Protein AF-A0A5B8URZ0-F1 (afdb_monomer)

Organism: NCBI:txid398053

Sequence (380 aa):
MDTEVINLGDIITLTSHAYLNDLTSIVISGEPQFLPPLFAVVEIYKVQGEEGSPDSFEYKCIWFATKLQTFEYVRFKHIYVRKLTVDNSNLLVDELQPGAMVTLKTMDYELSKRKASLSLEDNTLHSGASNTTINALLTHLSPVMHVLSIKDHKSKHPKNKIEHEEPEQAEIRHPSKDVMCFWYNSLKEKFSEIVIPIEALKLVNPINPTLLDLINEVINSAFCLRVINQEQIYLVKPKLITYRSGYYFLRGYDYVLNRITELSIDNNSKYEKIEKFVLHSAPEFNLEQDPNSLSKDAALVDIEKKISNASTNHNYIRIKYKNRNDILSIRTIKEYKILLGREDGADYKYLQGFCCLRMAERVFRLDRIDNVEELDLKFE

Secondary structure (DSSP, 8-state):
---PPP-TT-EEEETTSS-BTTB---EE-S-GGGSPPPEEEEEEEEEPPSTTSPPEEEEEEEEEETTTTEEEEEEEEGGGEEE------PPPGGG--TT-EEEETTHHHHHH-EEEEE---TT-TT--S--EEEEE--SS-PPPEEEEEEEE----S------S-------EE--SEEEEEEEEETTTTEEEEEEEEGGGEEE-PPPPHHHHHHHHHHHHSS-EEEEEETTEEEEEEEEEEEEETTEEEEEEEETTTTEEEEEEE-TTSEEEEES--EEEEE----TTT-GGGGSHHHHHHHHHHHHHHHHHTTEEEEEEEE-TT--EEEEEEEEEEEEEEEETTEEEEEEEEEETTTTEEEEEEGGGEEEEEEEEEE--

Foldseek 3Di:
DPQDDDDALFKKAFPPAPDDAARLQDAAADDCVPHDAIWGFAKKWWDDDDPPDDIWIKTWTWFAQPVVRDIDIDIDTSVGMDTHNDPCPQPDPVPDDFFFKKFFPSAVSLQSYKYWDFDPPVPCPPDPDGPTDIDRDNGTHHATWGWHDKAFDDDPPDPPDDDDDDDPHIPMDHAGIWTKIWDQRPVVRDIDIDIGGSSRMDTQDQADVVVVVVLVVQLVDQWWKWKADPNDTWTFSWPDWDDDRRWIWTWGQTLQLRGTDIHTDDPVIDIDIGHDFFPDKFDDDDCPVDVCSPPLVVRLVRLLVVVVVLVVVQFKKWWFFQDPVRDTDIWIFGPWDWDWDDDPRDIFIWIWTQTSNVRGIDIGTSSGTPMMTTTNDHDD

Nearest PDB structures (foldseek):
  6w5j-assembly1_A  TM=5.028E-01  e=8.574E-01  Norovirus Hu/1968/US
  6nir-assembly1_D  TM=5.529E-01  e=1.294E+00  Norovirus
  4x2w-assembly1_A  TM=5.692E-01  e=1.674E+00  Murine norovirus 1
  6w5k-assembly4_D  TM=4.278E-01  e=6.295E-01  Norovirus Hu/1968/US
  2lnc-assembly1_A  TM=5.366E-01  e=2.949E+00  Norovirus Hu/1968/US

InterPro domains:
  IPR026881 WYL domain [PF13280] (306-373)

Solvent-accessible surface area (backbone atoms only — not comparable to full-atom values): 21870 Å² total; per-residue (Å²): 128,85,75,78,85,84,54,76,33,39,43,32,32,46,73,84,37,88,61,49,53,72,53,61,93,56,72,42,69,66,77,67,88,76,57,70,64,60,28,24,24,51,33,39,35,42,42,83,46,64,96,92,50,73,81,39,45,35,38,34,26,40,37,36,42,50,94,75,62,42,76,47,77,50,77,42,51,54,92,51,49,39,63,47,68,62,90,76,79,66,65,56,76,86,77,68,49,69,69,40,42,31,31,48,57,52,42,69,64,37,67,60,29,30,32,41,43,81,54,86,67,94,77,58,94,84,51,100,60,81,59,65,45,75,41,76,41,84,65,49,57,44,64,56,24,33,33,68,45,77,43,74,49,77,74,85,65,79,78,73,77,90,76,82,82,84,76,91,68,59,63,63,51,73,54,74,32,34,31,32,31,36,34,80,26,77,87,73,75,39,79,43,75,49,76,44,44,53,57,32,36,32,79,48,72,81,72,58,63,70,59,54,51,54,53,51,53,37,42,79,42,94,32,33,36,38,38,41,47,95,90,48,77,42,40,25,39,52,69,49,80,48,79,57,74,77,41,42,31,44,33,22,42,24,63,44,54,65,41,78,45,74,41,80,59,58,85,85,44,47,77,42,85,35,81,74,54,65,76,48,67,21,52,71,76,42,67,90,85,38,77,60,37,79,38,72,66,48,29,44,52,43,34,51,50,50,51,55,53,31,45,75,68,32,29,30,35,38,34,37,34,43,49,100,80,67,52,76,43,74,48,21,36,38,86,53,48,80,44,82,47,75,58,97,90,42,83,45,52,31,40,39,24,36,28,50,64,72,75,40,78,45,76,42,57,49,93,37,47,74,33,38,32,34,35,78,44,74,61,135

Structure (mmCIF, N/CA/C/O backbone):
data_AF-A0A5B8URZ0-F1
#
_entry.id   AF-A0A5B8URZ0-F1
#
loop_
_atom_site.group_PDB
_atom_site.id
_atom_site.type_symbol
_atom_site.label_atom_id
_atom_site.label_alt_id
_atom_site.label_comp_id
_atom_site.label_asym_id
_atom_site.label_entity_id
_atom_site.label_seq_id
_atom_site.pdbx_PDB_ins_code
_atom_site.Cartn_x
_atom_site.Cartn_y
_atom_site.Cartn_z
_atom_site.occupancy
_atom_site.B_iso_or_equiv
_atom_site.auth_seq_id
_atom_site.auth_comp_id
_atom_site.auth_asym_id
_atom_site.auth_atom_id
_atom_site.pdbx_PDB_model_num
ATOM 1 N N . MET A 1 1 ? 27.962 20.091 -1.145 1.00 39.19 1 MET A N 1
ATOM 2 C CA . MET A 1 1 ? 26.838 19.140 -1.196 1.00 39.19 1 MET A CA 1
ATOM 3 C C . MET A 1 1 ? 27.427 17.888 -1.781 1.00 39.19 1 MET A C 1
ATOM 5 O O . MET A 1 1 ? 27.867 17.953 -2.922 1.00 39.19 1 MET A O 1
ATOM 9 N N . ASP A 1 2 ? 27.563 16.837 -0.982 1.00 38.50 2 ASP A N 1
ATOM 10 C CA . ASP A 1 2 ? 28.100 15.571 -1.470 1.00 38.50 2 ASP A CA 1
ATOM 11 C C . ASP A 1 2 ? 27.194 15.081 -2.599 1.00 38.50 2 ASP A C 1
ATOM 13 O O . ASP A 1 2 ? 25.983 14.934 -2.429 1.00 38.50 2 ASP A O 1
ATOM 17 N N . THR A 1 3 ? 27.759 14.954 -3.794 1.00 54.72 3 THR A N 1
ATOM 18 C CA . THR A 1 3 ? 27.055 14.469 -4.973 1.00 54.72 3 THR A CA 1
ATOM 19 C C . THR A 1 3 ? 26.766 12.991 -4.765 1.00 54.72 3 THR A C 1
ATOM 21 O O . THR A 1 3 ? 27.656 12.153 -4.899 1.00 54.72 3 THR A O 1
ATOM 24 N N . GLU A 1 4 ? 25.523 12.662 -4.405 1.00 70.75 4 GLU A N 1
ATOM 25 C CA . GLU A 1 4 ? 25.077 11.271 -4.368 1.00 70.75 4 GLU A CA 1
ATOM 26 C C . GLU A 1 4 ? 25.367 10.610 -5.717 1.00 70.75 4 GLU A C 1
ATOM 28 O O . GLU A 1 4 ? 24.907 11.057 -6.772 1.00 70.75 4 GLU A O 1
ATOM 33 N N . VAL A 1 5 ? 26.160 9.540 -5.678 1.00 83.00 5 VAL A N 1
ATOM 34 C CA . VAL A 1 5 ? 26.551 8.801 -6.875 1.00 83.00 5 VAL A CA 1
ATOM 35 C C . VAL A 1 5 ? 25.319 8.081 -7.428 1.00 83.00 5 VAL A C 1
ATOM 37 O O . VAL A 1 5 ? 24.726 7.219 -6.768 1.00 83.00 5 VAL A O 1
ATOM 40 N N . ILE A 1 6 ? 24.932 8.456 -8.647 1.00 89.62 6 ILE A N 1
ATOM 41 C CA . ILE A 1 6 ? 23.857 7.821 -9.413 1.00 89.62 6 ILE A CA 1
ATOM 42 C C . ILE A 1 6 ? 24.447 6.639 -10.187 1.00 89.62 6 ILE A C 1
ATOM 44 O O . ILE A 1 6 ? 25.434 6.788 -10.908 1.00 89.62 6 ILE A O 1
ATOM 48 N N . ASN A 1 7 ? 23.824 5.473 -10.053 1.00 91.44 7 ASN A N 1
ATOM 49 C CA . ASN A 1 7 ? 24.206 4.222 -10.697 1.00 91.44 7 ASN A CA 1
ATOM 50 C C . ASN A 1 7 ? 23.138 3.754 -11.698 1.00 91.44 7 ASN A C 1
ATOM 52 O O . ASN A 1 7 ? 22.024 4.277 -11.756 1.00 91.44 7 ASN A O 1
ATOM 56 N N . LEU A 1 8 ? 23.484 2.747 -12.503 1.00 91.00 8 LEU A N 1
ATOM 57 C CA . LEU A 1 8 ? 22.528 2.081 -13.388 1.00 91.00 8 LEU A CA 1
ATOM 58 C C . LEU A 1 8 ? 21.401 1.442 -12.569 1.00 91.00 8 LEU A C 1
ATOM 60 O O . LEU A 1 8 ? 21.643 0.864 -11.511 1.00 91.00 8 LEU A O 1
ATOM 64 N N . GLY A 1 9 ? 20.170 1.564 -13.058 1.00 90.31 9 GLY A N 1
ATOM 65 C CA . GLY A 1 9 ? 18.976 1.067 -12.379 1.00 90.31 9 GLY A CA 1
ATOM 66 C C . GLY A 1 9 ? 18.514 1.899 -11.183 1.00 90.31 9 GLY A C 1
ATOM 67 O O . GLY A 1 9 ? 17.502 1.545 -10.571 1.00 90.31 9 GLY A O 1
ATOM 68 N N . ASP A 1 10 ? 19.202 2.991 -10.834 1.00 92.38 10 ASP A N 1
ATOM 69 C CA . ASP A 1 10 ? 18.677 3.937 -9.851 1.00 92.38 10 ASP A CA 1
ATOM 70 C C . ASP A 1 10 ? 17.434 4.642 -10.406 1.00 92.38 10 ASP A C 1
ATOM 72 O O . ASP A 1 10 ? 17.329 4.942 -11.603 1.00 92.38 10 ASP A O 1
ATOM 76 N N . ILE A 1 11 ? 16.489 4.923 -9.507 1.00 93.81 11 ILE A N 1
ATOM 77 C CA . ILE A 1 11 ? 15.307 5.719 -9.820 1.00 93.81 11 ILE A CA 1
ATOM 78 C C . ILE A 1 11 ? 15.638 7.185 -9.574 1.00 93.81 11 ILE A C 1
ATOM 80 O O . ILE A 1 11 ? 16.052 7.575 -8.479 1.00 93.81 11 ILE A O 1
ATOM 84 N N . ILE A 1 12 ? 15.416 8.003 -10.594 1.00 94.00 12 ILE A N 1
ATOM 85 C CA . ILE A 1 12 ? 15.637 9.441 -10.536 1.00 94.00 12 ILE A CA 1
ATOM 86 C C . ILE A 1 12 ? 14.365 10.209 -10.882 1.00 94.00 12 ILE A C 1
ATOM 88 O O . ILE A 1 12 ? 13.443 9.714 -11.536 1.00 94.00 12 ILE A O 1
ATOM 92 N N . THR A 1 13 ? 14.339 11.463 -10.456 1.00 94.69 13 THR A N 1
ATOM 93 C CA . THR A 1 13 ? 13.276 12.424 -10.743 1.00 94.69 13 THR A CA 1
ATOM 94 C C . THR A 1 13 ? 13.862 13.734 -11.214 1.00 94.69 13 THR A C 1
ATOM 96 O O . THR A 1 13 ? 15.023 14.032 -10.940 1.00 94.69 13 THR A O 1
ATOM 99 N N . LEU A 1 14 ? 13.053 14.544 -11.893 1.00 94.88 14 LEU A N 1
ATOM 100 C CA . LEU A 1 14 ? 13.419 15.936 -12.126 1.00 94.88 14 LEU A CA 1
ATOM 101 C C . LEU A 1 14 ? 13.410 16.713 -10.807 1.00 94.88 14 LEU A C 1
ATOM 103 O O . LEU A 1 14 ? 12.612 16.432 -9.911 1.00 94.88 14 LEU A O 1
ATOM 107 N N . THR A 1 15 ? 14.246 17.743 -10.711 1.00 92.81 15 THR A N 1
ATOM 108 C CA . THR A 1 15 ? 14.257 18.667 -9.562 1.00 92.81 15 THR A CA 1
ATOM 109 C C . THR A 1 15 ? 12.900 19.338 -9.317 1.00 92.81 15 THR A C 1
ATOM 111 O O . THR A 1 15 ? 12.598 19.705 -8.185 1.00 92.81 15 THR A O 1
ATOM 114 N N . SER A 1 16 ? 12.060 19.442 -10.351 1.00 91.69 16 SER A N 1
ATOM 115 C CA . SER A 1 16 ? 10.683 19.948 -10.286 1.00 91.69 16 SER A CA 1
ATOM 116 C C . SER A 1 16 ? 9.643 18.927 -9.804 1.00 91.69 16 SER A C 1
ATOM 118 O O . SER A 1 16 ? 8.488 19.292 -9.589 1.00 91.69 16 SER A O 1
ATOM 120 N N . HIS A 1 17 ? 10.004 17.650 -9.651 1.00 93.31 17 HIS A N 1
ATOM 121 C CA . HIS A 1 17 ? 9.088 16.622 -9.162 1.00 93.31 17 HIS A CA 1
ATOM 122 C C . HIS A 1 17 ? 8.797 16.808 -7.661 1.00 93.31 17 HIS A C 1
ATOM 124 O O . HIS A 1 17 ? 9.646 17.278 -6.903 1.00 93.31 17 HIS A O 1
ATOM 130 N N . ALA A 1 18 ? 7.601 16.399 -7.223 1.00 91.12 18 ALA A N 1
ATOM 131 C CA . ALA A 1 18 ? 7.158 16.557 -5.836 1.00 91.12 18 ALA A CA 1
ATOM 132 C C . ALA A 1 18 ? 7.962 15.709 -4.835 1.00 91.12 18 ALA A C 1
ATOM 134 O O . ALA A 1 18 ? 8.194 16.148 -3.716 1.00 91.12 18 ALA A O 1
ATOM 135 N N . TYR A 1 19 ? 8.374 14.501 -5.227 1.00 89.88 19 TYR A N 1
ATOM 136 C CA . TYR A 1 19 ? 9.182 13.614 -4.378 1.00 89.88 19 TYR A CA 1
ATOM 137 C C . TYR A 1 19 ? 10.570 14.191 -4.098 1.00 89.88 19 TYR A C 1
ATOM 139 O O . TYR A 1 19 ? 11.212 14.737 -4.998 1.00 89.88 19 TYR A O 1
ATOM 147 N N . LEU A 1 20 ? 11.022 14.024 -2.855 1.00 85.38 20 LEU A N 1
ATOM 148 C CA . LEU A 1 20 ? 12.307 14.505 -2.351 1.00 85.38 20 LEU A CA 1
ATOM 149 C C . LEU A 1 20 ? 13.023 13.343 -1.665 1.00 85.38 20 LEU A C 1
ATOM 151 O O . LEU A 1 20 ? 12.527 12.905 -0.642 1.00 85.38 20 LEU A O 1
ATOM 155 N N . ASN A 1 21 ? 14.161 12.874 -2.183 1.00 80.38 21 ASN A N 1
ATOM 156 C CA . ASN A 1 21 ? 15.003 11.831 -1.575 1.00 80.38 21 ASN A CA 1
ATOM 157 C C . ASN A 1 21 ? 14.202 10.603 -1.069 1.00 80.38 21 ASN A C 1
ATOM 159 O O . ASN A 1 21 ? 13.857 9.732 -1.865 1.00 80.38 21 ASN A O 1
ATOM 163 N N . ASP A 1 22 ? 13.889 10.557 0.229 1.00 80.19 22 ASP A N 1
ATOM 164 C CA . ASP A 1 22 ? 13.115 9.546 0.964 1.00 80.19 22 ASP A CA 1
ATOM 165 C C . ASP A 1 22 ? 11.612 9.885 1.117 1.00 80.19 22 ASP A C 1
ATOM 167 O O . ASP A 1 22 ? 10.764 9.005 1.303 1.00 80.19 22 ASP A O 1
ATOM 171 N N . LEU A 1 23 ? 11.238 11.156 0.975 1.00 81.06 23 LEU A N 1
ATOM 172 C CA . LEU A 1 23 ? 9.865 11.644 1.048 1.00 81.06 23 LEU A CA 1
ATOM 173 C C . LEU A 1 23 ? 9.086 11.336 -0.241 1.00 81.06 23 LEU A C 1
ATOM 175 O O . LEU A 1 23 ? 8.956 12.156 -1.157 1.00 81.06 23 LEU A O 1
ATOM 179 N N . THR A 1 24 ? 8.512 10.137 -0.274 1.00 79.75 24 THR A N 1
ATOM 180 C CA . THR A 1 24 ? 7.667 9.633 -1.374 1.00 79.75 24 THR A CA 1
ATOM 181 C C . THR A 1 24 ? 6.172 9.580 -1.020 1.00 79.75 24 THR A C 1
ATOM 183 O O . THR A 1 24 ? 5.318 9.462 -1.900 1.00 79.75 24 THR A O 1
ATOM 186 N N . SER A 1 25 ? 5.818 9.757 0.257 1.00 81.69 25 SER A N 1
ATOM 187 C CA . SER A 1 25 ? 4.427 9.805 0.737 1.00 81.69 25 SER A CA 1
ATOM 188 C C . SER A 1 25 ? 3.841 11.221 0.642 1.00 81.69 25 SER A C 1
ATOM 190 O O . SER A 1 25 ? 3.544 11.871 1.644 1.00 81.69 25 SER A O 1
ATOM 192 N N . ILE A 1 26 ? 3.718 11.736 -0.585 1.00 83.56 26 ILE A N 1
ATOM 193 C CA . ILE A 1 26 ? 3.190 13.081 -0.863 1.00 83.56 26 ILE A CA 1
ATOM 194 C C . ILE A 1 26 ? 1.873 12.974 -1.634 1.00 83.56 26 ILE A C 1
ATOM 196 O O . ILE A 1 26 ? 1.776 12.264 -2.637 1.00 83.56 26 ILE A O 1
ATOM 200 N N . VAL A 1 27 ? 0.861 13.718 -1.180 1.00 87.00 27 VAL A N 1
ATOM 201 C CA . VAL A 1 27 ? -0.422 13.862 -1.880 1.00 87.00 27 VAL A CA 1
ATOM 202 C C . VAL A 1 27 ? -0.381 15.110 -2.760 1.00 87.00 27 VAL A C 1
ATOM 204 O O . VAL A 1 27 ? -0.171 16.218 -2.274 1.00 87.00 27 VAL A O 1
ATOM 207 N N . ILE A 1 28 ? -0.602 14.933 -4.059 1.00 88.25 28 ILE A N 1
ATOM 208 C CA . ILE A 1 28 ? -0.555 16.001 -5.061 1.00 88.25 28 ILE A CA 1
ATOM 209 C C . ILE A 1 28 ? -1.923 16.684 -5.127 1.00 88.25 28 ILE A C 1
ATOM 211 O O . ILE A 1 28 ? -2.908 16.055 -5.508 1.00 88.25 28 ILE A O 1
ATOM 215 N N . SER A 1 29 ? -2.000 17.960 -4.754 1.00 85.25 29 SER A N 1
ATOM 216 C CA . SER A 1 29 ? -3.248 18.745 -4.747 1.00 85.25 29 SER A CA 1
ATOM 217 C C . SER A 1 29 ? -3.420 19.684 -5.951 1.00 85.25 29 SER A C 1
ATOM 219 O O . SER A 1 29 ? -4.498 20.245 -6.124 1.00 85.25 29 SER A O 1
ATOM 221 N N . GLY A 1 30 ? -2.382 19.860 -6.778 1.00 82.06 30 GLY A N 1
ATOM 222 C CA . GLY A 1 30 ? -2.429 20.636 -8.026 1.00 82.06 30 GLY A CA 1
ATOM 223 C C . GLY A 1 30 ? -2.802 19.794 -9.251 1.00 82.06 30 GLY A C 1
ATOM 224 O O . GLY A 1 30 ? -3.125 18.617 -9.116 1.00 82.06 30 GLY A O 1
ATOM 225 N N . GLU A 1 31 ? -2.721 20.384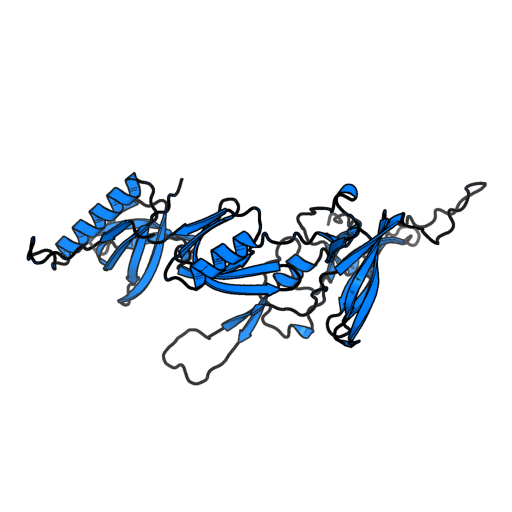 -10.451 1.00 85.12 31 GLU A N 1
ATOM 226 C CA . GLU A 1 31 ? -2.954 19.681 -11.724 1.00 85.12 31 GLU A CA 1
ATOM 227 C C . GLU A 1 31 ? -1.912 18.560 -11.920 1.00 85.12 31 GLU A C 1
ATOM 229 O O . GLU A 1 31 ? -0.738 18.842 -12.189 1.00 85.12 31 GLU A O 1
ATOM 234 N N . PRO A 1 32 ? -2.300 17.277 -11.791 1.00 85.56 32 PRO A N 1
ATOM 235 C CA . PRO A 1 32 ? -1.341 16.181 -11.788 1.00 85.56 32 PRO A CA 1
ATOM 236 C C . PRO A 1 32 ? -0.772 15.871 -13.178 1.00 85.56 32 PRO A C 1
ATOM 238 O O . PRO A 1 32 ? 0.217 15.147 -13.273 1.00 85.56 32 PRO A O 1
ATOM 241 N N . GLN A 1 33 ? -1.359 16.402 -14.259 1.00 85.75 33 GLN A N 1
ATOM 242 C CA . GLN A 1 33 ? -0.837 16.221 -15.619 1.00 85.75 33 GLN A CA 1
ATOM 243 C C . GLN A 1 33 ? 0.540 16.858 -15.836 1.00 85.75 33 GLN A C 1
ATOM 245 O O . GLN A 1 33 ? 1.252 16.444 -16.748 1.00 85.75 33 GLN A O 1
ATOM 250 N N . PHE A 1 34 ? 0.921 17.834 -15.008 1.00 88.06 34 PHE A N 1
ATOM 251 C CA . PHE A 1 34 ? 2.235 18.477 -15.072 1.00 88.06 34 PHE A CA 1
ATOM 252 C C . PHE A 1 34 ? 3.293 17.787 -14.212 1.00 88.06 34 PHE A C 1
ATOM 254 O O . PHE A 1 34 ? 4.454 18.192 -14.239 1.00 88.06 34 PHE A O 1
ATOM 261 N N . LEU A 1 35 ? 2.925 16.748 -13.454 1.00 91.50 35 LEU A N 1
ATOM 262 C CA . LEU A 1 35 ? 3.896 15.991 -12.683 1.00 91.50 35 LEU A CA 1
ATOM 263 C C . LEU A 1 35 ? 4.714 15.093 -13.630 1.00 91.50 35 LEU A C 1
ATOM 265 O O . LEU A 1 35 ? 4.133 14.225 -14.300 1.00 91.50 35 LEU A O 1
ATOM 269 N N . PRO A 1 36 ? 6.049 15.261 -13.686 1.00 93.44 36 PRO A N 1
ATOM 270 C CA . PRO A 1 36 ? 6.876 14.409 -14.522 1.00 93.44 36 PRO A CA 1
ATOM 271 C C . PRO A 1 36 ? 6.827 12.946 -14.040 1.00 93.44 36 PRO A C 1
ATOM 273 O O . PRO A 1 36 ? 6.526 12.678 -12.872 1.00 93.44 36 PRO A O 1
ATOM 276 N N . PRO A 1 37 ? 7.094 11.978 -14.926 1.00 95.19 37 PRO A N 1
ATOM 277 C CA . PRO A 1 37 ? 7.263 10.588 -14.523 1.00 95.19 37 PRO A CA 1
ATOM 278 C C . PRO A 1 37 ? 8.522 10.423 -13.662 1.00 95.19 37 PRO A C 1
ATOM 280 O O . PRO A 1 37 ? 9.405 11.285 -13.625 1.00 95.19 37 PRO A O 1
ATOM 283 N N . LEU A 1 38 ? 8.606 9.292 -12.974 1.00 95.31 38 LEU A N 1
ATOM 284 C CA . LEU A 1 38 ? 9.856 8.770 -12.442 1.00 95.31 38 LEU A CA 1
ATOM 285 C C . LEU A 1 38 ? 10.619 8.077 -13.575 1.00 95.31 38 LEU A C 1
ATOM 287 O O . LEU A 1 38 ? 10.017 7.472 -14.465 1.00 95.31 38 LEU A O 1
ATOM 291 N N . PHE A 1 39 ? 11.945 8.130 -13.520 1.00 96.56 39 PHE A N 1
ATOM 292 C CA . PHE A 1 39 ? 12.804 7.554 -14.548 1.00 96.56 39 PHE A CA 1
ATOM 293 C C . PHE A 1 39 ? 13.741 6.510 -13.948 1.00 96.56 39 PHE A C 1
ATOM 295 O O . PHE A 1 39 ? 14.226 6.691 -12.834 1.00 96.56 39 PHE A O 1
ATOM 302 N N . ALA A 1 40 ? 14.034 5.449 -14.698 1.00 95.62 40 ALA A N 1
ATOM 303 C CA . ALA A 1 40 ? 15.094 4.500 -14.359 1.00 95.62 40 ALA A CA 1
ATOM 304 C C . ALA A 1 40 ? 16.335 4.775 -15.219 1.00 95.62 40 ALA A C 1
ATOM 306 O O 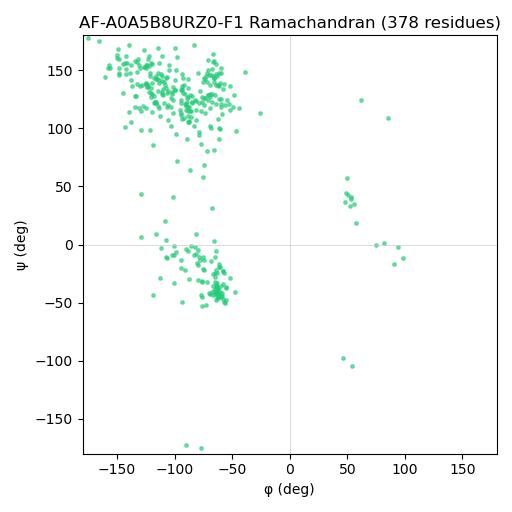. ALA A 1 40 ? 16.223 4.925 -16.439 1.00 95.62 40 ALA A O 1
ATOM 307 N N . VAL A 1 41 ? 17.512 4.851 -14.598 1.00 95.00 41 VAL A N 1
ATOM 308 C CA . VAL A 1 41 ? 18.782 5.100 -15.300 1.00 95.00 41 VAL A CA 1
ATOM 309 C C . VAL A 1 41 ? 19.209 3.849 -16.065 1.00 95.00 41 VAL A C 1
ATOM 311 O O . VAL A 1 41 ? 19.335 2.777 -15.479 1.00 95.00 41 VAL A O 1
ATOM 314 N N . VAL A 1 42 ? 19.458 3.985 -17.368 1.00 93.88 42 VAL A N 1
ATOM 315 C CA . VAL A 1 42 ? 19.842 2.867 -18.250 1.00 93.88 42 VAL A CA 1
ATOM 316 C C . VAL A 1 42 ? 21.266 2.960 -18.786 1.00 93.88 42 VAL A C 1
ATOM 318 O O . VAL A 1 42 ? 21.866 1.929 -19.056 1.00 93.88 42 VAL A O 1
ATOM 321 N N . GLU A 1 43 ? 21.815 4.165 -18.944 1.00 92.31 43 GLU A N 1
ATOM 322 C CA . GLU A 1 43 ? 23.211 4.395 -19.347 1.00 92.31 43 GLU A CA 1
ATOM 323 C C . GLU A 1 43 ? 23.711 5.691 -18.691 1.00 92.31 43 GLU A C 1
ATOM 325 O O . GLU A 1 43 ? 22.936 6.641 -18.520 1.00 92.31 43 GLU A O 1
ATOM 330 N N . ILE A 1 44 ? 25.003 5.751 -18.360 1.00 91.81 44 ILE A N 1
ATOM 331 C CA . ILE A 1 44 ? 25.649 6.944 -17.788 1.00 91.81 44 ILE A CA 1
ATOM 332 C C . ILE A 1 44 ? 26.808 7.348 -18.687 1.00 91.81 44 ILE A C 1
ATOM 334 O O . ILE A 1 44 ? 27.641 6.515 -19.036 1.00 91.81 44 ILE A O 1
ATOM 338 N N . TYR A 1 45 ? 26.863 8.627 -19.032 1.00 88.75 45 TYR A N 1
ATOM 339 C CA . TYR A 1 45 ? 27.879 9.219 -19.885 1.00 88.75 45 TYR A CA 1
ATOM 340 C C . TYR A 1 45 ? 28.670 10.238 -19.077 1.00 88.75 45 TYR A C 1
ATOM 342 O O . TYR A 1 45 ? 28.096 11.201 -18.561 1.00 88.75 45 TYR A O 1
ATOM 350 N N . LYS A 1 46 ? 29.986 10.051 -18.982 1.00 85.12 46 LYS A N 1
ATOM 351 C CA . LYS A 1 46 ? 30.883 11.086 -18.472 1.00 85.12 46 LYS A CA 1
ATOM 352 C C . LYS A 1 46 ? 31.084 12.158 -19.547 1.00 85.12 46 LYS A C 1
ATOM 354 O O . LYS A 1 46 ? 31.521 11.855 -20.651 1.00 85.12 46 LYS A O 1
ATOM 359 N N . VAL A 1 47 ? 30.762 13.404 -19.236 1.00 81.56 47 VAL A N 1
ATOM 360 C CA . VAL A 1 47 ? 31.030 14.565 -20.087 1.00 81.56 47 VAL A CA 1
ATOM 361 C C . VAL A 1 47 ? 32.264 15.257 -19.523 1.00 81.56 47 VAL A C 1
ATOM 363 O O . VAL A 1 47 ? 32.225 15.776 -18.406 1.00 81.56 47 VAL A O 1
ATOM 366 N N . GLN A 1 48 ? 33.362 15.232 -20.283 1.00 69.31 48 GLN A N 1
ATOM 367 C CA . GLN A 1 48 ? 34.561 15.991 -19.934 1.00 69.31 48 GLN A CA 1
ATOM 368 C C . GLN A 1 48 ? 34.218 17.478 -19.911 1.00 69.31 48 GLN A C 1
ATOM 370 O O . GLN A 1 48 ? 33.655 18.018 -20.866 1.00 69.31 48 GLN A O 1
ATOM 375 N N . GLY A 1 49 ? 34.517 18.108 -18.782 1.00 64.19 49 GLY A N 1
ATOM 376 C CA . GLY A 1 49 ? 34.465 19.551 -18.659 1.00 64.19 49 GLY A CA 1
ATOM 377 C C . GLY A 1 49 ? 35.602 20.215 -19.441 1.00 64.19 49 GLY A C 1
ATOM 378 O O . GLY A 1 49 ? 36.625 19.590 -19.714 1.00 64.19 49 GLY A O 1
ATOM 379 N N . GLU A 1 50 ? 35.439 21.492 -19.787 1.00 61.00 50 GLU A N 1
ATOM 380 C CA . GLU A 1 50 ? 36.570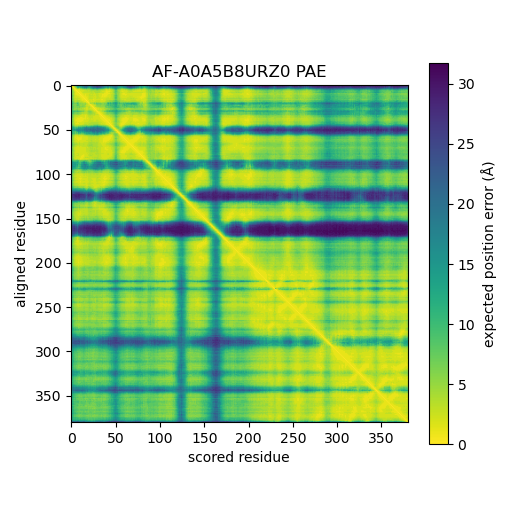 22.334 -20.203 1.00 61.00 50 GLU A CA 1
ATOM 381 C C . GLU A 1 50 ? 37.603 22.409 -19.059 1.00 61.00 50 GLU A C 1
ATOM 383 O O . GLU A 1 50 ? 37.227 22.264 -17.888 1.00 61.00 50 GLU A O 1
ATOM 388 N N . GLU A 1 51 ? 38.889 22.611 -19.377 1.00 55.22 51 GLU A N 1
ATOM 389 C CA . GLU A 1 51 ? 39.993 22.605 -18.401 1.00 55.22 51 GLU A CA 1
ATOM 390 C C . GLU A 1 51 ? 39.644 23.392 -17.120 1.00 55.22 51 GLU A C 1
ATOM 392 O O . GLU A 1 51 ? 39.387 24.595 -17.151 1.00 55.22 51 GLU A O 1
ATOM 397 N N . GLY A 1 52 ? 39.622 22.698 -15.975 1.00 59.53 52 GLY A N 1
ATOM 398 C CA . GLY A 1 52 ? 39.323 23.282 -14.661 1.00 59.53 52 GLY A CA 1
ATOM 399 C C . GLY A 1 52 ? 37.861 23.197 -14.200 1.00 59.53 52 GLY A C 1
ATOM 400 O O . GLY A 1 52 ? 37.569 23.598 -13.072 1.00 59.53 52 GLY A O 1
ATOM 401 N N . SER A 1 53 ? 36.945 22.656 -15.010 1.00 62.97 53 SER A N 1
ATOM 402 C CA . SER A 1 53 ? 35.567 22.375 -14.583 1.00 62.97 53 SER A CA 1
ATOM 403 C C . SER A 1 53 ? 35.407 20.938 -14.055 1.00 62.97 53 SER A C 1
ATOM 405 O O . SER A 1 53 ? 36.059 20.021 -14.556 1.00 62.97 53 SER A O 1
ATOM 407 N N . PRO A 1 54 ? 34.581 20.718 -13.012 1.00 67.75 54 PRO A N 1
ATOM 408 C CA . PRO A 1 54 ? 34.355 19.382 -12.474 1.00 67.75 54 PRO A CA 1
ATOM 409 C C . PRO A 1 54 ? 33.679 18.486 -13.517 1.00 67.75 54 PRO A C 1
ATOM 411 O O . PRO A 1 54 ? 32.845 18.954 -14.295 1.00 67.75 54 PRO A O 1
ATOM 414 N N . ASP A 1 55 ? 34.009 17.193 -13.481 1.00 70.12 55 ASP A N 1
ATOM 415 C CA . ASP A 1 55 ? 33.378 16.173 -14.319 1.00 70.12 55 ASP A CA 1
ATOM 416 C C . ASP A 1 55 ? 31.847 16.291 -14.270 1.00 70.12 55 ASP A C 1
ATOM 418 O O . ASP A 1 55 ? 31.237 16.321 -13.196 1.00 70.12 55 ASP A O 1
ATOM 422 N N . SER A 1 56 ? 31.218 16.346 -15.445 1.00 81.94 56 SER A N 1
ATOM 423 C CA . SER A 1 56 ? 29.763 16.362 -15.567 1.00 81.94 56 SER A CA 1
ATOM 424 C C . SER A 1 56 ? 29.264 15.001 -16.035 1.00 81.94 56 SER A C 1
ATOM 426 O O . SER A 1 56 ? 29.955 14.281 -16.750 1.00 81.94 56 SER A O 1
ATOM 428 N N . PHE A 1 57 ? 28.050 14.630 -15.641 1.00 88.19 57 PHE A N 1
ATOM 429 C CA . PHE A 1 57 ? 27.438 13.367 -16.044 1.00 88.19 57 PHE A CA 1
ATOM 430 C C . PHE A 1 57 ? 26.105 13.616 -16.744 1.00 88.19 57 PHE A C 1
ATOM 432 O O . PHE A 1 57 ? 25.281 14.422 -16.292 1.00 88.19 57 PHE A O 1
ATOM 439 N N . GLU A 1 58 ? 25.888 12.880 -17.831 1.00 92.12 58 GLU A N 1
ATOM 440 C CA . GLU A 1 58 ? 24.602 12.756 -18.504 1.00 92.12 58 GLU A CA 1
ATOM 441 C C . GLU A 1 58 ? 24.027 11.356 -18.297 1.00 92.12 58 GLU A C 1
ATOM 443 O O . GLU A 1 58 ? 24.703 10.340 -18.454 1.00 92.12 58 GLU A O 1
ATOM 448 N N . TYR A 1 59 ? 22.744 11.305 -17.961 1.00 93.81 59 TYR A N 1
ATOM 449 C CA . TYR A 1 59 ? 22.026 10.082 -17.637 1.00 93.81 59 TYR A CA 1
ATOM 450 C C . TYR A 1 59 ? 20.982 9.831 -18.710 1.00 93.81 59 TYR A C 1
ATOM 452 O O . TYR A 1 59 ? 20.052 10.625 -18.875 1.00 93.81 59 TYR A O 1
ATOM 460 N N . LYS A 1 60 ? 21.107 8.722 -19.439 1.00 95.38 60 LYS A N 1
ATOM 461 C CA . LYS A 1 60 ? 20.019 8.239 -20.290 1.00 95.38 60 LYS A CA 1
ATOM 462 C C . LYS A 1 60 ? 19.089 7.418 -19.423 1.00 95.38 60 LYS A C 1
ATOM 464 O O . LYS A 1 60 ? 19.521 6.492 -18.739 1.00 95.38 60 LYS A O 1
ATOM 469 N N . CYS A 1 61 ? 17.815 7.760 -19.476 1.00 96.81 61 CYS A N 1
ATOM 470 C CA . CYS A 1 61 ? 16.807 7.183 -18.614 1.00 96.81 61 CYS A CA 1
ATOM 471 C C . CYS A 1 61 ? 15.611 6.708 -19.430 1.00 96.81 61 CYS A C 1
ATOM 473 O O . CYS A 1 61 ? 15.326 7.262 -20.494 1.00 96.81 61 CYS A O 1
ATOM 475 N N . ILE A 1 62 ? 14.921 5.694 -18.916 1.00 97.50 62 ILE A N 1
ATOM 476 C CA . ILE A 1 62 ? 13.702 5.130 -19.496 1.00 97.50 62 ILE A CA 1
ATOM 477 C C . ILE A 1 62 ? 12.494 5.444 -18.611 1.00 97.50 62 ILE A C 1
ATOM 479 O O . ILE A 1 62 ? 12.596 5.466 -17.381 1.00 97.50 62 ILE A O 1
ATOM 483 N N . TRP A 1 63 ? 11.346 5.673 -19.243 1.00 97.00 63 TRP A N 1
ATOM 484 C CA . TRP A 1 63 ? 10.041 5.801 -18.594 1.00 97.00 63 TRP A CA 1
ATOM 485 C C . TRP A 1 63 ? 8.931 5.303 -19.529 1.00 97.00 63 TRP A C 1
ATOM 487 O O . TRP A 1 63 ? 9.173 5.057 -20.712 1.00 97.00 63 TRP A O 1
ATOM 497 N N . PHE A 1 64 ? 7.713 5.134 -19.008 1.00 95.94 64 PHE A N 1
ATOM 498 C CA . PHE A 1 64 ? 6.565 4.699 -19.806 1.00 95.94 64 PHE A CA 1
ATOM 499 C C . PHE A 1 64 ? 5.545 5.821 -20.013 1.00 95.94 64 PHE A C 1
ATOM 501 O O . PHE A 1 64 ? 4.975 6.355 -19.060 1.00 95.94 64 PHE A O 1
ATOM 508 N N . ALA A 1 65 ? 5.276 6.139 -21.277 1.00 94.31 65 ALA A N 1
ATOM 509 C CA . ALA A 1 65 ? 4.316 7.143 -21.695 1.00 94.31 65 ALA A CA 1
ATOM 510 C C . ALA A 1 65 ? 2.924 6.526 -21.870 1.00 94.31 65 ALA A C 1
ATOM 512 O O . ALA A 1 65 ? 2.550 6.105 -22.964 1.00 94.31 65 ALA A O 1
ATOM 513 N N . THR A 1 66 ? 2.106 6.528 -20.814 1.00 91.50 66 THR A N 1
ATOM 514 C CA . THR A 1 66 ? 0.767 5.899 -20.825 1.00 91.50 66 THR A CA 1
ATOM 515 C C . THR A 1 66 ? -0.139 6.398 -21.950 1.00 91.50 66 THR A C 1
ATOM 517 O O . THR A 1 66 ? -0.871 5.603 -22.538 1.00 91.50 66 THR A O 1
ATOM 520 N N . LYS A 1 67 ? -0.069 7.695 -22.291 1.00 90.69 67 LYS A N 1
ATOM 521 C CA . LYS A 1 67 ? -0.842 8.284 -23.402 1.00 90.69 67 LYS A CA 1
ATOM 522 C C . LYS A 1 67 ? -0.451 7.706 -24.767 1.00 90.69 67 LYS A C 1
ATOM 524 O O . LYS A 1 67 ? -1.311 7.565 -25.626 1.00 90.69 67 LYS A O 1
ATOM 529 N N . LEU A 1 68 ? 0.829 7.388 -24.961 1.00 92.38 68 LEU A N 1
ATOM 530 C CA . LEU A 1 68 ? 1.357 6.835 -26.212 1.00 92.38 68 LEU A CA 1
ATOM 531 C C . LEU A 1 68 ? 1.409 5.300 -26.199 1.00 92.38 68 LEU A C 1
ATOM 533 O O . LEU A 1 68 ? 1.579 4.682 -27.248 1.00 92.38 68 LEU A O 1
ATOM 537 N N . GLN A 1 69 ? 1.253 4.683 -25.022 1.00 93.38 69 GLN A N 1
ATOM 538 C CA . GLN A 1 69 ? 1.474 3.255 -24.788 1.00 93.38 69 GLN A CA 1
ATOM 539 C C . GLN A 1 69 ? 2.869 2.801 -25.269 1.00 93.38 69 GLN A C 1
ATOM 541 O O . GLN A 1 69 ? 3.020 1.722 -25.851 1.00 93.38 69 GLN A O 1
ATOM 546 N N . THR A 1 70 ? 3.890 3.636 -25.055 1.00 95.44 70 THR A N 1
ATOM 547 C CA . THR A 1 70 ? 5.283 3.392 -25.460 1.00 95.44 70 THR A CA 1
ATOM 548 C C . THR A 1 70 ? 6.248 3.645 -24.311 1.00 95.44 70 THR A C 1
ATOM 550 O O . THR A 1 70 ? 5.972 4.420 -23.396 1.00 95.44 70 THR A O 1
ATOM 553 N N . PHE A 1 71 ? 7.397 2.979 -24.363 1.00 96.44 71 PHE A N 1
ATOM 554 C CA . PHE A 1 71 ? 8.537 3.326 -23.527 1.00 96.44 71 PHE A CA 1
ATOM 555 C C . PHE A 1 71 ? 9.378 4.367 -24.252 1.00 96.44 71 PHE A C 1
ATOM 557 O O . PHE A 1 71 ? 9.664 4.217 -25.440 1.00 96.44 71 PHE A O 1
ATOM 564 N N . GLU A 1 72 ? 9.786 5.392 -23.523 1.00 96.94 72 GLU A N 1
ATOM 565 C CA . GLU A 1 72 ? 10.511 6.534 -24.059 1.00 96.94 72 GLU A CA 1
ATOM 566 C C . GLU A 1 72 ? 11.857 6.675 -23.353 1.00 96.94 72 GLU A C 1
ATOM 568 O O . GLU A 1 72 ? 11.991 6.383 -22.160 1.00 96.94 72 GLU A O 1
ATOM 573 N N . TYR A 1 73 ? 12.851 7.156 -24.100 1.00 95.81 73 TYR A N 1
ATOM 574 C CA . TYR A 1 73 ? 14.187 7.427 -23.584 1.00 95.81 73 TYR A CA 1
ATOM 575 C C . TYR A 1 73 ? 14.473 8.918 -23.621 1.00 95.81 73 TYR A C 1
ATOM 577 O O . TYR A 1 73 ? 14.175 9.603 -24.597 1.00 95.81 73 TYR A O 1
ATOM 585 N N . VAL A 1 74 ? 15.109 9.413 -22.570 1.00 96.12 74 VAL A N 1
ATOM 586 C CA . VAL A 1 74 ? 15.491 10.820 -22.455 1.00 96.12 74 VAL A CA 1
ATOM 587 C C . VAL A 1 74 ? 16.852 10.929 -21.784 1.00 96.12 74 VAL A C 1
ATOM 589 O O . VAL A 1 74 ? 17.212 10.092 -20.956 1.00 96.12 74 VAL A O 1
ATOM 592 N N . ARG A 1 75 ? 17.633 11.937 -22.174 1.00 95.31 75 ARG A N 1
ATOM 593 C CA . ARG A 1 75 ? 18.927 12.245 -21.562 1.00 95.31 75 ARG A CA 1
ATOM 594 C C . ARG A 1 75 ? 18.803 13.480 -20.687 1.00 95.31 75 ARG A C 1
ATOM 596 O O . ARG A 1 75 ? 18.272 14.496 -21.131 1.00 95.31 75 ARG A O 1
ATOM 603 N N . PHE A 1 76 ? 19.324 13.393 -19.471 1.00 94.69 76 PHE A N 1
ATOM 604 C CA . PHE A 1 76 ? 19.361 14.506 -18.532 1.00 94.69 76 PHE A CA 1
ATOM 605 C C . PHE A 1 76 ? 20.781 14.771 -18.054 1.00 94.69 76 PHE A C 1
ATOM 607 O O . PHE A 1 76 ? 21.515 13.842 -17.725 1.00 94.69 76 PHE A O 1
ATOM 614 N N . LYS A 1 77 ? 21.139 16.050 -17.945 1.00 91.62 77 LYS A N 1
ATOM 615 C CA . LYS A 1 77 ? 22.332 16.471 -17.204 1.00 91.62 77 LYS A CA 1
ATOM 616 C C . LYS A 1 77 ? 22.089 16.313 -15.708 1.00 91.62 77 LYS A C 1
ATOM 618 O O . LYS A 1 77 ? 20.974 16.551 -15.242 1.00 91.62 77 LYS A O 1
ATOM 623 N N . HIS A 1 78 ? 23.144 15.996 -14.960 1.00 89.19 78 HIS A N 1
ATOM 624 C CA . HIS A 1 78 ? 23.094 15.818 -13.505 1.00 89.19 78 HIS A CA 1
ATOM 625 C C . HIS A 1 78 ? 22.349 16.936 -12.759 1.00 89.19 78 HIS A C 1
ATOM 627 O O . HIS A 1 78 ? 21.541 16.658 -11.882 1.00 89.19 78 HIS A O 1
ATOM 633 N N . ILE A 1 79 ? 22.542 18.192 -13.169 1.00 89.88 79 ILE A N 1
ATOM 634 C CA . ILE A 1 79 ? 21.934 19.374 -12.537 1.00 89.88 79 ILE A CA 1
ATOM 635 C C . ILE A 1 79 ? 20.395 19.394 -12.549 1.00 89.88 79 ILE A C 1
ATOM 637 O O . ILE A 1 79 ? 19.788 20.142 -11.786 1.00 89.88 79 ILE A O 1
ATOM 641 N N . TYR A 1 80 ? 19.752 18.610 -13.419 1.00 92.62 80 TYR A N 1
ATOM 642 C CA . TYR A 1 80 ? 18.293 18.582 -13.556 1.00 92.62 80 TYR A CA 1
ATOM 643 C C . TYR A 1 80 ? 17.636 17.423 -12.814 1.00 92.62 80 TYR A C 1
ATOM 645 O O . TYR A 1 80 ? 16.405 17.358 -12.772 1.00 92.62 80 TYR A O 1
ATOM 653 N N . VAL A 1 81 ? 18.427 16.510 -12.248 1.00 93.56 81 VAL A N 1
ATOM 654 C CA . VAL A 1 81 ? 17.925 15.259 -11.685 1.00 93.56 81 VAL A CA 1
ATOM 655 C C . VAL A 1 81 ? 18.278 15.106 -10.217 1.00 93.56 81 VAL A C 1
ATOM 657 O O . VAL A 1 81 ? 19.264 15.645 -9.725 1.00 93.56 81 VAL A O 1
ATOM 660 N N . ARG A 1 82 ? 17.449 14.342 -9.512 1.00 92.44 82 ARG A N 1
ATOM 661 C CA . ARG A 1 82 ? 17.683 13.899 -8.139 1.00 92.44 82 ARG A CA 1
ATOM 662 C C . ARG A 1 82 ? 17.411 12.413 -8.039 1.00 92.44 82 ARG A C 1
ATOM 664 O O . ARG A 1 82 ? 16.420 11.934 -8.595 1.00 92.44 82 ARG A O 1
ATOM 671 N N . LYS A 1 83 ? 18.270 11.710 -7.311 1.00 91.44 83 LYS A N 1
ATOM 672 C CA . LYS A 1 83 ? 18.074 10.309 -6.961 1.00 91.44 83 LYS A CA 1
ATOM 673 C C . LYS A 1 83 ? 16.996 10.190 -5.884 1.00 91.44 83 LYS A C 1
ATOM 675 O O . LYS A 1 83 ? 16.889 11.049 -5.013 1.00 91.44 83 LYS A O 1
ATOM 680 N N . LEU A 1 84 ? 16.169 9.154 -5.980 1.00 89.94 84 LEU A N 1
ATOM 681 C CA . LEU A 1 84 ? 15.310 8.745 -4.875 1.00 89.94 84 LEU A CA 1
ATOM 682 C C . LEU A 1 84 ? 16.024 7.664 -4.070 1.00 89.94 84 LEU A C 1
ATOM 684 O O . LEU A 1 84 ? 16.597 6.733 -4.643 1.00 89.94 84 LEU A O 1
ATOM 688 N N . THR A 1 85 ? 15.963 7.776 -2.747 1.00 82.31 85 THR A N 1
ATOM 689 C CA . THR A 1 85 ? 16.496 6.759 -1.842 1.00 82.31 85 THR A CA 1
ATOM 690 C C . THR A 1 85 ? 15.483 5.630 -1.782 1.00 82.31 85 THR A C 1
ATOM 692 O O . THR A 1 85 ? 14.461 5.708 -1.104 1.00 82.31 85 THR A O 1
ATOM 695 N N . VAL A 1 86 ? 15.740 4.608 -2.585 1.00 72.44 86 VAL A N 1
ATOM 696 C CA . VAL A 1 86 ? 14.857 3.465 -2.795 1.00 72.44 86 VAL A CA 1
ATOM 697 C C . VAL A 1 86 ? 15.559 2.214 -2.301 1.00 72.44 86 VAL A C 1
ATOM 699 O O . VAL A 1 86 ? 16.765 2.066 -2.513 1.00 72.44 86 VAL A O 1
ATOM 702 N N . ASP A 1 87 ? 14.802 1.300 -1.692 1.00 64.75 87 ASP A N 1
ATOM 703 C CA . ASP A 1 87 ? 15.277 -0.060 -1.461 1.00 64.75 87 ASP A CA 1
ATOM 704 C C . ASP A 1 87 ? 15.590 -0.701 -2.815 1.00 64.75 87 ASP A C 1
ATOM 706 O O . ASP A 1 87 ? 14.715 -1.152 -3.562 1.00 64.75 87 ASP A O 1
ATOM 710 N N . ASN A 1 88 ? 16.877 -0.696 -3.151 1.00 56.06 88 ASN A N 1
ATOM 711 C CA . ASN A 1 88 ? 17.428 -1.308 -4.345 1.00 56.06 88 ASN A CA 1
ATOM 712 C C . ASN A 1 88 ? 17.443 -2.829 -4.156 1.00 56.06 88 ASN A C 1
ATOM 714 O O . ASN A 1 88 ? 18.500 -3.453 -4.079 1.00 56.06 88 ASN A O 1
ATOM 718 N N . SER A 1 89 ? 16.256 -3.441 -4.123 1.00 57.78 89 SER A N 1
ATOM 719 C CA . SER A 1 89 ? 16.110 -4.848 -4.490 1.00 57.78 89 SER A CA 1
ATOM 720 C C . SER A 1 89 ? 16.436 -4.950 -5.978 1.00 57.78 89 SER A C 1
ATOM 722 O O . SER A 1 89 ? 15.585 -4.847 -6.861 1.00 57.78 89 SER A O 1
ATOM 724 N N . ASN A 1 90 ? 17.730 -5.006 -6.276 1.00 56.47 90 ASN A N 1
ATOM 725 C CA . ASN A 1 90 ? 18.186 -5.279 -7.621 1.00 56.47 90 ASN A CA 1
ATOM 726 C C . ASN A 1 90 ? 17.737 -6.696 -7.957 1.00 56.47 90 ASN A C 1
ATOM 728 O O . ASN A 1 90 ? 17.983 -7.622 -7.187 1.00 56.47 90 ASN A O 1
ATOM 732 N N . LEU A 1 91 ? 17.071 -6.841 -9.101 1.00 61.22 91 LEU A N 1
ATOM 733 C CA . LEU A 1 91 ? 16.861 -8.139 -9.723 1.00 61.22 91 LEU A CA 1
ATOM 734 C C . LEU A 1 91 ? 18.210 -8.859 -9.770 1.00 61.22 91 LEU A C 1
ATOM 736 O O . LEU A 1 91 ? 19.147 -8.373 -10.412 1.00 61.22 91 LEU A O 1
ATOM 740 N N . LEU A 1 92 ? 18.314 -10.003 -9.095 1.00 64.50 92 LEU A N 1
ATOM 741 C CA . LEU A 1 92 ? 19.442 -10.885 -9.330 1.00 64.50 92 LEU A CA 1
ATOM 742 C C . LEU A 1 92 ? 19.276 -11.420 -10.748 1.00 64.50 92 LEU A C 1
ATOM 744 O O . LEU A 1 92 ? 18.248 -11.991 -11.105 1.00 64.50 92 LEU A O 1
ATOM 748 N N . VAL A 1 93 ? 20.292 -11.189 -11.574 1.00 63.59 93 VAL A N 1
ATOM 749 C CA . VAL A 1 93 ? 20.305 -11.570 -12.991 1.00 63.59 93 VAL A CA 1
ATOM 750 C C . VAL A 1 93 ? 19.951 -13.052 -13.191 1.00 63.59 93 VAL A C 1
ATOM 752 O O . VAL A 1 93 ? 19.376 -13.412 -14.216 1.00 63.59 93 VAL A O 1
ATOM 755 N N . ASP A 1 94 ? 20.264 -13.888 -12.202 1.00 66.31 94 ASP A N 1
ATOM 756 C CA . ASP A 1 94 ? 20.047 -15.334 -12.219 1.00 66.31 94 ASP A CA 1
ATOM 757 C C . ASP A 1 94 ? 18.577 -15.739 -12.003 1.00 66.31 94 ASP A C 1
ATOM 759 O O . ASP A 1 94 ? 18.164 -16.825 -12.414 1.00 66.31 94 ASP A O 1
ATOM 763 N N . GLU A 1 95 ? 17.758 -14.861 -11.418 1.00 75.69 95 GLU A N 1
ATOM 764 C CA . GLU A 1 95 ? 16.331 -15.111 -11.168 1.00 75.69 95 GLU A CA 1
ATOM 765 C C . GLU A 1 95 ? 15.468 -14.892 -12.415 1.00 75.69 95 GLU A C 1
ATOM 767 O O . GLU A 1 95 ? 14.329 -15.361 -12.487 1.00 75.69 95 GLU A O 1
ATOM 772 N N . LEU A 1 96 ? 15.993 -14.185 -13.420 1.00 87.31 96 LEU A N 1
ATOM 773 C CA . LEU A 1 96 ? 15.224 -13.826 -14.599 1.00 87.31 96 LEU A CA 1
ATOM 774 C C . LEU A 1 96 ? 15.291 -14.927 -15.663 1.00 87.31 96 LEU A C 1
ATOM 776 O O . LEU A 1 96 ? 16.347 -15.217 -16.218 1.00 87.31 96 LEU A O 1
ATOM 780 N N . GLN A 1 97 ? 14.136 -15.503 -15.991 1.00 90.69 97 GLN A N 1
ATOM 781 C CA . GLN A 1 97 ? 13.990 -16.542 -17.014 1.00 90.69 97 GLN A CA 1
ATOM 782 C C . GLN A 1 97 ? 12.947 -16.133 -18.067 1.00 90.69 97 GLN A C 1
ATOM 784 O O . GLN A 1 97 ? 12.038 -15.353 -17.761 1.00 90.69 97 GLN A O 1
ATOM 789 N N . PRO A 1 98 ? 13.028 -16.650 -19.309 1.00 93.56 98 PRO A N 1
ATOM 790 C CA . PRO A 1 98 ? 11.957 -16.492 -20.290 1.00 93.56 98 PRO A CA 1
ATOM 791 C C . PRO A 1 98 ? 10.594 -16.914 -19.719 1.00 93.56 98 PRO A C 1
ATOM 793 O O . PRO A 1 98 ? 10.481 -17.934 -19.044 1.00 93.56 98 PRO A O 1
ATOM 796 N N . GLY A 1 99 ? 9.560 -16.116 -19.979 1.00 92.62 99 GLY A N 1
ATOM 797 C CA . GLY A 1 99 ? 8.212 -16.284 -19.427 1.00 92.62 99 GLY A CA 1
ATOM 798 C C . GLY A 1 99 ? 7.956 -15.541 -18.111 1.00 92.62 99 GLY A C 1
ATOM 799 O O . GLY A 1 99 ? 6.792 -15.308 -17.780 1.00 92.62 99 GLY A O 1
ATOM 800 N N . ALA A 1 100 ? 9.002 -15.104 -17.398 1.00 93.81 100 ALA A N 1
ATOM 801 C CA . ALA A 1 100 ? 8.850 -14.300 -16.188 1.00 93.81 100 ALA A CA 1
ATOM 802 C C . ALA A 1 100 ? 8.104 -12.984 -16.468 1.00 93.81 100 ALA A C 1
ATOM 804 O O . ALA A 1 100 ? 8.231 -12.396 -17.548 1.00 93.81 100 ALA A O 1
ATOM 805 N N . MET A 1 101 ? 7.337 -12.519 -15.479 1.00 94.44 101 MET A N 1
ATOM 806 C CA . MET A 1 101 ? 6.645 -11.232 -15.530 1.00 94.44 101 MET A CA 1
ATOM 807 C C . MET A 1 101 ? 7.532 -10.139 -14.944 1.00 94.44 101 MET A C 1
ATOM 809 O O . MET A 1 101 ? 8.047 -10.274 -13.836 1.00 94.44 101 MET A O 1
ATOM 813 N N . VAL A 1 102 ? 7.689 -9.041 -15.674 1.00 94.56 102 VAL A N 1
ATOM 814 C CA . VAL A 1 102 ? 8.506 -7.896 -15.267 1.00 94.56 102 VAL A CA 1
ATOM 815 C C . VAL A 1 102 ? 7.786 -6.578 -15.503 1.00 94.56 102 VAL A C 1
ATOM 817 O O . VAL A 1 102 ? 6.889 -6.468 -16.336 1.00 94.56 102 VAL A O 1
ATOM 820 N N . THR A 1 103 ? 8.206 -5.552 -14.780 1.00 94.88 103 THR A N 1
ATOM 821 C CA . THR A 1 103 ? 7.759 -4.165 -14.942 1.00 94.88 103 THR A CA 1
ATOM 822 C C . THR A 1 103 ? 8.955 -3.222 -14.799 1.00 94.88 103 THR A C 1
ATOM 824 O O . THR A 1 103 ? 10.045 -3.666 -14.435 1.00 94.88 103 THR A O 1
ATOM 827 N N . LEU A 1 104 ? 8.794 -1.924 -15.075 1.00 94.62 104 LEU A N 1
ATOM 828 C CA . LEU A 1 104 ? 9.831 -0.952 -14.726 1.00 94.62 104 LEU A CA 1
ATOM 829 C C . LEU A 1 104 ? 9.982 -0.859 -13.210 1.00 94.62 104 LEU A C 1
ATOM 831 O O . LEU A 1 104 ? 8.993 -0.849 -12.477 1.00 94.62 104 LEU A O 1
ATOM 835 N N . LYS A 1 105 ? 11.220 -0.692 -12.745 1.00 92.44 105 LYS A N 1
ATOM 836 C CA . LYS A 1 105 ? 11.542 -0.526 -11.321 1.00 92.44 105 LYS A CA 1
ATOM 837 C C . LYS A 1 105 ? 10.830 0.675 -10.677 1.00 92.44 105 LYS A C 1
ATOM 839 O O . LYS A 1 105 ? 10.572 0.677 -9.480 1.00 92.44 105 LYS A O 1
ATOM 844 N N . THR A 1 106 ? 10.427 1.662 -11.479 1.00 93.19 106 THR A N 1
ATOM 845 C CA . THR A 1 106 ? 9.641 2.830 -11.045 1.00 93.19 106 THR A CA 1
ATOM 846 C C . THR A 1 106 ? 8.201 2.508 -10.630 1.00 93.19 106 THR A C 1
ATOM 848 O O . THR A 1 106 ? 7.557 3.346 -10.001 1.00 93.19 106 THR A O 1
ATOM 851 N N . MET A 1 107 ? 7.687 1.316 -10.954 1.00 92.25 107 MET A N 1
ATOM 852 C CA . MET A 1 107 ? 6.273 0.952 -10.822 1.00 92.25 107 MET A CA 1
ATOM 853 C C . MET A 1 107 ? 5.701 1.140 -9.414 1.00 92.25 107 MET A C 1
ATOM 855 O O . MET A 1 107 ? 4.640 1.741 -9.276 1.00 92.25 107 MET A O 1
ATOM 859 N N . ASP A 1 108 ? 6.384 0.668 -8.368 1.00 89.00 108 ASP A N 1
ATOM 860 C CA . ASP A 1 108 ? 5.844 0.745 -7.000 1.00 89.00 108 ASP A CA 1
ATOM 861 C C . ASP A 1 108 ? 5.643 2.201 -6.555 1.00 89.00 108 ASP A C 1
ATOM 863 O O . ASP A 1 108 ? 4.645 2.549 -5.920 1.00 89.00 108 ASP A O 1
ATOM 867 N N . TYR A 1 109 ? 6.580 3.067 -6.943 1.00 90.62 109 TYR A N 1
ATOM 868 C CA . TYR A 1 109 ? 6.564 4.491 -6.630 1.00 90.62 109 TYR A CA 1
ATOM 869 C C . TYR A 1 109 ? 5.572 5.263 -7.495 1.00 90.62 109 TYR A C 1
ATOM 871 O O . TYR A 1 109 ? 4.968 6.225 -7.036 1.00 90.62 109 TYR A O 1
ATOM 879 N N . GLU A 1 110 ? 5.360 4.847 -8.741 1.00 92.50 110 GLU A N 1
ATOM 880 C CA . GLU A 1 110 ? 4.281 5.396 -9.561 1.00 92.50 110 GLU A CA 1
ATOM 881 C C . GLU A 1 110 ? 2.904 4.989 -9.005 1.00 92.50 110 GLU A C 1
ATOM 883 O O . GLU A 1 110 ? 2.009 5.827 -8.900 1.00 92.50 110 GLU A O 1
ATOM 888 N N . LEU A 1 111 ? 2.739 3.738 -8.556 1.00 90.75 111 LEU A N 1
ATOM 889 C CA . LEU A 1 111 ? 1.508 3.244 -7.926 1.00 90.75 111 LEU A CA 1
ATOM 890 C C . LEU A 1 111 ? 1.218 3.895 -6.572 1.00 90.75 111 LEU A C 1
ATOM 892 O O . LEU A 1 111 ? 0.053 3.938 -6.163 1.00 90.75 111 LEU A O 1
ATOM 896 N N . SER A 1 112 ? 2.234 4.390 -5.862 1.00 88.81 112 SER A N 1
ATOM 897 C CA . SER A 1 112 ? 2.065 5.057 -4.568 1.00 88.81 112 SER A CA 1
ATOM 898 C C . SER A 1 112 ? 1.630 6.520 -4.696 1.00 88.81 112 SER A C 1
ATOM 900 O O . SER A 1 112 ? 1.074 7.066 -3.740 1.00 88.81 112 SER A O 1
ATOM 902 N N . LYS A 1 113 ? 1.753 7.142 -5.879 1.00 91.19 113 LYS A N 1
ATOM 903 C CA . LYS A 1 113 ? 1.295 8.519 -6.109 1.00 91.19 113 LYS A CA 1
ATOM 904 C C . LYS A 1 113 ? -0.200 8.658 -5.813 1.00 91.19 113 LYS A C 1
ATOM 906 O O . LYS A 1 113 ? -1.042 7.844 -6.217 1.00 91.19 113 LYS A O 1
ATOM 911 N N . ARG A 1 114 ? -0.551 9.718 -5.085 1.00 89.44 114 ARG A N 1
ATOM 912 C CA . ARG A 1 114 ? -1.931 10.064 -4.724 1.00 89.44 114 ARG A CA 1
ATOM 913 C C . ARG A 1 114 ? -2.233 11.485 -5.169 1.00 89.44 114 ARG A C 1
ATOM 915 O O . ARG A 1 114 ? -1.409 12.374 -4.980 1.00 89.44 114 ARG A O 1
ATOM 922 N N . LYS A 1 115 ? -3.425 11.705 -5.716 1.00 90.06 115 LYS A N 1
ATOM 923 C CA . LYS A 1 115 ? -3.967 13.033 -6.000 1.00 90.06 115 LYS A CA 1
ATOM 924 C C . LYS A 1 115 ? -5.094 13.361 -5.030 1.00 90.06 115 LYS A C 1
ATOM 926 O O . LYS A 1 115 ? -5.943 12.510 -4.769 1.00 90.06 115 LYS A O 1
ATOM 931 N N . ALA A 1 116 ? -5.111 14.583 -4.522 1.00 87.88 116 ALA A N 1
ATOM 932 C CA . ALA A 1 116 ? -6.253 15.142 -3.821 1.00 87.88 116 ALA A CA 1
ATOM 933 C C . ALA A 1 116 ? -7.116 15.914 -4.821 1.00 87.88 116 ALA A C 1
ATOM 935 O O . ALA A 1 116 ? -6.609 16.697 -5.620 1.00 87.88 116 ALA A O 1
ATOM 936 N N . SER A 1 117 ? -8.424 15.697 -4.777 1.00 80.88 117 SER A N 1
ATOM 937 C CA . SER A 1 117 ? -9.401 16.494 -5.508 1.00 80.88 117 SER A CA 1
ATOM 938 C C . SER A 1 117 ? -10.306 17.181 -4.494 1.00 80.88 117 SER A C 1
ATOM 940 O O . SER A 1 117 ? -10.913 16.526 -3.641 1.00 80.88 117 SER A O 1
ATOM 942 N N . LEU A 1 118 ? -10.353 18.510 -4.565 1.00 74.00 118 LEU A N 1
ATOM 943 C CA . LEU A 1 118 ? -11.234 19.325 -3.744 1.00 74.00 118 LEU A CA 1
ATOM 944 C C . LEU A 1 118 ? -12.621 19.325 -4.392 1.00 74.00 118 LEU A C 1
ATOM 946 O O . LEU A 1 118 ? -12.812 19.954 -5.429 1.00 74.00 118 LEU A O 1
ATOM 950 N N . SER A 1 119 ? -13.583 18.620 -3.799 1.00 63.84 119 SER A N 1
ATOM 951 C CA . SER A 1 119 ? -14.992 18.846 -4.116 1.00 63.84 119 SER A CA 1
ATOM 952 C C . SER A 1 119 ? -15.507 19.958 -3.208 1.00 63.84 119 SER A C 1
ATOM 954 O O . SER A 1 119 ? -15.686 19.749 -2.006 1.00 63.84 119 SER A O 1
ATOM 956 N N . LEU A 1 120 ? -15.709 21.148 -3.771 1.00 57.72 120 LEU A N 1
ATOM 957 C CA . LEU A 1 120 ? -16.541 22.174 -3.150 1.00 57.72 120 LEU A CA 1
ATOM 958 C C . LEU A 1 120 ? -17.998 21.790 -3.417 1.00 57.72 120 LEU A C 1
ATOM 960 O O . LEU A 1 120 ? -18.530 22.055 -4.489 1.00 57.72 120 LEU A O 1
ATOM 964 N N . GLU A 1 121 ? -18.621 21.088 -2.475 1.00 54.66 121 GLU A N 1
ATOM 965 C CA . GLU A 1 121 ? -20.079 20.998 -2.441 1.00 54.66 121 GLU A CA 1
ATOM 966 C C . GLU A 1 121 ? -20.598 22.219 -1.673 1.00 54.66 121 GLU A C 1
ATOM 968 O O . GLU A 1 121 ? -20.434 22.305 -0.458 1.00 54.66 121 GLU A O 1
ATOM 973 N N . ASP A 1 122 ? -21.237 23.162 -2.371 1.00 50.47 122 ASP A N 1
ATOM 974 C CA . ASP A 1 122 ? -21.755 24.424 -1.807 1.00 50.47 122 ASP A CA 1
ATOM 975 C C . ASP A 1 122 ? -22.902 24.246 -0.781 1.00 50.47 122 ASP A C 1
ATOM 977 O O . ASP A 1 122 ? -23.428 25.228 -0.262 1.00 50.47 122 ASP A O 1
ATOM 981 N N . ASN A 1 123 ? -23.293 23.011 -0.437 1.00 45.09 123 ASN A N 1
ATOM 982 C CA . ASN A 1 123 ? -24.486 22.723 0.372 1.00 45.09 123 ASN A CA 1
ATOM 983 C C . ASN A 1 123 ? -24.241 22.071 1.746 1.00 45.09 123 ASN A C 1
ATOM 985 O O . ASN A 1 123 ? -25.206 21.697 2.415 1.00 45.09 123 ASN A O 1
ATOM 989 N N . THR A 1 124 ? -23.006 21.957 2.242 1.00 46.34 124 THR A N 1
ATOM 990 C CA . THR A 1 124 ? -22.766 21.365 3.573 1.00 46.34 124 THR A CA 1
ATOM 991 C C . THR A 1 124 ? -22.590 22.411 4.676 1.00 46.34 124 THR A C 1
ATOM 993 O O . THR A 1 124 ? -21.512 22.566 5.244 1.00 46.34 124 THR A O 1
ATOM 996 N N . LEU A 1 125 ? -23.684 23.076 5.059 1.00 46.03 125 LEU A N 1
ATOM 997 C CA . LEU A 1 125 ? -23.764 23.914 6.271 1.00 46.03 125 LEU A CA 1
ATOM 998 C C . LEU A 1 125 ? -23.586 23.116 7.589 1.00 46.03 125 LEU A C 1
ATOM 1000 O O . LEU A 1 125 ? -23.516 23.713 8.663 1.00 46.03 125 LEU A O 1
ATOM 1004 N N . HIS A 1 126 ? -23.488 21.777 7.542 1.00 44.53 126 HIS A N 1
ATOM 1005 C CA . HIS A 1 126 ? -23.456 20.906 8.732 1.00 44.53 126 HIS A CA 1
ATOM 1006 C C . HIS A 1 126 ? -22.312 19.879 8.804 1.00 44.53 126 HIS A C 1
ATOM 1008 O O . HIS A 1 126 ? -22.253 19.104 9.757 1.00 44.53 126 HIS A O 1
ATOM 1014 N N . SER A 1 127 ? -21.344 19.905 7.886 1.00 44.25 127 SER A N 1
ATOM 1015 C CA . SER A 1 127 ? -20.095 19.146 8.038 1.00 44.25 127 SER A CA 1
ATOM 1016 C C . SER A 1 127 ? -18.912 20.074 7.801 1.00 44.25 127 SER A C 1
ATOM 1018 O O . SER A 1 127 ? -18.546 20.342 6.664 1.00 44.25 127 SER A O 1
ATOM 1020 N N . GLY A 1 128 ? -18.311 20.580 8.881 1.00 44.38 128 GLY A N 1
ATOM 1021 C CA . GLY A 1 128 ? -17.162 21.498 8.861 1.00 44.38 128 GLY A CA 1
ATOM 1022 C C . GLY A 1 128 ? -15.845 20.899 8.339 1.00 44.38 128 GLY A C 1
ATOM 1023 O O . GLY A 1 128 ? -14.778 21.281 8.807 1.00 44.38 128 GLY A O 1
ATOM 1024 N N . ALA A 1 129 ? -15.901 19.947 7.409 1.00 49.88 129 ALA A N 1
ATOM 1025 C CA . ALA A 1 129 ? -14.749 19.379 6.731 1.00 49.88 129 ALA A CA 1
ATOM 1026 C C . ALA A 1 129 ? -15.025 19.388 5.226 1.00 49.88 129 ALA A C 1
ATOM 1028 O O . ALA A 1 129 ? -15.959 18.739 4.760 1.00 49.88 129 ALA A O 1
ATOM 1029 N N . SER A 1 130 ? -14.209 20.119 4.467 1.00 53.12 130 SER A N 1
ATOM 1030 C CA . SER A 1 130 ? -14.157 19.969 3.017 1.00 53.12 130 SER A CA 1
ATOM 1031 C C . SER A 1 130 ? -13.887 18.498 2.686 1.00 53.12 130 SER A C 1
ATOM 1033 O O . SER A 1 130 ? -12.910 17.911 3.164 1.00 53.12 130 SER A O 1
ATOM 1035 N N . ASN A 1 131 ? -14.758 17.880 1.887 1.00 61.03 131 ASN A N 1
ATOM 1036 C CA . ASN A 1 131 ? -14.593 16.493 1.459 1.00 61.03 131 ASN A CA 1
ATOM 1037 C C . ASN A 1 131 ? -13.442 16.413 0.446 1.00 61.03 131 ASN A C 1
ATOM 1039 O O . ASN A 1 131 ? -13.634 16.398 -0.764 1.00 61.03 131 ASN A O 1
ATOM 1043 N N . THR A 1 132 ? -12.203 16.400 0.935 1.00 67.12 132 THR A N 1
ATOM 1044 C CA . THR A 1 132 ? -11.038 16.161 0.081 1.00 67.12 132 THR A CA 1
ATOM 1045 C C . THR A 1 132 ? -11.019 14.683 -0.285 1.00 67.12 132 THR A C 1
ATOM 1047 O O . THR A 1 132 ? -10.817 13.824 0.575 1.00 67.12 132 THR A O 1
ATOM 1050 N N . THR A 1 133 ? -11.231 14.368 -1.562 1.00 79.19 133 THR A N 1
ATOM 1051 C CA . THR A 1 133 ? -11.142 12.987 -2.048 1.00 79.19 133 THR A CA 1
ATOM 1052 C C . THR A 1 133 ? -9.708 12.698 -2.473 1.00 79.19 133 THR A C 1
ATOM 1054 O O . THR A 1 133 ? -9.140 13.404 -3.303 1.00 79.19 133 THR A O 1
ATOM 1057 N N . ILE A 1 134 ? -9.093 11.673 -1.883 1.00 81.56 134 ILE A N 1
ATOM 1058 C CA . ILE A 1 134 ? -7.735 11.244 -2.233 1.00 81.56 134 ILE A CA 1
ATOM 1059 C C . ILE A 1 134 ? -7.838 9.988 -3.095 1.00 81.56 134 ILE A C 1
ATOM 1061 O O . ILE A 1 134 ? -8.350 8.963 -2.650 1.00 81.56 134 ILE A O 1
ATOM 1065 N N . ASN A 1 135 ? -7.341 10.071 -4.326 1.00 83.50 135 ASN A N 1
ATOM 1066 C CA . ASN A 1 135 ? -7.368 8.995 -5.315 1.00 83.50 135 ASN A CA 1
ATOM 1067 C C . ASN A 1 135 ? -5.947 8.618 -5.749 1.00 83.50 135 ASN A C 1
ATOM 1069 O O . ASN A 1 135 ? -5.031 9.435 -5.673 1.00 83.50 135 ASN A O 1
ATOM 1073 N N . ALA A 1 136 ? -5.750 7.397 -6.246 1.00 85.81 136 ALA A N 1
ATOM 1074 C CA . ALA A 1 136 ? -4.484 7.017 -6.872 1.00 85.81 136 ALA A CA 1
ATOM 1075 C C . ALA A 1 136 ? -4.248 7.810 -8.171 1.00 85.81 136 ALA A C 1
ATOM 1077 O O . ALA A 1 136 ? -5.194 8.098 -8.912 1.00 85.81 136 ALA A O 1
ATOM 1078 N N . LEU A 1 137 ? -2.991 8.169 -8.445 1.00 88.94 137 LEU A N 1
ATOM 1079 C CA . LEU A 1 137 ? -2.592 8.843 -9.680 1.00 88.94 137 LEU A CA 1
ATOM 1080 C C . LEU A 1 137 ? -1.920 7.840 -10.625 1.00 88.94 137 LEU A C 1
ATOM 1082 O O . LEU A 1 137 ? -0.758 7.505 -10.455 1.00 88.94 137 LEU A O 1
ATOM 1086 N N . LEU A 1 138 ? -2.658 7.368 -11.629 1.00 87.38 138 LEU A N 1
ATOM 1087 C CA . LEU A 1 138 ? -2.261 6.239 -12.482 1.00 87.38 138 LEU A CA 1
ATOM 1088 C C . LEU A 1 138 ? -1.704 6.686 -13.852 1.00 87.38 138 LEU A C 1
ATOM 1090 O O . LEU A 1 138 ? -2.059 6.119 -14.882 1.00 87.38 138 LEU A O 1
ATOM 1094 N N . THR A 1 139 ? -0.889 7.747 -13.890 1.00 86.00 139 THR A N 1
ATOM 1095 C CA . THR A 1 139 ? -0.537 8.434 -15.153 1.00 86.00 139 THR A CA 1
ATOM 1096 C C . THR A 1 139 ? 0.675 7.854 -15.877 1.00 86.00 139 THR A C 1
ATOM 1098 O O . THR A 1 139 ? 0.708 7.921 -17.101 1.00 86.00 139 THR A O 1
ATOM 1101 N N . HIS A 1 140 ? 1.653 7.273 -15.178 1.00 92.00 140 HIS A N 1
ATOM 1102 C CA . HIS A 1 140 ? 2.933 6.828 -15.766 1.00 92.00 140 HIS A CA 1
ATOM 1103 C C . HIS A 1 140 ? 3.257 5.376 -15.392 1.00 92.00 140 HIS A C 1
ATOM 1105 O O . HIS A 1 140 ? 4.374 5.038 -15.012 1.00 92.00 140 HIS A O 1
ATOM 1111 N N . LEU A 1 141 ? 2.245 4.509 -15.458 1.00 92.81 141 LEU A N 1
ATOM 1112 C CA . LEU A 1 141 ? 2.365 3.103 -15.081 1.00 92.81 141 LEU A CA 1
ATOM 1113 C C . LEU A 1 141 ? 2.768 2.260 -16.286 1.00 92.81 141 LEU A C 1
ATOM 1115 O O . LEU A 1 141 ? 1.987 2.126 -17.229 1.00 92.81 141 LEU A O 1
ATOM 1119 N N . SER A 1 142 ? 3.951 1.646 -16.237 1.00 93.62 142 SER A N 1
ATOM 1120 C CA . SER A 1 142 ? 4.334 0.646 -17.232 1.00 93.62 142 SER A CA 1
ATOM 1121 C C . SER A 1 142 ? 3.397 -0.571 -17.222 1.00 93.62 142 SER A C 1
ATOM 1123 O O . SER A 1 142 ? 2.875 -0.965 -16.179 1.00 93.62 142 SER A O 1
A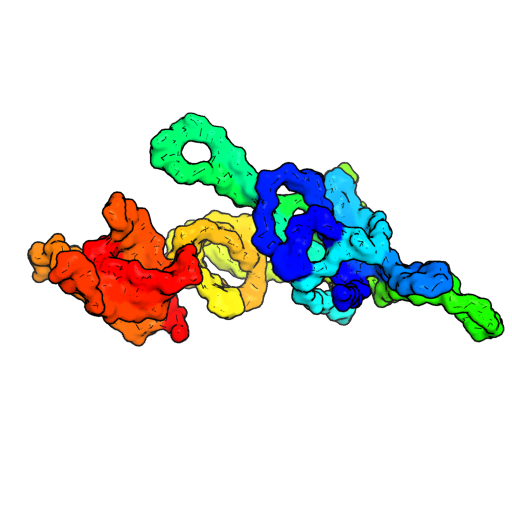TOM 1125 N N . PRO A 1 143 ? 3.169 -1.213 -18.372 1.00 94.50 143 PRO A N 1
ATOM 1126 C CA . PRO A 1 143 ? 2.471 -2.485 -18.409 1.00 94.50 143 PRO A CA 1
ATOM 1127 C C . PRO A 1 143 ? 3.322 -3.562 -17.731 1.00 94.50 143 PRO A C 1
ATOM 1129 O O . PRO A 1 143 ? 4.552 -3.465 -17.685 1.00 94.50 143 PRO A O 1
ATOM 1132 N N . VAL A 1 144 ? 2.664 -4.623 -17.265 1.00 95.12 144 VAL A N 1
ATOM 1133 C CA . VAL A 1 144 ? 3.364 -5.880 -16.992 1.00 95.12 144 VAL A CA 1
ATOM 1134 C C . VAL A 1 144 ? 3.782 -6.465 -18.333 1.00 95.12 144 VAL A C 1
ATOM 1136 O O . VAL A 1 144 ? 2.973 -6.569 -19.258 1.00 95.12 144 VAL A O 1
ATOM 1139 N N . MET A 1 145 ? 5.054 -6.815 -18.438 1.00 96.50 145 MET A N 1
ATOM 1140 C CA . MET A 1 145 ? 5.645 -7.410 -19.622 1.00 96.50 145 MET A CA 1
ATOM 1141 C C . MET A 1 145 ? 6.072 -8.844 -19.328 1.00 96.50 145 MET A C 1
ATOM 1143 O O . MET A 1 145 ? 6.362 -9.194 -18.186 1.00 96.50 145 MET A O 1
ATOM 1147 N N . HIS A 1 146 ? 6.173 -9.653 -20.375 1.00 96.31 146 HIS A N 1
ATOM 1148 C CA . HIS A 1 146 ? 6.725 -11.001 -20.302 1.00 96.31 146 HIS A CA 1
ATOM 1149 C C . HIS A 1 146 ? 8.097 -11.050 -20.962 1.00 96.31 146 HIS A C 1
ATOM 1151 O O . HIS A 1 146 ? 8.283 -10.529 -22.065 1.00 96.31 146 HIS A O 1
ATOM 1157 N N . VAL A 1 147 ? 9.052 -11.700 -20.302 1.00 96.75 147 VAL A N 1
ATOM 1158 C CA . VAL A 1 147 ? 10.408 -11.886 -20.827 1.00 96.75 147 VAL A CA 1
ATOM 1159 C C . VAL A 1 147 ? 10.389 -12.883 -21.987 1.00 96.75 147 VAL A C 1
ATOM 1161 O O . VAL A 1 147 ? 9.951 -14.019 -21.824 1.00 96.75 147 VAL A O 1
ATOM 1164 N N . LEU A 1 148 ? 10.905 -12.481 -23.150 1.00 96.38 148 LEU A N 1
ATOM 1165 C CA . LEU A 1 148 ? 11.120 -13.353 -24.313 1.00 96.38 148 LEU A CA 1
ATOM 1166 C C . LEU A 1 148 ? 12.529 -13.935 -24.333 1.00 96.38 148 LEU A C 1
ATOM 1168 O O . LEU A 1 148 ? 12.715 -15.128 -24.552 1.00 96.38 148 LEU A O 1
ATOM 1172 N N . SER A 1 149 ? 13.537 -13.080 -24.160 1.00 95.69 149 SER A N 1
ATOM 1173 C CA . SER A 1 149 ? 14.938 -13.493 -24.224 1.00 95.69 149 SER A CA 1
ATOM 1174 C C . SER A 1 149 ? 15.829 -12.532 -23.458 1.00 95.69 149 SER A C 1
ATOM 1176 O O . SER A 1 149 ? 15.537 -11.339 -23.394 1.00 95.69 149 SER A O 1
ATOM 1178 N N . ILE A 1 150 ? 16.943 -13.044 -22.949 1.00 94.62 150 ILE A N 1
ATOM 1179 C CA . ILE A 1 150 ? 17.961 -12.270 -22.242 1.00 94.62 150 ILE A CA 1
ATOM 1180 C C . ILE A 1 150 ? 19.263 -12.423 -23.024 1.00 94.62 150 ILE A C 1
ATOM 1182 O O . ILE A 1 150 ? 19.641 -13.539 -23.385 1.00 94.62 150 ILE A O 1
ATOM 1186 N N . LYS A 1 151 ? 19.925 -11.309 -23.333 1.00 93.44 151 LYS A N 1
ATOM 1187 C CA . LYS A 1 151 ? 21.181 -11.287 -24.091 1.00 93.44 151 LYS A CA 1
ATOM 1188 C C . LYS A 1 151 ? 22.182 -10.378 -23.395 1.00 93.44 151 LYS A C 1
ATOM 1190 O O . LYS A 1 151 ? 21.793 -9.377 -22.803 1.00 93.44 151 LYS A O 1
ATOM 1195 N N . ASP A 1 152 ? 23.465 -10.702 -23.501 1.00 91.00 152 ASP A N 1
ATOM 1196 C CA . ASP A 1 152 ? 24.511 -9.792 -23.036 1.00 91.00 152 ASP A CA 1
ATOM 1197 C C . ASP A 1 152 ? 24.452 -8.488 -23.829 1.00 91.00 152 ASP A C 1
ATOM 1199 O O . ASP A 1 152 ? 24.269 -8.500 -25.056 1.00 91.00 152 ASP A O 1
ATOM 1203 N N . HIS A 1 153 ? 24.599 -7.369 -23.122 1.00 88.00 153 HIS A N 1
ATOM 1204 C CA . HIS A 1 153 ? 24.519 -6.059 -23.741 1.00 88.00 153 HIS A CA 1
ATOM 1205 C C . HIS A 1 153 ? 25.667 -5.885 -24.742 1.00 88.00 153 HIS A C 1
ATOM 1207 O O . HIS A 1 153 ? 26.853 -5.960 -24.405 1.00 88.00 153 HIS A O 1
ATOM 1213 N N . LYS A 1 154 ? 25.320 -5.644 -26.008 1.00 82.81 154 LYS A N 1
ATOM 1214 C CA . LYS A 1 154 ? 26.303 -5.384 -27.065 1.00 82.81 154 LYS A CA 1
ATOM 1215 C C . LYS A 1 154 ? 26.413 -3.884 -27.277 1.00 82.81 154 LYS A C 1
ATOM 1217 O O . LYS A 1 154 ? 25.652 -3.312 -28.058 1.00 82.81 154 LYS A O 1
ATOM 1222 N N . SER A 1 155 ? 27.394 -3.258 -26.626 1.00 72.06 155 SER A N 1
ATOM 1223 C CA . SER A 1 155 ? 27.726 -1.866 -26.931 1.00 72.06 155 SER A CA 1
ATOM 1224 C C . SER A 1 155 ? 28.142 -1.755 -28.402 1.00 72.06 155 SER A C 1
ATOM 1226 O O . SER A 1 155 ? 29.015 -2.484 -28.877 1.00 72.06 155 SER A O 1
ATOM 1228 N N . LYS A 1 156 ? 27.475 -0.860 -29.140 1.00 61.16 156 LYS A N 1
ATOM 1229 C CA . LYS A 1 156 ? 27.838 -0.505 -30.522 1.00 61.16 156 LYS A CA 1
ATOM 1230 C C . LYS A 1 156 ? 29.009 0.477 -30.577 1.00 61.16 156 LYS A C 1
ATOM 1232 O O . LYS A 1 156 ? 29.463 0.799 -31.673 1.00 61.16 156 LYS A O 1
ATOM 1237 N N . HIS A 1 157 ? 29.484 0.963 -29.431 1.00 55.66 157 HIS A N 1
ATOM 1238 C CA . HIS A 1 157 ? 30.690 1.772 -29.395 1.00 55.66 157 HIS A CA 1
ATOM 1239 C C . HIS A 1 157 ? 31.886 0.860 -29.676 1.00 55.66 157 HIS A C 1
ATOM 1241 O O . HIS A 1 157 ? 31.986 -0.211 -29.066 1.00 55.66 157 HIS A O 1
ATOM 1247 N N . PRO A 1 158 ? 32.760 1.218 -30.631 1.00 45.28 158 PRO A N 1
ATOM 1248 C CA . PRO A 1 158 ? 33.939 0.423 -30.904 1.00 45.28 158 PRO A CA 1
ATOM 1249 C C . PRO A 1 158 ? 34.722 0.298 -29.599 1.00 45.28 158 PRO A C 1
ATOM 1251 O O . PRO A 1 158 ? 35.135 1.296 -29.014 1.00 45.28 158 PRO A O 1
ATOM 1254 N N . LYS A 1 159 ? 34.925 -0.939 -29.136 1.00 44.25 159 LYS A N 1
ATOM 1255 C CA . LYS A 1 159 ? 36.035 -1.236 -28.234 1.00 44.25 159 LYS A CA 1
ATOM 1256 C C . LYS A 1 159 ? 37.284 -0.905 -29.040 1.00 44.25 159 LYS A C 1
ATOM 1258 O O . LYS A 1 159 ? 37.732 -1.745 -29.822 1.00 44.25 159 LYS A O 1
ATOM 1263 N N . ASN A 1 160 ? 37.769 0.331 -28.957 1.00 40.75 160 ASN A N 1
ATOM 1264 C CA . ASN A 1 160 ? 39.038 0.676 -29.568 1.00 40.75 160 ASN A CA 1
ATOM 1265 C C . ASN A 1 160 ? 40.072 -0.249 -28.934 1.00 40.75 160 ASN A C 1
ATOM 1267 O O . ASN A 1 160 ? 40.313 -0.221 -27.728 1.00 40.75 160 ASN A O 1
ATOM 1271 N N . LYS A 1 161 ? 40.594 -1.151 -29.768 1.00 37.50 161 LYS A N 1
ATOM 1272 C CA . LYS A 1 161 ? 41.815 -1.888 -29.491 1.00 37.50 161 LYS A CA 1
ATOM 1273 C C . LYS A 1 161 ? 42.856 -0.836 -29.130 1.00 37.50 161 LYS A C 1
ATOM 1275 O O . LYS A 1 161 ? 43.161 0.022 -29.952 1.00 37.50 161 LYS A O 1
ATOM 1280 N N . ILE A 1 162 ? 43.324 -0.876 -27.892 1.00 43.78 162 ILE A N 1
ATOM 1281 C CA . ILE A 1 162 ? 44.459 -0.082 -27.445 1.00 43.78 162 ILE A CA 1
ATOM 1282 C C . ILE A 1 162 ? 45.678 -0.644 -28.169 1.00 43.78 162 ILE A C 1
ATOM 1284 O O . ILE A 1 162 ? 46.203 -1.670 -27.758 1.00 43.78 162 ILE A O 1
ATOM 1288 N N . GLU A 1 163 ? 46.102 0.017 -29.237 1.00 43.31 163 GLU A N 1
ATOM 1289 C CA . GLU A 1 163 ? 47.506 0.097 -29.626 1.00 43.31 163 GLU A CA 1
ATOM 1290 C C . GLU A 1 163 ? 47.741 1.548 -30.063 1.00 43.31 163 GLU A C 1
ATOM 1292 O O . GLU A 1 163 ? 47.303 1.957 -31.133 1.00 43.31 163 GLU A O 1
ATOM 1297 N N . HIS A 1 164 ? 48.419 2.294 -29.187 1.00 40.09 164 HIS A N 1
ATOM 1298 C CA . HIS A 1 164 ? 48.935 3.659 -29.347 1.00 40.09 164 HIS A CA 1
ATOM 1299 C C . HIS A 1 164 ? 47.993 4.845 -29.061 1.00 40.09 164 HIS A C 1
ATOM 1301 O O . HIS A 1 164 ? 47.106 5.167 -29.839 1.00 40.09 164 HIS A O 1
ATOM 1307 N N . GLU A 1 165 ? 48.323 5.495 -27.934 1.00 40.91 165 GLU A N 1
ATOM 1308 C CA . GLU A 1 165 ? 48.194 6.921 -27.583 1.00 40.91 165 GLU A CA 1
ATOM 1309 C C . GLU A 1 165 ? 46.780 7.543 -27.546 1.00 40.91 165 GLU A C 1
ATOM 1311 O O . GLU A 1 165 ? 45.998 7.489 -28.487 1.00 40.91 165 GLU A O 1
ATOM 1316 N N . GLU A 1 166 ? 46.471 8.116 -26.378 1.00 40.16 166 GLU A N 1
ATOM 1317 C CA . GLU A 1 166 ? 45.219 8.739 -25.921 1.00 40.16 166 GLU A CA 1
ATOM 1318 C C . GLU A 1 166 ? 44.455 9.585 -26.969 1.00 40.16 166 GLU A C 1
ATOM 1320 O O . GLU A 1 166 ? 45.037 10.226 -27.843 1.00 40.16 166 GLU A O 1
ATOM 1325 N N . PRO A 1 167 ? 43.113 9.616 -26.865 1.00 39.94 167 PRO A N 1
ATOM 1326 C CA . PRO A 1 167 ? 42.470 10.454 -25.854 1.00 39.94 167 PRO A CA 1
ATOM 1327 C C . PRO A 1 167 ? 41.638 9.623 -24.874 1.00 39.94 167 PRO A C 1
ATOM 1329 O O . PRO A 1 167 ? 40.927 8.706 -25.289 1.00 39.94 167 PRO A O 1
ATOM 1332 N N . GLU A 1 168 ? 41.698 9.968 -23.584 1.00 46.91 168 GLU A N 1
ATOM 1333 C CA . GLU A 1 168 ? 40.758 9.534 -22.544 1.00 46.91 168 GLU A CA 1
ATOM 1334 C C . GLU A 1 168 ? 39.313 9.706 -23.041 1.00 46.91 168 GLU A C 1
ATOM 1336 O O . GLU A 1 168 ? 38.745 10.797 -23.028 1.00 46.91 168 GLU A O 1
ATOM 1341 N N . GLN A 1 169 ? 38.711 8.629 -23.540 1.00 45.19 169 GLN A N 1
ATOM 1342 C CA . GLN A 1 169 ? 37.323 8.644 -23.976 1.00 45.19 169 GLN A CA 1
ATOM 1343 C C . GLN A 1 169 ? 36.419 8.577 -22.746 1.00 45.19 169 GLN A C 1
ATOM 1345 O O . GLN A 1 169 ? 36.615 7.733 -21.874 1.00 45.19 169 GLN A O 1
ATOM 1350 N N . ALA A 1 170 ? 35.425 9.471 -22.714 1.00 52.97 170 ALA A N 1
ATOM 1351 C CA . ALA A 1 170 ? 34.286 9.483 -21.801 1.00 52.97 170 ALA A CA 1
ATOM 1352 C C . ALA A 1 170 ? 33.940 8.080 -21.274 1.00 52.97 170 ALA A C 1
ATOM 1354 O O . ALA A 1 170 ? 33.508 7.218 -22.038 1.00 52.97 170 ALA A O 1
ATOM 1355 N N . GLU A 1 171 ? 34.125 7.847 -19.973 1.00 66.88 171 GLU A N 1
ATOM 1356 C CA . GLU A 1 171 ? 33.727 6.600 -19.318 1.00 66.88 171 GLU A CA 1
ATOM 1357 C C . GLU A 1 171 ? 32.201 6.444 -19.461 1.00 66.88 171 GLU A C 1
ATOM 1359 O O . GLU A 1 171 ? 31.422 7.107 -18.770 1.00 66.88 171 GLU A O 1
ATOM 1364 N N . ILE A 1 172 ? 31.761 5.621 -20.418 1.00 75.62 172 ILE A N 1
ATOM 1365 C CA . ILE A 1 172 ? 30.351 5.260 -20.578 1.00 75.62 172 ILE A CA 1
ATOM 1366 C C . ILE A 1 172 ? 30.100 4.007 -19.747 1.00 75.62 172 ILE A C 1
ATOM 1368 O O . ILE A 1 172 ? 30.674 2.947 -20.007 1.00 75.62 172 ILE A O 1
ATOM 1372 N N . ARG A 1 173 ? 29.200 4.108 -18.766 1.00 84.06 173 ARG A N 1
ATOM 1373 C CA . ARG A 1 173 ? 28.730 2.941 -18.014 1.00 84.06 173 ARG A CA 1
ATOM 1374 C C . ARG A 1 173 ? 27.537 2.337 -18.736 1.00 84.06 173 ARG A C 1
ATOM 1376 O O . ARG A 1 173 ? 26.483 2.968 -18.854 1.00 84.06 173 ARG A O 1
ATOM 1383 N N . HIS A 1 174 ? 27.737 1.117 -19.219 1.00 86.19 174 HIS A N 1
ATOM 1384 C CA . HIS A 1 174 ? 26.742 0.336 -19.938 1.00 86.19 174 HIS A CA 1
ATOM 1385 C C . HIS A 1 174 ? 26.061 -0.687 -19.024 1.00 86.19 174 HIS A C 1
ATOM 1387 O O . HIS A 1 174 ? 26.699 -1.186 -18.093 1.00 86.19 174 HIS A O 1
ATOM 1393 N N . PRO A 1 175 ? 24.798 -1.030 -19.312 1.00 87.44 175 PRO A N 1
ATOM 1394 C CA . PRO A 1 175 ? 24.122 -2.121 -18.635 1.00 87.44 175 PRO A CA 1
ATOM 1395 C C . PRO A 1 175 ? 24.767 -3.469 -18.952 1.00 87.44 175 PRO A C 1
ATOM 1397 O O . PRO A 1 175 ? 25.455 -3.640 -19.960 1.00 87.44 175 PRO A O 1
ATOM 1400 N N . SER A 1 176 ? 24.543 -4.433 -18.067 1.00 88.00 176 SER A N 1
ATOM 1401 C CA . SER A 1 176 ? 25.110 -5.777 -18.163 1.00 88.00 176 SER A CA 1
ATOM 1402 C C . SER A 1 176 ? 24.392 -6.634 -19.207 1.00 88.00 176 SER A C 1
ATOM 1404 O O . SER A 1 176 ?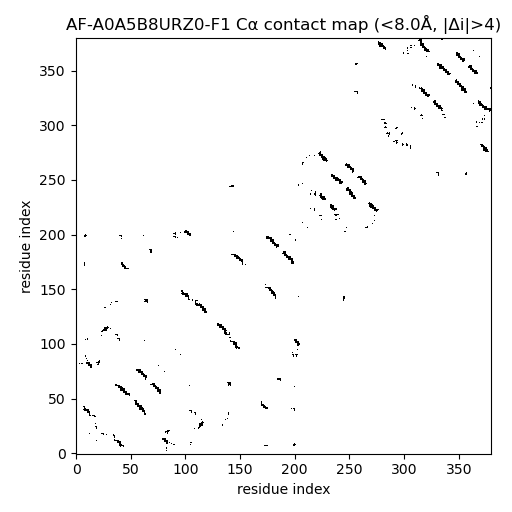 25.031 -7.299 -20.029 1.00 88.00 176 SER A O 1
ATOM 1406 N N . LYS A 1 177 ? 23.056 -6.605 -19.202 1.00 91.38 177 LYS A N 1
ATOM 1407 C CA . LYS A 1 177 ? 22.209 -7.421 -20.074 1.00 91.38 177 LYS A CA 1
ATOM 1408 C C . LYS A 1 177 ? 21.027 -6.635 -20.615 1.00 91.38 177 LYS A C 1
ATOM 1410 O O . LYS A 1 177 ? 20.436 -5.801 -19.932 1.00 91.38 177 LYS A O 1
ATOM 1415 N N . ASP A 1 178 ? 20.651 -6.999 -21.829 1.00 93.75 178 ASP A N 1
ATOM 1416 C CA . ASP A 1 178 ? 19.466 -6.532 -22.524 1.00 93.75 178 ASP A CA 1
ATOM 1417 C C . ASP A 1 178 ? 18.376 -7.606 -22.450 1.00 93.75 178 ASP A C 1
ATOM 1419 O O . ASP A 1 178 ? 18.572 -8.757 -22.860 1.00 93.75 178 ASP A O 1
ATOM 1423 N N . VAL A 1 179 ? 17.206 -7.225 -21.946 1.00 95.12 179 VAL A N 1
ATOM 1424 C CA . VAL A 1 179 ? 16.045 -8.106 -21.816 1.00 95.12 179 VAL A CA 1
ATOM 1425 C C . VAL A 1 179 ? 15.020 -7.718 -22.870 1.00 95.12 179 VAL A C 1
ATOM 1427 O O . VAL A 1 179 ? 14.516 -6.597 -22.891 1.00 95.12 179 VAL A O 1
ATOM 1430 N N . MET A 1 180 ? 14.713 -8.653 -23.764 1.00 97.25 180 MET A N 1
ATOM 1431 C CA . MET A 1 180 ? 13.631 -8.498 -24.727 1.00 97.25 180 MET A CA 1
ATOM 1432 C C . MET A 1 180 ? 12.323 -8.917 -24.067 1.00 97.25 180 MET A C 1
ATOM 1434 O O . MET A 1 180 ? 12.196 -10.056 -23.616 1.00 97.25 180 MET A O 1
ATOM 1438 N N . CYS A 1 181 ? 11.361 -8.007 -24.035 1.00 97.12 181 CYS A N 1
ATOM 1439 C CA . CYS A 1 181 ? 10.072 -8.172 -23.388 1.00 97.12 181 CYS A CA 1
ATOM 1440 C C . CYS A 1 181 ? 8.939 -7.900 -24.379 1.00 97.12 181 CYS A C 1
ATOM 1442 O O . CYS A 1 181 ? 9.101 -7.091 -25.294 1.00 97.12 181 CYS A O 1
ATOM 1444 N N . PHE A 1 182 ? 7.774 -8.510 -24.162 1.00 97.00 182 PHE A N 1
ATOM 1445 C CA . PHE A 1 182 ? 6.553 -8.172 -24.895 1.00 97.00 182 PHE A CA 1
ATOM 1446 C C . PHE A 1 182 ? 5.387 -7.846 -23.967 1.00 97.00 182 PHE A C 1
ATOM 1448 O O . PHE A 1 182 ? 5.315 -8.324 -22.834 1.00 97.00 182 PHE A O 1
ATOM 1455 N N . TRP A 1 183 ? 4.466 -7.022 -24.459 1.00 96.50 183 TRP A N 1
ATOM 1456 C CA . TRP A 1 183 ? 3.229 -6.659 -23.770 1.00 96.50 183 TRP A CA 1
ATOM 1457 C C . TRP A 1 183 ? 2.123 -6.352 -24.774 1.00 96.50 183 TRP A C 1
ATOM 1459 O O . TRP A 1 183 ? 2.383 -6.052 -25.943 1.00 96.50 183 TRP A O 1
ATOM 1469 N N . TYR A 1 184 ? 0.874 -6.401 -24.317 1.00 95.56 184 TYR A N 1
ATOM 1470 C CA . TYR A 1 184 ? -0.262 -5.974 -25.124 1.00 95.56 184 TYR A CA 1
ATOM 1471 C C . TYR A 1 184 ? -0.351 -4.443 -25.149 1.00 95.56 184 TYR A C 1
ATOM 1473 O O . TYR A 1 184 ? -0.582 -3.803 -24.122 1.00 95.56 184 TYR A O 1
ATOM 1481 N N . ASN A 1 185 ? -0.166 -3.845 -26.324 1.00 95.06 185 ASN A N 1
ATOM 1482 C CA . ASN A 1 185 ? -0.332 -2.413 -26.529 1.00 95.06 185 ASN A CA 1
ATOM 1483 C C . ASN A 1 185 ? -1.792 -2.124 -26.879 1.00 95.06 185 ASN A C 1
ATOM 1485 O O . ASN A 1 185 ? -2.223 -2.373 -28.004 1.00 95.06 185 ASN A O 1
ATOM 1489 N N . SER A 1 186 ? -2.528 -1.575 -25.913 1.00 92.56 186 SER A N 1
ATOM 1490 C CA . SER A 1 186 ? -3.957 -1.280 -26.059 1.00 92.56 186 SER A CA 1
ATOM 1491 C C . SER A 1 186 ? -4.258 -0.239 -27.138 1.00 92.56 186 SER A C 1
ATOM 1493 O O . SER A 1 186 ? -5.264 -0.360 -27.823 1.00 92.56 186 SER A O 1
ATOM 1495 N N . LEU A 1 187 ? -3.373 0.743 -27.344 1.00 94.44 187 LEU A N 1
ATOM 1496 C CA . LEU A 1 187 ? -3.558 1.785 -28.359 1.00 94.44 187 LEU A CA 1
ATOM 1497 C C . LEU A 1 187 ? -3.382 1.243 -29.786 1.00 94.44 187 LEU A C 1
ATOM 1499 O O . LEU A 1 187 ? -4.005 1.744 -30.715 1.00 94.44 187 LEU A O 1
ATOM 1503 N N . LYS A 1 188 ? -2.515 0.239 -29.967 1.00 94.62 188 LYS A N 1
ATOM 1504 C CA . LYS A 1 188 ? -2.242 -0.392 -31.271 1.00 94.62 188 LYS A CA 1
ATOM 1505 C C . LYS A 1 188 ? -2.976 -1.723 -31.475 1.00 94.62 188 LYS A C 1
ATOM 1507 O O . LYS A 1 188 ? -2.758 -2.345 -32.511 1.00 94.62 188 LYS A O 1
ATOM 1512 N N . GLU A 1 189 ? -3.740 -2.179 -30.481 1.00 95.31 189 GLU A N 1
ATOM 1513 C CA . GLU A 1 189 ? -4.436 -3.477 -30.442 1.00 95.31 189 GLU A CA 1
ATOM 1514 C C . GLU A 1 189 ? -3.549 -4.677 -30.826 1.00 95.31 189 GLU A C 1
ATOM 1516 O O . GLU A 1 189 ? -3.976 -5.624 -31.484 1.00 95.31 189 GLU A O 1
ATOM 1521 N N . LYS A 1 190 ? -2.269 -4.642 -30.441 1.00 96.38 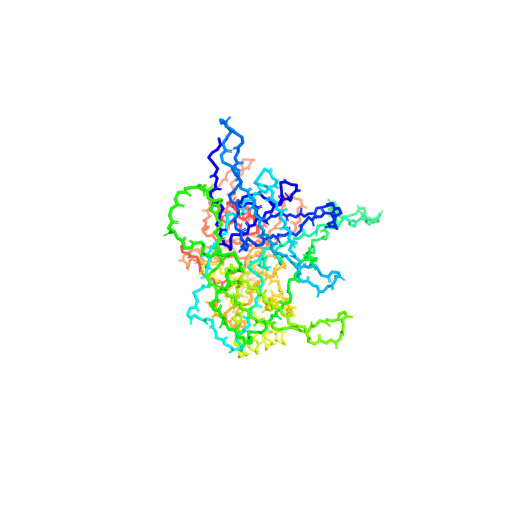190 LYS A N 1
ATOM 1522 C CA . LYS A 1 190 ? -1.303 -5.693 -30.787 1.00 96.38 190 LYS A CA 1
ATOM 1523 C C . LYS A 1 190 ? -0.248 -5.882 -29.717 1.00 96.38 190 LYS A C 1
ATOM 1525 O O . LYS A 1 190 ? 0.057 -4.967 -28.951 1.00 96.38 190 LYS A O 1
ATOM 1530 N N . PHE A 1 191 ? 0.386 -7.048 -29.728 1.00 96.50 191 PHE A N 1
ATOM 1531 C CA . PHE A 1 191 ? 1.590 -7.257 -28.939 1.00 96.50 191 PHE A CA 1
ATOM 1532 C C . 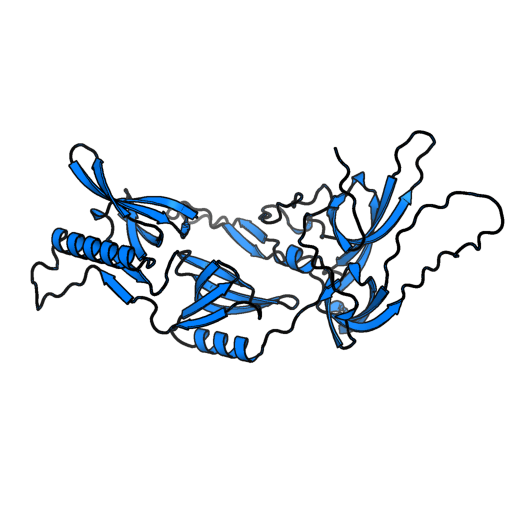PHE A 1 191 ? 2.735 -6.406 -29.493 1.00 96.50 191 PHE A C 1
ATOM 1534 O O . PHE A 1 191 ? 2.975 -6.354 -30.700 1.00 96.50 191 PHE A O 1
ATOM 1541 N N . SER A 1 192 ? 3.385 -5.669 -28.601 1.00 96.69 192 SER A N 1
ATOM 1542 C CA . SER A 1 192 ? 4.577 -4.876 -28.886 1.00 96.69 192 SER A CA 1
ATOM 1543 C C . SER A 1 192 ? 5.764 -5.495 -28.168 1.00 96.69 192 SER A C 1
ATOM 1545 O O . SER A 1 192 ? 5.605 -6.050 -27.083 1.00 96.69 192 SER A O 1
ATOM 1547 N N . GLU A 1 193 ? 6.935 -5.384 -28.782 1.00 97.19 193 GLU A N 1
ATOM 1548 C CA . GLU A 1 193 ? 8.199 -5.868 -28.238 1.00 97.19 193 GLU A CA 1
ATOM 1549 C C . GLU A 1 193 ? 9.126 -4.691 -27.947 1.00 97.19 193 GLU A C 1
ATOM 1551 O O . GLU A 1 193 ? 9.095 -3.667 -28.638 1.00 97.19 193 GLU A O 1
ATOM 1556 N N . ILE A 1 194 ? 9.951 -4.834 -26.915 1.00 96.94 194 ILE A N 1
ATOM 1557 C CA . ILE A 1 194 ? 10.963 -3.855 -26.537 1.00 96.94 194 ILE A CA 1
ATOM 1558 C C . ILE A 1 194 ? 12.169 -4.544 -25.923 1.00 96.94 194 ILE A C 1
ATOM 1560 O O . ILE A 1 194 ? 12.048 -5.601 -25.312 1.00 96.94 194 ILE A O 1
ATOM 1564 N N . VAL A 1 195 ? 13.329 -3.914 -26.061 1.00 96.31 195 VAL A N 1
ATOM 1565 C CA . VAL A 1 195 ? 14.547 -4.295 -25.357 1.00 96.31 195 VAL A CA 1
ATOM 1566 C C . VAL A 1 195 ? 14.809 -3.283 -24.245 1.00 96.31 195 VAL A C 1
ATOM 1568 O O . VAL A 1 195 ? 14.964 -2.095 -24.523 1.00 96.31 195 VAL A O 1
ATOM 1571 N N . ILE A 1 196 ? 14.843 -3.745 -22.997 1.00 95.38 196 ILE A N 1
ATOM 1572 C CA . ILE A 1 196 ? 15.089 -2.918 -21.811 1.00 95.38 196 ILE A CA 1
ATOM 1573 C C . ILE A 1 196 ? 16.281 -3.503 -21.042 1.00 95.38 196 ILE A C 1
ATOM 1575 O O . ILE A 1 196 ? 16.337 -4.720 -20.854 1.00 95.38 196 ILE A O 1
ATOM 1579 N N . PRO A 1 197 ? 17.222 -2.667 -20.578 1.00 93.81 197 PRO A N 1
ATOM 1580 C CA . PRO A 1 197 ? 18.286 -3.103 -19.684 1.00 93.81 197 PRO A CA 1
ATOM 1581 C C . PRO A 1 197 ? 17.763 -3.744 -18.404 1.00 93.81 197 PRO A C 1
ATOM 1583 O O . PRO A 1 197 ? 16.815 -3.239 -17.796 1.00 93.81 197 PRO A O 1
ATOM 1586 N N . ILE A 1 198 ? 18.397 -4.833 -17.976 1.00 92.69 198 ILE A N 1
ATOM 1587 C CA . ILE A 1 198 ? 17.955 -5.599 -16.806 1.00 92.69 198 ILE A CA 1
ATOM 1588 C C . ILE A 1 198 ? 17.889 -4.747 -15.531 1.00 92.69 198 ILE A C 1
ATOM 1590 O O . ILE A 1 198 ? 16.978 -4.914 -14.725 1.00 92.69 198 ILE A O 1
ATOM 1594 N N . GLU A 1 199 ? 18.787 -3.772 -15.389 1.00 91.69 199 GLU A N 1
ATOM 1595 C CA . GLU A 1 199 ? 18.879 -2.873 -14.237 1.00 91.69 199 GLU A CA 1
ATOM 1596 C C . GLU A 1 199 ? 17.646 -1.964 -14.085 1.00 91.69 199 GLU A C 1
ATOM 1598 O O . GLU A 1 199 ? 17.344 -1.506 -12.984 1.00 91.69 199 GLU A O 1
ATOM 1603 N N . ALA A 1 200 ? 16.912 -1.706 -15.173 1.00 93.69 200 ALA A N 1
ATOM 1604 C CA . ALA A 1 200 ? 15.700 -0.885 -15.156 1.00 93.69 200 ALA A CA 1
ATOM 1605 C C . ALA A 1 200 ? 14.419 -1.688 -14.865 1.00 93.69 200 ALA A C 1
ATOM 1607 O O . ALA A 1 200 ? 13.337 -1.100 -14.740 1.00 93.69 200 ALA A O 1
ATOM 1608 N N . LEU A 1 201 ? 14.517 -3.016 -14.775 1.00 93.69 201 LEU A N 1
ATOM 1609 C CA . LEU A 1 201 ? 13.384 -3.909 -14.570 1.00 93.69 201 LEU A CA 1
ATOM 1610 C C . LEU A 1 201 ? 13.228 -4.303 -13.097 1.00 93.69 201 LEU A C 1
ATOM 1612 O O . LEU A 1 201 ? 14.144 -4.192 -12.285 1.00 93.69 201 LEU A O 1
ATOM 1616 N N . LYS A 1 202 ? 12.032 -4.785 -12.767 1.00 91.88 202 LYS A N 1
ATOM 1617 C CA . LYS A 1 202 ? 11.682 -5.430 -11.501 1.00 91.88 202 LYS A CA 1
ATOM 1618 C C . LYS A 1 202 ? 10.805 -6.651 -11.783 1.00 91.88 202 LYS A C 1
ATOM 1620 O O . LYS A 1 202 ? 9.945 -6.592 -12.665 1.00 91.88 202 LYS A O 1
ATOM 1625 N N . LEU A 1 203 ? 11.008 -7.736 -11.033 1.00 91.75 203 LEU A N 1
ATOM 1626 C CA . LEU A 1 203 ? 10.168 -8.932 -11.104 1.00 91.75 203 LEU A CA 1
ATOM 1627 C C . LEU A 1 203 ? 8.770 -8.658 -10.539 1.00 91.75 203 LEU A C 1
ATOM 1629 O O . LEU A 1 203 ? 8.625 -8.045 -9.479 1.00 91.75 203 LEU A O 1
ATOM 1633 N N . VAL A 1 204 ? 7.747 -9.163 -11.222 1.00 91.19 204 VAL A N 1
ATOM 1634 C CA . VAL A 1 204 ? 6.372 -9.202 -10.722 1.00 91.19 204 VAL A CA 1
ATOM 1635 C C . VAL A 1 204 ? 6.060 -10.641 -10.337 1.00 91.19 204 VAL A C 1
ATOM 1637 O O . VAL A 1 204 ? 5.880 -11.505 -11.196 1.00 91.19 204 VAL A O 1
ATOM 1640 N N . ASN A 1 205 ? 5.999 -10.902 -9.034 1.00 88.75 205 ASN A N 1
ATOM 1641 C CA . ASN A 1 205 ? 5.688 -12.233 -8.530 1.00 88.75 205 ASN A CA 1
ATOM 1642 C C . ASN A 1 205 ? 4.186 -12.514 -8.671 1.00 88.75 205 ASN A C 1
ATOM 1644 O O . ASN A 1 205 ? 3.378 -11.718 -8.184 1.00 88.75 205 ASN A O 1
ATOM 1648 N N . PRO A 1 206 ? 3.783 -13.632 -9.301 1.00 89.75 206 PRO A N 1
ATOM 1649 C CA . PRO A 1 206 ? 2.381 -14.016 -9.338 1.00 89.75 206 PRO A CA 1
ATOM 1650 C C . PRO A 1 206 ? 1.865 -14.283 -7.917 1.00 89.75 206 PRO A C 1
ATOM 1652 O O . PRO A 1 206 ? 2.534 -14.921 -7.099 1.00 89.75 206 PRO A O 1
ATOM 1655 N N . ILE A 1 207 ? 0.658 -13.803 -7.622 1.00 93.00 207 ILE A N 1
ATOM 1656 C CA . ILE A 1 207 ? -0.015 -14.091 -6.352 1.00 93.00 207 ILE A CA 1
ATOM 1657 C C . ILE A 1 207 ? -0.547 -15.521 -6.371 1.00 93.00 207 ILE A C 1
ATOM 1659 O O . ILE A 1 207 ? -1.075 -15.979 -7.385 1.00 93.00 207 ILE A O 1
ATOM 1663 N N . ASN A 1 208 ? -0.422 -16.218 -5.241 1.00 93.25 208 ASN A N 1
ATOM 1664 C CA . ASN A 1 208 ? -0.982 -17.551 -5.078 1.00 93.25 208 ASN A CA 1
ATOM 1665 C C . ASN A 1 208 ? -2.519 -17.517 -5.267 1.00 93.25 208 ASN A C 1
ATOM 1667 O O . ASN A 1 208 ? -3.203 -16.840 -4.494 1.00 93.25 208 ASN A O 1
ATOM 1671 N N . PRO A 1 209 ? -3.092 -18.257 -6.237 1.00 94.50 209 PRO A N 1
ATOM 1672 C CA . PRO A 1 209 ? -4.536 -18.280 -6.464 1.00 94.50 209 PRO A CA 1
ATOM 1673 C C . PRO A 1 209 ? -5.347 -18.662 -5.222 1.00 94.50 209 PRO A C 1
ATOM 1675 O O . PRO A 1 209 ? -6.366 -18.035 -4.948 1.00 94.50 209 PRO A O 1
ATOM 1678 N N . THR A 1 210 ? -4.854 -19.598 -4.401 1.00 95.88 210 THR A N 1
ATOM 1679 C CA . THR A 1 210 ? -5.574 -20.036 -3.192 1.00 95.88 210 THR A CA 1
ATOM 1680 C C . THR A 1 210 ? -5.708 -18.918 -2.159 1.00 95.88 210 THR A C 1
ATOM 1682 O O . THR A 1 210 ? -6.654 -18.904 -1.375 1.00 95.88 210 THR A O 1
ATOM 1685 N N . LEU A 1 211 ? -4.766 -17.968 -2.143 1.00 95.69 211 LEU A N 1
ATOM 1686 C CA . LEU A 1 211 ? -4.852 -16.783 -1.294 1.00 95.69 211 LEU A CA 1
ATOM 1687 C C . LEU A 1 211 ? -5.959 -15.841 -1.782 1.00 95.69 211 LEU A C 1
ATOM 1689 O O . LEU A 1 211 ? -6.719 -15.314 -0.971 1.00 95.69 211 LEU A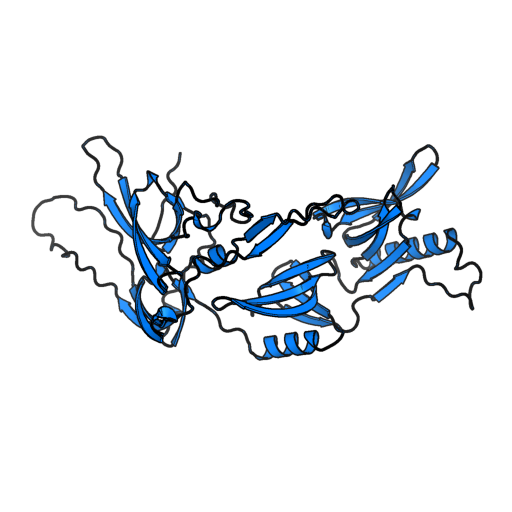 O 1
ATOM 1693 N N . LEU A 1 212 ? -6.078 -15.641 -3.097 1.00 95.75 212 LEU A N 1
ATOM 1694 C CA . LEU A 1 212 ? -7.163 -14.837 -3.663 1.00 95.75 212 LEU A CA 1
ATOM 1695 C C . LEU A 1 212 ? -8.527 -15.477 -3.388 1.00 95.75 212 LEU A C 1
ATOM 1697 O O . LEU A 1 212 ? -9.459 -14.760 -3.022 1.00 95.75 212 LEU A O 1
ATOM 1701 N N . ASP A 1 213 ? -8.622 -16.804 -3.483 1.00 96.00 213 ASP A N 1
ATOM 1702 C CA . ASP A 1 213 ? -9.836 -17.553 -3.155 1.00 96.00 213 ASP A CA 1
ATOM 1703 C C . ASP A 1 213 ? -10.225 -17.385 -1.680 1.00 96.00 213 ASP A C 1
ATOM 1705 O O . ASP A 1 213 ? -11.377 -17.058 -1.392 1.00 96.00 213 ASP A O 1
ATOM 1709 N N . LEU A 1 214 ? -9.263 -17.501 -0.753 1.00 95.94 214 LEU A N 1
ATOM 1710 C CA . LEU A 1 214 ? -9.477 -17.245 0.677 1.00 95.94 214 LEU A CA 1
ATOM 1711 C C . LEU A 1 214 ? -10.032 -15.834 0.916 1.00 95.94 214 LEU A C 1
ATOM 1713 O O . LEU A 1 214 ? -11.025 -15.660 1.620 1.00 95.94 214 LEU A O 1
ATOM 1717 N N . ILE A 1 215 ? -9.404 -14.808 0.334 1.00 96.38 215 ILE A N 1
ATOM 1718 C CA . ILE A 1 215 ? -9.846 -13.419 0.514 1.00 96.38 215 ILE A CA 1
ATOM 1719 C C . ILE A 1 215 ? -11.250 -13.226 -0.073 1.00 96.38 215 ILE A C 1
ATOM 1721 O O . ILE A 1 215 ? -12.088 -12.562 0.542 1.00 96.38 215 ILE A O 1
ATOM 1725 N N . ASN A 1 216 ? -11.524 -13.811 -1.239 1.00 95.69 216 ASN A N 1
ATOM 1726 C CA . ASN A 1 216 ? -12.825 -13.729 -1.892 1.00 95.69 216 ASN A CA 1
ATOM 1727 C C . ASN A 1 216 ? -13.925 -14.432 -1.079 1.00 95.69 216 ASN A C 1
ATOM 1729 O O . ASN A 1 216 ? -15.029 -13.904 -0.956 1.00 95.69 216 ASN A O 1
ATOM 1733 N N . GLU A 1 217 ? -13.631 -15.579 -0.465 1.00 96.00 217 GLU A N 1
ATOM 1734 C CA . GLU A 1 217 ? -14.540 -16.237 0.477 1.00 96.00 217 GLU A CA 1
ATOM 1735 C C . GLU A 1 217 ? -14.875 -15.306 1.650 1.00 96.00 217 GLU A C 1
ATOM 1737 O O . GLU A 1 217 ? -16.049 -15.108 1.971 1.00 96.00 217 GLU A O 1
ATOM 1742 N N . VAL A 1 218 ? -13.862 -14.665 2.246 1.00 96.44 218 VAL A N 1
ATOM 1743 C CA . VAL A 1 218 ? -14.070 -13.746 3.372 1.00 96.44 218 VAL A CA 1
ATOM 1744 C C . VAL A 1 218 ? -14.898 -12.525 2.955 1.00 96.44 218 VAL A C 1
ATOM 1746 O O . VAL A 1 218 ? -15.793 -12.145 3.703 1.00 96.44 218 VAL A O 1
ATOM 1749 N N . ILE A 1 219 ? -14.684 -11.957 1.761 1.00 94.94 219 ILE A N 1
ATOM 1750 C CA . ILE A 1 219 ? -15.494 -10.843 1.222 1.00 94.94 219 ILE A CA 1
ATOM 1751 C C . ILE A 1 219 ? -16.976 -11.215 1.109 1.00 94.94 219 ILE A C 1
ATOM 1753 O O . ILE A 1 219 ? -17.842 -10.400 1.428 1.00 94.94 219 ILE A O 1
ATOM 1757 N N . ASN A 1 220 ? -17.268 -12.434 0.651 1.00 94.50 220 ASN A N 1
ATOM 1758 C CA . ASN A 1 220 ? -18.639 -12.920 0.481 1.00 94.50 220 ASN A CA 1
ATOM 1759 C C . ASN A 1 220 ? -19.285 -13.361 1.804 1.00 94.50 220 ASN A C 1
ATOM 1761 O O . ASN A 1 220 ? -20.494 -13.582 1.872 1.00 94.50 220 ASN A O 1
ATOM 1765 N N . SER A 1 221 ? -18.487 -13.469 2.861 1.00 91.50 221 SER A N 1
ATOM 1766 C CA . SER A 1 221 ? -18.931 -13.784 4.211 1.00 91.50 221 SER A CA 1
ATOM 1767 C C . SER A 1 221 ? -19.050 -12.524 5.081 1.00 91.50 221 SER A C 1
ATOM 1769 O O . SER A 1 221 ? -18.568 -11.446 4.742 1.00 91.50 221 SER A O 1
ATOM 1771 N N . ALA A 1 222 ? -19.657 -12.649 6.262 1.00 85.00 222 ALA A N 1
ATOM 1772 C CA . ALA A 1 222 ? -19.657 -11.573 7.257 1.00 85.00 222 ALA A CA 1
ATOM 1773 C C . ALA A 1 222 ? -18.360 -11.512 8.096 1.00 85.00 222 ALA A C 1
ATOM 1775 O O . ALA A 1 222 ? -18.313 -10.775 9.084 1.00 85.00 222 ALA A O 1
ATOM 1776 N N . PHE A 1 223 ? -17.332 -12.285 7.735 1.00 94.12 223 PHE A N 1
ATOM 1777 C CA . PHE A 1 223 ? -16.114 -12.460 8.519 1.00 94.12 223 PHE A CA 1
ATOM 1778 C C . PHE A 1 223 ? -15.084 -11.348 8.295 1.00 94.12 223 PHE A C 1
ATOM 1780 O O . PHE A 1 223 ? -15.224 -10.474 7.436 1.00 94.12 223 PHE A O 1
ATOM 1787 N N . CYS A 1 224 ? -14.041 -11.370 9.121 1.00 94.81 224 CYS A N 1
ATOM 1788 C CA . CYS A 1 224 ? -12.903 -10.466 9.036 1.00 94.81 224 CYS A CA 1
ATOM 1789 C C . CYS A 1 224 ? -11.645 -11.224 8.611 1.00 94.81 224 CYS A C 1
ATOM 1791 O O . CYS A 1 224 ? -11.559 -12.447 8.715 1.00 94.81 224 CYS A O 1
ATOM 1793 N N . LEU A 1 225 ? -10.656 -10.474 8.148 1.00 96.06 225 LEU A N 1
ATOM 1794 C CA . LEU A 1 225 ? -9.344 -10.972 7.781 1.00 96.06 225 LEU A CA 1
ATOM 1795 C C . LEU A 1 225 ? -8.302 -10.325 8.690 1.00 96.06 225 LEU A C 1
ATOM 1797 O O . LEU A 1 225 ? -8.187 -9.097 8.733 1.00 96.06 225 LEU A O 1
ATOM 1801 N N . ARG A 1 226 ? -7.537 -11.145 9.406 1.00 95.81 226 ARG A N 1
ATOM 1802 C CA . ARG A 1 226 ? -6.305 -10.710 10.059 1.00 95.81 226 ARG A CA 1
ATOM 1803 C C . ARG A 1 226 ? -5.178 -10.791 9.046 1.00 95.81 226 ARG A C 1
ATOM 1805 O O . ARG A 1 226 ? -4.932 -11.855 8.483 1.00 95.81 226 ARG A O 1
ATOM 1812 N N . VAL A 1 227 ? -4.526 -9.658 8.813 1.00 95.06 227 VAL A N 1
ATOM 1813 C CA . VAL A 1 227 ? -3.374 -9.548 7.917 1.00 95.06 227 VAL A CA 1
ATOM 1814 C C . VAL A 1 227 ? -2.171 -9.153 8.750 1.00 95.06 227 VAL A C 1
ATOM 1816 O O . VAL A 1 227 ? -2.209 -8.132 9.434 1.00 95.06 227 VAL A O 1
ATOM 1819 N N . ILE A 1 228 ? -1.121 -9.964 8.700 1.00 92.38 228 ILE A N 1
ATOM 1820 C CA . ILE A 1 228 ? 0.154 -9.683 9.358 1.00 92.38 228 ILE A CA 1
ATOM 1821 C C . ILE A 1 228 ? 1.171 -9.451 8.249 1.00 92.38 228 ILE A C 1
ATOM 1823 O O . ILE A 1 228 ? 1.509 -10.384 7.517 1.00 92.38 228 ILE A O 1
ATOM 1827 N N . ASN A 1 229 ? 1.612 -8.203 8.110 1.00 88.00 229 ASN A N 1
ATOM 1828 C CA . ASN A 1 229 ? 2.630 -7.806 7.148 1.00 88.00 229 ASN A CA 1
ATOM 1829 C C . ASN A 1 229 ? 3.815 -7.227 7.919 1.00 88.00 229 ASN A C 1
ATOM 1831 O O . ASN A 1 229 ? 3.677 -6.186 8.565 1.00 88.00 229 ASN A O 1
ATOM 1835 N N . GLN A 1 230 ? 4.952 -7.926 7.865 1.00 82.44 230 GLN A N 1
ATOM 1836 C CA . GLN A 1 230 ? 6.133 -7.633 8.678 1.00 82.44 230 GLN A CA 1
ATOM 1837 C C . GLN A 1 230 ? 5.758 -7.600 10.172 1.00 82.44 230 GLN A C 1
ATOM 1839 O O . GLN A 1 230 ? 5.484 -8.648 10.751 1.00 82.44 230 GLN A O 1
ATOM 1844 N N . GLU A 1 231 ? 5.670 -6.410 10.767 1.00 80.75 231 GLU A N 1
ATOM 1845 C CA . GLU A 1 231 ? 5.326 -6.178 12.179 1.00 80.75 231 GLU A CA 1
ATOM 1846 C C . GLU A 1 231 ? 3.959 -5.494 12.359 1.00 80.75 231 GLU A C 1
ATOM 1848 O O . GLU A 1 231 ? 3.494 -5.265 13.476 1.00 80.75 231 GLU A O 1
ATOM 1853 N N . GLN A 1 232 ? 3.289 -5.140 11.261 1.00 86.06 232 GLN A N 1
ATOM 1854 C CA . GLN A 1 232 ? 2.004 -4.458 11.308 1.00 86.06 232 GLN A CA 1
ATOM 1855 C C . GLN A 1 232 ? 0.861 -5.460 11.208 1.00 86.06 232 GLN A C 1
ATOM 1857 O O . GLN A 1 232 ? 0.750 -6.234 10.253 1.00 86.06 232 GLN A O 1
ATOM 1862 N N . ILE A 1 233 ? -0.023 -5.403 12.202 1.00 90.50 233 ILE A N 1
ATOM 1863 C CA . ILE A 1 233 ? -1.220 -6.230 12.269 1.00 90.50 233 ILE A CA 1
ATOM 1864 C C . ILE A 1 233 ? -2.423 -5.386 11.871 1.00 90.50 233 ILE A C 1
ATOM 1866 O O . ILE A 1 233 ? -2.701 -4.339 12.459 1.00 90.50 233 ILE A O 1
ATOM 1870 N N . TYR A 1 234 ? -3.168 -5.891 10.900 1.00 93.44 234 TYR A N 1
ATOM 1871 C CA . TYR A 1 234 ? -4.418 -5.318 10.440 1.00 93.44 234 TYR A CA 1
ATOM 1872 C C . TYR A 1 234 ? -5.557 -6.281 10.733 1.00 93.44 234 TYR A C 1
ATOM 1874 O O . TYR A 1 234 ? -5.426 -7.495 10.559 1.00 93.44 234 TYR A O 1
ATOM 1882 N N . LEU A 1 235 ? -6.704 -5.729 11.118 1.00 95.50 235 LEU A N 1
ATOM 1883 C CA . LEU A 1 235 ? -7.939 -6.484 11.254 1.00 95.50 235 LEU A CA 1
ATOM 1884 C C . LEU A 1 235 ? -8.980 -5.856 10.342 1.00 95.50 235 LEU A C 1
ATOM 1886 O O . LEU A 1 235 ? -9.594 -4.842 10.669 1.00 95.50 235 LEU A O 1
ATOM 1890 N N . VAL A 1 236 ? -9.147 -6.448 9.168 1.00 95.75 236 VAL A N 1
ATOM 1891 C CA . VAL A 1 236 ? -9.863 -5.829 8.060 1.00 95.75 236 VAL A CA 1
ATOM 1892 C C . VAL A 1 236 ? -11.169 -6.561 7.820 1.00 95.75 236 VAL A C 1
ATOM 1894 O O . VAL A 1 236 ? -11.183 -7.776 7.670 1.00 95.75 236 VAL A O 1
ATOM 1897 N N . LYS A 1 237 ? -12.273 -5.823 7.703 1.00 95.81 237 LYS A N 1
ATOM 1898 C CA . LYS A 1 237 ? -13.464 -6.301 6.999 1.00 95.81 237 LYS A CA 1
ATOM 1899 C C . LYS A 1 237 ? -13.260 -6.050 5.507 1.00 95.81 237 LYS A C 1
ATOM 1901 O O . LYS A 1 237 ? -13.361 -4.889 5.081 1.00 95.81 237 LYS A O 1
ATOM 1906 N N . PRO A 1 238 ? -12.906 -7.076 4.717 1.00 96.12 238 PRO A N 1
ATOM 1907 C CA . PRO A 1 238 ? -12.583 -6.873 3.318 1.00 96.12 238 PRO A CA 1
ATOM 1908 C C . PRO A 1 238 ? -13.851 -6.518 2.535 1.00 96.12 238 PRO A C 1
ATOM 1910 O O . PRO A 1 238 ? -14.946 -6.971 2.861 1.00 96.12 238 PRO A O 1
ATOM 1913 N N . LYS A 1 239 ? -13.712 -5.664 1.519 1.00 95.38 239 LYS A N 1
ATOM 1914 C CA . LYS A 1 239 ? -14.831 -5.236 0.666 1.00 95.38 239 LYS A CA 1
ATOM 1915 C C . LYS A 1 239 ? -14.621 -5.623 -0.789 1.00 95.38 239 LYS A C 1
ATOM 1917 O O . LYS A 1 239 ? -15.571 -6.020 -1.450 1.00 95.38 239 LYS A O 1
ATOM 1922 N N . LEU A 1 240 ? -13.411 -5.426 -1.304 1.00 95.00 240 LEU A N 1
ATOM 1923 C CA . LEU A 1 240 ? -13.088 -5.706 -2.699 1.00 95.00 240 LEU A CA 1
ATOM 1924 C C . LEU A 1 240 ? -11.585 -5.915 -2.889 1.00 95.00 240 LEU A C 1
ATOM 1926 O O . LEU A 1 240 ? -10.771 -5.326 -2.172 1.00 95.00 240 LEU A O 1
ATOM 1930 N N . ILE A 1 241 ? -11.246 -6.704 -3.905 1.00 95.50 241 ILE A N 1
ATOM 1931 C CA . ILE A 1 241 ? -9.890 -6.857 -4.431 1.00 95.50 241 ILE A CA 1
ATOM 1932 C C . ILE A 1 241 ? -9.775 -5.974 -5.680 1.00 95.50 241 ILE A C 1
ATOM 1934 O O . ILE A 1 241 ? -10.657 -5.997 -6.538 1.00 95.50 241 ILE A O 1
ATOM 1938 N N . THR A 1 242 ? -8.701 -5.192 -5.801 1.00 93.75 242 THR A N 1
ATOM 1939 C CA . THR A 1 242 ? -8.363 -4.490 -7.053 1.00 93.75 242 THR A CA 1
ATOM 1940 C C . THR A 1 242 ? -7.051 -4.993 -7.620 1.00 93.75 242 THR A C 1
ATOM 1942 O O . THR A 1 242 ? -6.131 -5.266 -6.860 1.00 93.75 242 THR A O 1
ATOM 1945 N N . TYR A 1 243 ? -6.952 -5.053 -8.944 1.00 92.00 243 TYR A N 1
ATOM 1946 C CA . TYR A 1 243 ? -5.718 -5.357 -9.660 1.00 92.00 243 TYR A CA 1
ATOM 1947 C C . TYR A 1 243 ? -5.218 -4.103 -10.383 1.00 92.00 243 TYR A C 1
ATOM 1949 O O . TYR A 1 243 ? -5.989 -3.452 -11.094 1.00 92.00 243 TYR A O 1
ATOM 1957 N N . ARG A 1 244 ? -3.947 -3.735 -10.185 1.00 89.44 244 ARG A N 1
ATOM 1958 C CA . ARG A 1 244 ? -3.307 -2.576 -10.827 1.00 89.44 244 ARG A CA 1
ATOM 1959 C C . ARG A 1 244 ? -1.890 -2.943 -11.234 1.00 89.44 244 ARG A C 1
ATOM 1961 O O . ARG A 1 244 ? -1.047 -3.185 -10.378 1.00 89.44 244 ARG A O 1
ATOM 1968 N N . SER A 1 245 ? -1.648 -2.973 -12.541 1.00 86.69 245 SER A N 1
ATOM 1969 C CA . SER A 1 245 ? -0.306 -3.106 -13.126 1.00 86.69 245 SER A CA 1
ATOM 1970 C C . SER A 1 245 ? 0.540 -4.244 -12.536 1.00 86.69 245 SER A C 1
ATOM 1972 O O . SER A 1 245 ? 1.713 -4.050 -12.242 1.00 86.69 245 SER A O 1
ATOM 1974 N N . GLY A 1 246 ? -0.056 -5.426 -12.348 1.00 87.38 246 GLY A N 1
ATOM 1975 C CA . GLY A 1 246 ? 0.637 -6.606 -11.809 1.00 87.38 246 GLY A CA 1
ATOM 1976 C C . GLY A 1 246 ? 0.420 -6.861 -10.323 1.00 87.38 246 GLY A C 1
ATOM 1977 O O . GLY A 1 246 ? 0.724 -7.952 -9.854 1.00 87.38 246 GLY A O 1
ATOM 1978 N N . TYR A 1 247 ? -0.156 -5.905 -9.595 1.00 91.50 247 TYR A N 1
ATOM 1979 C CA . TYR A 1 247 ? -0.312 -5.984 -8.146 1.00 91.50 247 TYR A CA 1
ATOM 1980 C C . TYR A 1 247 ? -1.778 -6.075 -7.746 1.00 91.50 247 TYR A C 1
ATOM 1982 O O . TYR A 1 247 ? -2.642 -5.399 -8.314 1.00 91.50 247 TYR A O 1
ATOM 1990 N N . TYR A 1 248 ? -2.051 -6.890 -6.733 1.00 94.50 248 TYR A N 1
ATOM 1991 C CA . TYR A 1 248 ? -3.365 -7.011 -6.121 1.00 94.50 248 TYR A CA 1
ATOM 1992 C C . TYR A 1 248 ? -3.413 -6.192 -4.832 1.00 94.50 248 TYR A C 1
ATOM 1994 O O . TYR A 1 248 ? -2.457 -6.161 -4.065 1.00 94.50 248 TYR A O 1
ATOM 2002 N N . PHE A 1 249 ? -4.544 -5.541 -4.582 1.00 94.19 249 PHE A N 1
ATOM 2003 C CA . PHE A 1 249 ? -4.777 -4.743 -3.384 1.00 94.19 249 PHE A CA 1
ATOM 2004 C C . PHE A 1 249 ? -6.101 -5.131 -2.741 1.00 94.19 249 PHE A C 1
ATOM 2006 O O . PHE A 1 249 ? -7.120 -5.244 -3.427 1.00 94.19 249 PHE A O 1
ATOM 2013 N N . LEU A 1 250 ? -6.093 -5.266 -1.420 1.00 95.69 250 LEU A N 1
ATOM 2014 C CA . LEU A 1 250 ? -7.266 -5.493 -0.596 1.00 95.69 250 LEU A CA 1
ATOM 2015 C C . LEU A 1 250 ? -7.771 -4.164 -0.043 1.00 95.69 250 LEU A C 1
ATOM 2017 O O . LEU A 1 250 ? -7.104 -3.536 0.778 1.00 95.69 250 LEU A O 1
ATOM 2021 N N . ARG A 1 251 ? -8.979 -3.756 -0.437 1.00 95.06 251 ARG A N 1
ATOM 2022 C CA . ARG A 1 251 ? -9.650 -2.594 0.150 1.00 95.06 251 ARG A CA 1
ATOM 2023 C C . ARG A 1 251 ? -10.711 -3.053 1.140 1.00 95.06 251 ARG A C 1
ATOM 2025 O O . ARG A 1 251 ? -11.578 -3.864 0.808 1.00 95.06 251 ARG A O 1
ATOM 2032 N N . GLY A 1 252 ? -10.680 -2.494 2.344 1.00 94.38 252 GLY A N 1
ATOM 2033 C CA . GLY A 1 252 ? -11.595 -2.869 3.417 1.00 94.38 252 GLY A CA 1
ATOM 2034 C C . GLY A 1 252 ? -11.607 -1.872 4.567 1.00 94.38 252 GLY A C 1
ATOM 2035 O O . GLY A 1 252 ? -10.855 -0.898 4.568 1.00 94.38 252 GLY A O 1
ATOM 2036 N N . TYR A 1 253 ? -12.497 -2.092 5.530 1.00 94.38 253 TYR A N 1
ATOM 2037 C CA . TYR A 1 253 ? -12.525 -1.310 6.764 1.00 94.38 253 TYR A CA 1
ATOM 2038 C C . TYR A 1 253 ? -11.606 -1.955 7.794 1.00 94.38 253 TYR A C 1
ATOM 2040 O O . TYR A 1 253 ? -11.834 -3.097 8.178 1.00 94.38 253 TYR A O 1
ATOM 2048 N N . ASP A 1 254 ? -10.583 -1.235 8.231 1.00 94.62 254 ASP A N 1
ATOM 2049 C CA . ASP A 1 254 ? -9.663 -1.694 9.264 1.00 94.62 254 ASP A CA 1
ATOM 2050 C C . ASP A 1 254 ? -10.173 -1.283 10.648 1.00 94.62 254 ASP A C 1
ATOM 2052 O O . ASP A 1 254 ? -10.354 -0.096 10.930 1.00 94.62 254 ASP A O 1
ATOM 2056 N N . TYR A 1 255 ? -10.406 -2.268 11.512 1.00 94.06 255 TYR A N 1
ATOM 2057 C CA . TYR A 1 255 ? -10.861 -2.078 12.885 1.00 94.06 255 TYR A CA 1
ATOM 2058 C C . TYR A 1 255 ? -9.760 -1.568 13.822 1.00 94.06 255 TYR A C 1
ATOM 2060 O O . TYR A 1 255 ? -10.083 -0.948 14.836 1.00 94.06 255 TYR A O 1
ATOM 2068 N N . VAL A 1 256 ? -8.479 -1.762 13.493 1.00 93.19 256 VAL A N 1
ATOM 2069 C CA . VAL A 1 256 ? -7.353 -1.236 14.279 1.00 93.19 256 VAL A CA 1
ATOM 2070 C C . VAL A 1 256 ? -7.203 0.262 14.023 1.00 93.19 256 VAL A C 1
ATOM 2072 O O . VAL A 1 256 ? -7.247 1.070 14.951 1.00 93.19 256 VAL A O 1
ATOM 2075 N N . LEU A 1 257 ? -7.111 0.662 12.754 1.00 91.44 257 LEU A N 1
ATOM 2076 C CA . LEU A 1 257 ? -6.982 2.072 12.373 1.00 91.44 257 LEU A CA 1
ATOM 2077 C C . LEU A 1 257 ? -8.322 2.818 12.314 1.00 91.44 257 LEU A C 1
ATOM 2079 O O . LEU A 1 257 ? -8.338 4.039 12.174 1.00 91.44 257 LEU A O 1
ATOM 2083 N N . ASN A 1 258 ? -9.444 2.103 12.420 1.00 90.56 258 ASN A N 1
ATOM 2084 C CA . ASN A 1 258 ? -10.812 2.623 12.394 1.00 90.56 258 ASN A CA 1
ATOM 2085 C C . ASN A 1 258 ? -11.105 3.496 11.153 1.00 90.56 258 ASN A C 1
ATOM 2087 O O . ASN A 1 258 ? -11.748 4.549 11.243 1.00 90.56 258 ASN A O 1
ATOM 2091 N N . ARG A 1 259 ? -10.608 3.060 9.988 1.00 89.38 259 ARG A N 1
ATOM 2092 C CA . ARG A 1 259 ? -10.742 3.737 8.688 1.00 89.38 259 ARG A CA 1
ATOM 2093 C C . ARG A 1 259 ? -10.758 2.733 7.539 1.00 89.38 259 ARG A C 1
ATOM 2095 O O . ARG A 1 259 ? -10.335 1.592 7.690 1.00 89.38 259 ARG A O 1
ATOM 2102 N N . ILE A 1 260 ? -11.208 3.175 6.366 1.00 90.31 260 ILE A N 1
ATOM 2103 C CA . ILE A 1 260 ? -11.014 2.397 5.139 1.00 90.31 260 ILE A CA 1
ATOM 2104 C C . ILE A 1 260 ? -9.525 2.427 4.802 1.00 90.31 260 ILE A C 1
ATOM 2106 O O . ILE A 1 260 ? -8.938 3.505 4.708 1.00 90.31 260 ILE A O 1
ATOM 2110 N N . THR A 1 261 ? -8.940 1.252 4.618 1.00 89.88 261 THR A N 1
ATOM 2111 C CA . THR A 1 261 ? -7.549 1.085 4.211 1.00 89.88 261 THR A CA 1
ATOM 2112 C C . THR A 1 261 ? -7.468 0.282 2.919 1.00 89.88 261 THR A C 1
ATOM 2114 O O . THR A 1 261 ? -8.421 -0.395 2.515 1.00 89.88 261 THR A O 1
ATOM 2117 N N . GLU A 1 262 ? -6.322 0.386 2.268 1.00 91.50 262 GLU A N 1
ATOM 2118 C CA . GLU A 1 262 ? -5.956 -0.408 1.108 1.00 91.50 262 GLU A CA 1
ATOM 2119 C C . GLU A 1 262 ? -4.595 -1.039 1.385 1.00 91.50 262 GLU A C 1
ATOM 2121 O O . GLU A 1 262 ? -3.624 -0.324 1.625 1.00 91.50 262 GLU A O 1
ATOM 2126 N N . LEU A 1 263 ? -4.548 -2.369 1.397 1.00 92.88 263 LEU A N 1
ATOM 2127 C CA . LEU A 1 263 ? -3.345 -3.152 1.670 1.00 92.88 263 LEU A CA 1
ATOM 2128 C C . LEU A 1 263 ? -2.873 -3.816 0.380 1.00 92.88 263 LEU A C 1
ATOM 2130 O O . LEU A 1 263 ? -3.699 -4.321 -0.379 1.00 92.88 263 LEU A O 1
ATOM 2134 N N . SER A 1 264 ? -1.563 -3.847 0.141 1.00 92.44 264 SER A N 1
ATOM 2135 C CA . SER A 1 264 ? -1.006 -4.715 -0.900 1.00 92.44 264 SER A CA 1
ATOM 2136 C C . SER A 1 264 ? -1.262 -6.173 -0.521 1.00 92.44 264 SER A C 1
ATOM 2138 O O . SER A 1 264 ? -1.117 -6.545 0.644 1.00 92.44 264 SER A O 1
ATOM 2140 N N . ILE A 1 265 ? -1.673 -6.986 -1.491 1.00 94.62 265 ILE A N 1
ATOM 2141 C CA . ILE A 1 265 ? -1.732 -8.436 -1.337 1.00 94.62 265 ILE A CA 1
ATOM 2142 C C . ILE A 1 265 ? -0.393 -8.983 -1.809 1.00 94.62 265 ILE A C 1
ATOM 2144 O O . ILE A 1 265 ? -0.004 -8.760 -2.955 1.00 94.62 265 ILE A O 1
ATOM 2148 N N . ASP A 1 266 ? 0.312 -9.675 -0.926 1.00 91.75 266 ASP A N 1
ATOM 2149 C CA . ASP A 1 266 ? 1.614 -10.263 -1.211 1.00 91.75 266 ASP A CA 1
ATOM 2150 C C . ASP A 1 266 ? 1.703 -11.674 -0.612 1.00 91.75 266 ASP A C 1
ATOM 2152 O O . ASP A 1 266 ? 1.001 -11.997 0.342 1.00 91.75 266 ASP A O 1
ATOM 2156 N N . ASN A 1 267 ? 2.544 -12.534 -1.188 1.00 90.88 267 ASN A N 1
ATOM 2157 C CA . ASN A 1 267 ? 2.668 -13.927 -0.739 1.00 90.88 267 ASN A CA 1
ATOM 2158 C C . ASN A 1 267 ? 3.455 -14.078 0.581 1.00 90.88 267 ASN A C 1
ATOM 2160 O O . ASN A 1 267 ? 3.476 -15.174 1.137 1.00 90.88 267 ASN A O 1
ATOM 2164 N N . ASN A 1 268 ? 4.123 -13.022 1.058 1.00 91.25 268 ASN A N 1
ATOM 2165 C CA . ASN A 1 268 ? 4.952 -13.052 2.267 1.00 91.25 268 ASN A CA 1
ATOM 2166 C C . ASN A 1 268 ? 4.149 -12.669 3.522 1.00 91.25 268 ASN A C 1
ATOM 2168 O O . ASN A 1 268 ? 4.529 -13.022 4.637 1.00 91.25 268 ASN A O 1
ATOM 2172 N N . SER A 1 269 ? 3.035 -11.962 3.343 1.00 93.38 269 SER A N 1
ATOM 2173 C CA . SER A 1 269 ? 2.078 -11.610 4.381 1.00 93.38 269 SER A CA 1
ATOM 2174 C C . SER A 1 269 ? 1.265 -12.828 4.817 1.00 93.38 269 SER A C 1
ATOM 2176 O O . SER A 1 269 ? 0.889 -13.688 4.017 1.00 93.38 269 SER A O 1
ATOM 2178 N N . LYS A 1 270 ? 0.935 -12.885 6.110 1.00 94.44 270 LYS A N 1
ATOM 2179 C CA . LYS A 1 270 ? 0.063 -13.925 6.663 1.00 94.44 270 LYS A CA 1
ATOM 2180 C C . LYS A 1 270 ? -1.382 -13.443 6.658 1.00 94.44 270 LYS A C 1
ATOM 2182 O O . LYS A 1 270 ? -1.677 -12.363 7.169 1.00 94.44 270 LYS A O 1
ATOM 2187 N N . TYR A 1 271 ?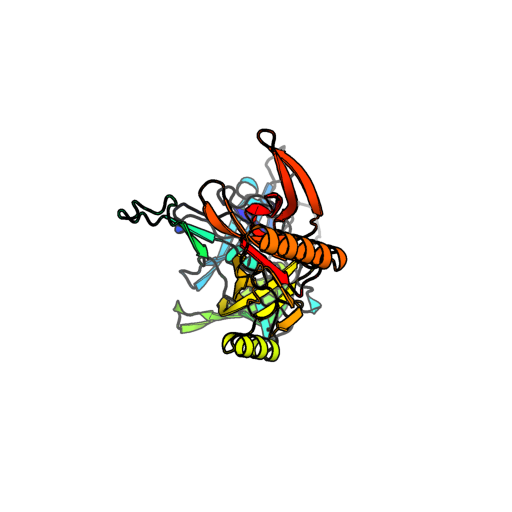 -2.277 -14.270 6.129 1.00 95.62 271 TYR A N 1
ATOM 2188 C CA . TYR A 1 271 ? -3.707 -13.986 6.048 1.00 95.62 271 TYR A CA 1
ATOM 2189 C C . TYR A 1 271 ? -4.490 -15.052 6.789 1.00 95.62 271 TYR A C 1
ATOM 2191 O O . TYR A 1 271 ? -4.337 -16.244 6.529 1.00 95.62 271 TYR A O 1
ATOM 2199 N N . GLU A 1 272 ? -5.349 -14.618 7.700 1.00 95.31 272 GLU A N 1
ATOM 2200 C CA . GLU A 1 272 ? -6.158 -15.519 8.505 1.00 95.31 272 GLU A CA 1
ATOM 2201 C C . GLU A 1 272 ? -7.603 -15.043 8.562 1.00 95.31 272 GLU A C 1
ATOM 2203 O O . GLU A 1 272 ? -7.896 -13.895 8.901 1.00 95.31 272 GLU A O 1
ATOM 2208 N N . LYS A 1 273 ? -8.518 -15.950 8.230 1.00 95.50 273 LYS A N 1
ATOM 2209 C CA . LYS A 1 273 ? -9.956 -15.742 8.369 1.00 95.50 273 LYS A CA 1
ATOM 2210 C C . LYS A 1 273 ? -10.329 -15.761 9.851 1.00 95.50 273 LYS A C 1
ATOM 2212 O O . LYS A 1 273 ? -10.002 -16.708 10.559 1.00 95.50 273 LYS A O 1
ATOM 2217 N N . ILE A 1 274 ? -11.047 -14.734 10.296 1.00 94.69 274 ILE A N 1
ATOM 2218 C CA . ILE A 1 274 ? -11.537 -14.597 11.668 1.00 94.69 274 ILE A CA 1
ATOM 2219 C C . ILE A 1 274 ? -13.049 -14.407 11.647 1.00 94.69 274 ILE A C 1
ATOM 2221 O O . ILE A 1 274 ? -13.558 -13.410 11.131 1.00 94.69 274 ILE A O 1
ATOM 2225 N N . GLU A 1 275 ? -13.769 -15.349 12.253 1.00 91.56 275 GLU A N 1
ATOM 2226 C CA . GLU A 1 275 ? -15.230 -15.288 12.333 1.00 91.56 275 GLU A CA 1
ATOM 2227 C C . GLU A 1 275 ? -15.711 -14.303 13.400 1.00 91.56 275 GLU A C 1
ATOM 2229 O O . GLU A 1 275 ? -16.613 -13.501 13.157 1.00 91.56 275 GLU A O 1
ATOM 2234 N N . LYS A 1 276 ? -15.069 -14.325 14.572 1.00 91.62 276 LYS A N 1
ATOM 2235 C CA . LYS A 1 276 ? -15.350 -13.435 15.697 1.00 91.62 276 LYS A CA 1
ATOM 2236 C C . LYS A 1 276 ? -14.036 -12.905 16.255 1.00 91.62 276 LYS A C 1
ATOM 2238 O O . LYS A 1 276 ? -13.210 -13.676 16.719 1.00 91.62 276 LYS A O 1
ATOM 2243 N N . PHE A 1 277 ? -13.862 -11.587 16.205 1.00 92.62 277 PHE A N 1
ATOM 2244 C CA . PHE A 1 277 ? -12.646 -10.914 16.674 1.00 92.62 277 PHE A CA 1
ATOM 2245 C C . PHE A 1 277 ? -12.843 -10.152 17.990 1.00 92.62 277 PHE A C 1
ATOM 2247 O O . PHE A 1 277 ? -11.874 -9.668 18.562 1.00 92.62 277 PHE A O 1
ATOM 2254 N N . VAL A 1 278 ? -14.087 -9.995 18.451 1.00 94.62 278 VAL A N 1
ATOM 2255 C CA . VAL A 1 278 ? -14.398 -9.400 19.757 1.00 94.62 278 VAL A CA 1
ATOM 2256 C C . VAL A 1 278 ? -14.536 -10.538 20.756 1.00 94.62 278 VAL A C 1
ATOM 2258 O O . VAL A 1 278 ? -15.467 -11.335 20.640 1.00 94.62 278 VAL A O 1
ATOM 2261 N N . LEU A 1 279 ? -13.622 -10.625 21.717 1.00 93.50 279 LEU A N 1
ATOM 2262 C CA . LEU A 1 279 ? -13.646 -11.644 22.768 1.00 93.50 279 LEU A CA 1
ATOM 2263 C C . LEU A 1 279 ? -14.762 -11.339 23.766 1.00 93.50 279 LEU A C 1
ATOM 2265 O O . LEU A 1 279 ? -15.641 -12.166 24.021 1.00 93.50 279 LEU A O 1
ATOM 2269 N N . HIS A 1 280 ? -14.755 -10.107 24.266 1.00 94.19 280 HIS A N 1
ATOM 2270 C CA . HIS A 1 280 ? -15.641 -9.633 25.316 1.00 94.19 280 HIS A CA 1
ATOM 2271 C C . HIS A 1 280 ? -16.041 -8.178 25.061 1.00 94.19 280 HIS A C 1
ATOM 2273 O O . HIS A 1 280 ? -15.321 -7.432 24.400 1.00 94.19 280 HIS A O 1
ATOM 2279 N N . SER A 1 281 ? -17.177 -7.752 25.607 1.00 94.88 281 SER A N 1
ATOM 2280 C CA . SER A 1 281 ? -17.620 -6.357 25.559 1.00 94.88 281 SER A CA 1
ATOM 2281 C C . SER A 1 281 ? -18.067 -5.889 26.937 1.00 94.88 281 SER A C 1
ATOM 2283 O O . SER A 1 281 ? -18.421 -6.711 27.768 1.00 94.88 281 SER A O 1
ATOM 2285 N N . ALA A 1 282 ? -18.045 -4.585 27.176 1.00 93.56 282 ALA A N 1
ATOM 2286 C CA . ALA A 1 282 ? -18.629 -3.934 28.345 1.00 93.56 282 ALA A CA 1
ATOM 2287 C C . ALA A 1 282 ? -19.255 -2.594 27.914 1.00 93.56 282 ALA A C 1
ATOM 2289 O O . ALA A 1 282 ? -18.765 -1.988 26.955 1.00 93.56 282 ALA A O 1
ATOM 2290 N N . PRO A 1 283 ? -20.305 -2.093 28.575 1.00 89.94 283 PRO A N 1
ATOM 2291 C CA . PRO A 1 283 ? -21.009 -2.733 29.681 1.00 89.94 283 PRO A CA 1
ATOM 2292 C C . PRO A 1 283 ? -21.898 -3.899 29.214 1.00 89.94 283 PRO A C 1
ATOM 2294 O O . PRO A 1 283 ? -22.501 -3.840 28.140 1.00 89.94 283 PRO A O 1
ATOM 2297 N N . GLU A 1 284 ? -21.979 -4.958 30.015 1.00 86.75 284 GLU A N 1
ATOM 2298 C CA . GLU A 1 284 ? -22.943 -6.049 29.837 1.00 86.75 284 GLU A CA 1
ATOM 2299 C C . GLU A 1 284 ? -24.214 -5.743 30.649 1.00 86.75 284 GLU A C 1
ATOM 2301 O O . GLU A 1 284 ? -24.218 -5.772 31.877 1.00 86.75 284 GLU A O 1
ATOM 2306 N N . PHE A 1 285 ? -25.317 -5.422 29.967 1.00 82.88 285 PHE A N 1
ATOM 2307 C CA . PHE A 1 285 ? -26.594 -5.155 30.633 1.00 82.88 285 PHE A CA 1
ATOM 2308 C C . PHE A 1 285 ? -27.370 -6.460 30.828 1.00 82.88 285 PHE A C 1
ATOM 2310 O O . PHE A 1 285 ? -27.938 -6.987 29.871 1.00 82.88 285 PHE A O 1
ATOM 2317 N N . ASN A 1 286 ? -27.421 -6.969 32.061 1.00 78.12 286 ASN A N 1
ATOM 2318 C CA . ASN A 1 286 ? -28.213 -8.147 32.411 1.00 78.12 286 ASN A CA 1
ATOM 2319 C C . ASN A 1 286 ? -29.284 -7.803 33.454 1.00 78.12 286 ASN A C 1
ATOM 2321 O O . ASN A 1 286 ? -29.094 -7.992 34.653 1.00 78.12 286 ASN A O 1
ATOM 2325 N N . LEU A 1 287 ? -30.434 -7.334 32.964 1.00 76.38 287 LEU A N 1
ATOM 2326 C CA . LEU A 1 287 ? -31.573 -6.920 33.793 1.00 76.38 287 LEU A CA 1
ATOM 2327 C C . LEU A 1 287 ? -32.186 -8.057 34.611 1.00 76.38 287 LEU A C 1
ATOM 2329 O O . LEU A 1 287 ? -32.837 -7.796 35.620 1.00 76.38 287 LEU A O 1
ATOM 2333 N N . GLU A 1 288 ? -32.014 -9.303 34.167 1.00 79.00 288 GLU A N 1
ATOM 2334 C CA . GLU A 1 288 ? -32.569 -10.472 34.850 1.00 79.00 288 GLU A CA 1
ATOM 2335 C C . GLU A 1 288 ? -31.763 -10.830 36.103 1.00 79.00 288 GLU A C 1
ATOM 2337 O O . GLU A 1 288 ? -32.329 -11.323 37.076 1.00 79.00 288 GLU A O 1
ATOM 2342 N N . GLN A 1 289 ? -30.450 -10.575 36.089 1.00 77.75 289 GLN A N 1
ATOM 2343 C CA . GLN A 1 289 ? -29.542 -10.915 37.190 1.00 77.75 289 GLN A CA 1
ATOM 2344 C C . GLN A 1 289 ? -29.209 -9.719 38.088 1.00 77.75 289 GLN A C 1
ATOM 2346 O O . GLN A 1 289 ? -29.042 -9.903 39.292 1.00 77.75 289 GLN A O 1
ATOM 2351 N N . ASP A 1 290 ? -29.133 -8.508 37.530 1.00 75.44 290 ASP A N 1
ATOM 2352 C CA . ASP A 1 290 ? -28.870 -7.284 38.285 1.00 75.44 290 ASP A CA 1
ATOM 2353 C C . ASP A 1 290 ? -29.680 -6.095 37.726 1.00 75.44 290 ASP A C 1
ATOM 2355 O O . ASP A 1 290 ? -29.282 -5.470 36.740 1.00 75.44 290 ASP A O 1
ATOM 2359 N N . PRO A 1 291 ? -30.796 -5.714 38.376 1.00 75.81 291 PRO A N 1
ATOM 2360 C CA . PRO A 1 291 ? -31.590 -4.548 37.985 1.00 75.81 291 PRO A CA 1
ATOM 2361 C C . PRO A 1 291 ? -30.799 -3.228 37.980 1.00 75.81 291 PRO A C 1
ATOM 2363 O O . PRO A 1 291 ? -31.183 -2.286 37.282 1.00 75.81 291 PRO A O 1
ATOM 2366 N N . ASN A 1 292 ? -29.693 -3.141 38.732 1.00 75.62 292 ASN A N 1
ATOM 2367 C CA . ASN A 1 292 ? -28.844 -1.951 38.801 1.00 75.62 292 ASN A CA 1
ATOM 2368 C C . ASN A 1 292 ? -27.785 -1.896 37.690 1.00 75.62 292 ASN A C 1
ATOM 2370 O O . ASN A 1 292 ? -27.076 -0.887 37.590 1.00 75.62 292 ASN A O 1
ATOM 2374 N N . SER A 1 293 ? -27.709 -2.907 36.811 1.00 77.06 293 SER A N 1
ATOM 2375 C CA . SER A 1 293 ? -26.749 -2.946 35.699 1.00 77.06 293 SER A CA 1
ATOM 2376 C C . SER A 1 293 ? -26.931 -1.787 34.708 1.00 77.06 293 SER A C 1
ATOM 2378 O O . SER A 1 293 ? -26.023 -1.479 33.944 1.00 77.06 293 SER A O 1
ATOM 2380 N N . LEU A 1 294 ? -28.101 -1.132 34.700 1.00 79.06 294 LEU A N 1
ATOM 2381 C CA . LEU A 1 294 ? -28.384 0.061 33.886 1.00 79.06 294 LEU A CA 1
ATOM 2382 C C . LEU A 1 294 ? -27.787 1.355 34.448 1.00 79.06 294 LEU A C 1
ATOM 2384 O O . LEU A 1 294 ? -27.790 2.377 33.757 1.00 79.06 294 LEU A O 1
ATOM 2388 N N . SER A 1 295 ? -27.332 1.357 35.702 1.00 85.25 295 SER A N 1
ATOM 2389 C CA . SER A 1 295 ? -26.763 2.560 36.304 1.00 85.25 295 SER A CA 1
ATOM 2390 C C . SER A 1 295 ? -25.433 2.923 35.638 1.00 85.25 295 SER A C 1
ATOM 2392 O O . SER A 1 295 ? -24.649 2.057 35.242 1.00 85.25 295 SER A O 1
ATOM 2394 N N . LYS A 1 296 ? -25.158 4.229 35.525 1.00 84.31 296 LYS A N 1
ATOM 2395 C CA . LYS A 1 296 ? -23.885 4.718 34.969 1.00 84.31 296 LYS A CA 1
ATOM 2396 C C . LYS A 1 296 ? -22.683 4.218 35.770 1.00 84.31 296 LYS A C 1
ATOM 2398 O O . LYS A 1 296 ? -21.658 3.900 35.178 1.00 84.31 296 LYS A O 1
ATOM 2403 N N . ASP A 1 297 ? -22.831 4.114 37.087 1.00 86.81 297 ASP A N 1
ATOM 2404 C CA . ASP A 1 297 ? -21.764 3.656 37.973 1.00 86.81 297 ASP A CA 1
ATOM 2405 C C . ASP A 1 297 ? -21.473 2.163 37.777 1.00 86.81 297 ASP A C 1
ATOM 2407 O O . ASP A 1 297 ? -20.310 1.785 37.655 1.00 86.81 297 ASP A O 1
ATOM 2411 N N . ALA A 1 298 ? -22.506 1.318 37.649 1.00 87.12 298 ALA A N 1
ATOM 2412 C CA . ALA A 1 298 ? -22.317 -0.102 37.340 1.00 87.12 298 ALA A CA 1
ATOM 2413 C C . ALA A 1 298 ? -21.644 -0.300 35.974 1.00 87.12 298 ALA A C 1
ATOM 2415 O O . ALA A 1 298 ? -20.696 -1.078 35.858 1.00 87.12 298 ALA A O 1
ATOM 2416 N N . ALA A 1 299 ? -22.074 0.457 34.958 1.00 88.38 299 ALA A N 1
ATOM 2417 C CA . ALA A 1 299 ? -21.455 0.422 33.636 1.00 88.38 299 ALA A CA 1
ATOM 2418 C C . ALA A 1 299 ? -19.973 0.832 33.680 1.00 88.38 299 ALA A C 1
ATOM 2420 O O . ALA A 1 299 ? -19.136 0.199 33.037 1.00 88.38 299 ALA A O 1
ATOM 2421 N N . LEU A 1 300 ? -19.633 1.858 34.467 1.00 91.19 300 LEU A N 1
ATOM 2422 C CA . LEU A 1 300 ? -18.256 2.318 34.636 1.00 91.19 300 LEU A CA 1
ATOM 2423 C C . LEU A 1 300 ? -17.376 1.266 35.320 1.00 91.19 300 LEU A C 1
ATOM 2425 O O . LEU A 1 300 ? -16.249 1.041 34.880 1.00 91.19 300 LEU A O 1
ATOM 2429 N N . VAL A 1 301 ? -17.892 0.600 36.356 1.00 92.00 301 VAL A N 1
ATOM 2430 C CA . VAL A 1 301 ? -17.183 -0.485 37.053 1.00 92.00 301 VAL A CA 1
ATOM 2431 C C . VAL A 1 301 ? -16.924 -1.666 36.115 1.00 92.00 301 VAL A C 1
ATOM 2433 O O . VAL A 1 301 ? -15.818 -2.210 36.109 1.00 92.00 301 VAL A O 1
ATOM 2436 N N . ASP A 1 302 ? -17.904 -2.048 35.293 1.00 92.38 302 ASP A N 1
ATOM 2437 C CA . ASP A 1 302 ? -17.737 -3.139 34.327 1.00 92.38 302 ASP A CA 1
ATOM 2438 C C . ASP A 1 302 ? -16.716 -2.784 33.232 1.00 92.38 302 ASP A C 1
ATOM 2440 O O . ASP A 1 302 ? -15.808 -3.565 32.936 1.00 92.38 302 ASP A O 1
ATOM 2444 N N . ILE A 1 303 ? -16.783 -1.560 32.698 1.00 95.19 303 ILE A N 1
ATOM 2445 C CA . ILE A 1 303 ? -15.793 -1.030 31.751 1.00 95.19 303 ILE A CA 1
ATOM 2446 C C . ILE A 1 303 ? -14.381 -1.071 32.350 1.00 95.19 303 ILE A C 1
ATOM 2448 O O . ILE A 1 303 ? -13.455 -1.576 31.713 1.00 95.19 303 ILE A O 1
ATOM 2452 N N . GLU A 1 304 ? -14.201 -0.569 33.572 1.00 95.50 304 GLU A N 1
ATOM 2453 C CA . GLU A 1 304 ? -12.911 -0.556 34.265 1.00 95.50 304 GLU A CA 1
ATOM 2454 C C . GLU A 1 304 ? -12.355 -1.968 34.469 1.00 95.50 304 GLU A C 1
ATOM 2456 O O . GLU A 1 304 ? -11.177 -2.228 34.192 1.00 95.50 304 GLU A O 1
ATOM 2461 N N . LYS A 1 305 ? -13.206 -2.898 34.910 1.00 94.75 305 LYS A N 1
ATOM 2462 C CA . LYS A 1 305 ? -12.839 -4.303 35.084 1.00 94.75 305 LYS A CA 1
ATOM 2463 C C . LYS A 1 305 ? -12.418 -4.929 33.755 1.00 94.75 305 LYS A C 1
ATOM 2465 O O . LYS A 1 305 ? -11.394 -5.608 33.700 1.00 94.75 305 LYS A O 1
ATOM 2470 N N . LYS A 1 306 ? -13.165 -4.674 32.676 1.00 95.38 306 LYS A N 1
ATOM 2471 C CA . LYS A 1 306 ? -12.865 -5.209 31.340 1.00 95.38 306 LYS A CA 1
ATOM 2472 C C . LYS A 1 306 ? -11.532 -4.688 30.810 1.00 95.38 306 LYS A C 1
ATOM 2474 O O . LYS A 1 306 ? -10.712 -5.482 30.362 1.00 95.38 306 LYS A O 1
ATOM 2479 N N . ILE A 1 307 ? -11.285 -3.382 30.923 1.00 96.69 307 ILE A N 1
ATOM 2480 C CA . ILE A 1 307 ? -10.003 -2.765 30.551 1.00 96.69 307 ILE A CA 1
ATOM 2481 C C . ILE A 1 307 ? -8.857 -3.386 31.362 1.00 96.69 307 ILE A C 1
ATOM 2483 O O . ILE A 1 307 ? -7.821 -3.721 30.797 1.00 96.69 307 ILE A O 1
ATOM 2487 N N . SER A 1 308 ? -9.035 -3.580 32.670 1.00 95.75 308 SER A N 1
ATOM 2488 C CA . SER A 1 308 ? -7.989 -4.148 33.535 1.00 95.75 308 SER A CA 1
ATOM 2489 C C . SER A 1 308 ? -7.650 -5.601 33.170 1.00 95.75 308 SER A C 1
ATOM 2491 O O . SER A 1 308 ? -6.477 -5.977 33.106 1.00 95.75 308 SER A O 1
ATOM 2493 N N . ASN A 1 309 ? -8.668 -6.411 32.864 1.00 95.12 309 ASN A N 1
ATOM 2494 C CA . ASN A 1 309 ? -8.485 -7.785 32.394 1.00 95.12 309 ASN A CA 1
ATOM 2495 C C . ASN A 1 309 ? -7.770 -7.826 31.035 1.00 95.12 309 ASN A C 1
ATOM 2497 O O . ASN A 1 309 ? -6.787 -8.549 30.876 1.00 95.12 309 ASN A O 1
ATOM 2501 N N . ALA A 1 310 ? -8.224 -7.011 30.080 1.00 95.62 310 ALA A N 1
ATOM 2502 C CA . ALA A 1 310 ? -7.628 -6.928 28.752 1.00 95.62 310 ALA A CA 1
ATOM 2503 C C . ALA A 1 310 ? -6.165 -6.446 28.810 1.00 95.62 310 ALA A C 1
ATOM 2505 O O . ALA A 1 310 ? -5.316 -6.988 28.105 1.00 95.62 310 ALA A O 1
ATOM 2506 N N . SER A 1 311 ? -5.845 -5.502 29.705 1.00 94.81 311 SER A N 1
ATOM 2507 C CA . SER A 1 311 ? -4.475 -5.028 29.948 1.00 94.81 311 SER A CA 1
ATOM 2508 C C . SER A 1 311 ? -3.565 -6.154 30.446 1.00 94.81 311 SER A C 1
ATOM 2510 O O . SER A 1 311 ? -2.460 -6.312 29.939 1.00 94.81 311 SER A O 1
ATOM 2512 N N . THR A 1 312 ? -4.053 -7.004 31.357 1.00 94.31 312 THR A N 1
ATOM 2513 C CA . THR A 1 312 ? -3.291 -8.156 31.879 1.00 94.31 312 THR A CA 1
ATOM 2514 C C . THR A 1 312 ? -2.982 -9.172 30.773 1.00 94.31 312 THR A C 1
ATOM 2516 O O . THR A 1 312 ? -1.890 -9.738 30.714 1.00 94.31 312 THR A O 1
ATOM 2519 N N . ASN A 1 313 ? -3.920 -9.359 29.844 1.00 94.88 313 ASN A N 1
ATOM 2520 C CA . ASN A 1 313 ? -3.758 -10.236 28.684 1.00 94.88 313 ASN A CA 1
ATOM 2521 C C . ASN A 1 313 ? -2.992 -9.591 27.517 1.00 94.88 313 ASN A C 1
ATOM 2523 O O . ASN A 1 313 ? -2.760 -10.268 26.513 1.00 94.88 313 ASN A O 1
ATOM 2527 N N . HIS A 1 314 ? -2.604 -8.317 27.650 1.00 95.62 314 HIS A N 1
ATOM 2528 C CA . HIS A 1 314 ? -1.998 -7.496 26.599 1.00 95.62 314 HIS A CA 1
ATOM 2529 C C . HIS A 1 314 ? -2.862 -7.423 25.329 1.00 95.62 314 HIS A C 1
ATOM 2531 O O . HIS A 1 314 ? -2.359 -7.380 24.208 1.00 95.62 314 HIS A O 1
ATOM 2537 N N . ASN A 1 315 ? -4.186 -7.423 25.496 1.00 96.25 315 ASN A N 1
ATOM 2538 C CA . ASN A 1 315 ? -5.137 -7.379 24.392 1.00 96.25 315 ASN A CA 1
ATOM 2539 C C . ASN A 1 315 ? -5.464 -5.938 23.997 1.00 96.25 315 ASN A C 1
ATOM 2541 O O . ASN A 1 315 ? -5.635 -5.059 24.846 1.00 96.25 315 ASN A O 1
ATOM 2545 N N . TYR A 1 316 ? -5.624 -5.687 22.701 1.00 96.94 316 TYR A N 1
ATOM 2546 C CA . TYR A 1 316 ? -6.137 -4.409 22.212 1.00 96.94 316 TYR A CA 1
ATOM 2547 C C . TYR A 1 316 ? -7.573 -4.199 22.706 1.00 96.94 316 TYR A C 1
ATOM 2549 O O . TYR A 1 316 ? -8.375 -5.133 22.756 1.00 96.94 316 TYR A O 1
ATOM 2557 N N . ILE A 1 317 ? -7.926 -2.947 22.994 1.00 97.69 317 ILE A N 1
ATOM 2558 C CA . ILE A 1 317 ? -9.310 -2.562 23.287 1.00 97.69 317 ILE A CA 1
ATOM 2559 C C . ILE A 1 317 ? -9.814 -1.569 22.259 1.00 97.69 317 ILE A C 1
ATOM 2561 O O . ILE A 1 317 ? -9.095 -0.673 21.817 1.00 97.69 317 ILE A O 1
ATOM 2565 N N . ARG A 1 318 ? -11.086 -1.698 21.907 1.00 97.31 318 ARG A N 1
ATOM 2566 C CA . ARG A 1 318 ? -11.797 -0.759 21.052 1.00 97.31 318 ARG A CA 1
ATOM 2567 C C . ARG A 1 318 ? -12.886 -0.081 21.860 1.00 97.31 318 ARG A C 1
ATOM 2569 O O . ARG A 1 318 ? -13.778 -0.731 22.385 1.00 97.31 318 ARG A O 1
ATOM 2576 N N . ILE A 1 319 ? -12.794 1.235 21.979 1.00 97.75 319 ILE A N 1
ATOM 2577 C CA . ILE A 1 319 ? -13.679 2.040 22.813 1.00 97.75 319 ILE A CA 1
ATOM 2578 C C . ILE A 1 319 ? -14.588 2.923 21.956 1.00 97.75 319 ILE A C 1
ATOM 2580 O O . ILE A 1 319 ? -14.147 3.504 20.958 1.00 97.75 319 ILE A O 1
ATOM 2584 N N . LYS A 1 320 ? -15.849 3.068 22.367 1.00 97.19 320 LYS A N 1
ATOM 2585 C CA . LYS A 1 320 ? -16.754 4.129 21.902 1.00 97.19 320 LYS A CA 1
ATOM 2586 C C . LYS A 1 320 ? -16.674 5.276 22.901 1.00 97.19 320 LYS A C 1
ATOM 2588 O O . LYS A 1 320 ? -17.082 5.127 24.045 1.00 97.19 320 LYS A O 1
ATOM 2593 N N . TYR A 1 321 ? -16.114 6.402 22.478 1.00 96.56 321 TYR A N 1
ATOM 2594 C CA . TYR A 1 321 ? -15.762 7.524 23.344 1.00 96.56 321 TYR A CA 1
ATOM 2595 C C . TYR A 1 321 ? -16.478 8.807 22.931 1.00 96.56 321 TYR A C 1
ATOM 2597 O O . TYR A 1 321 ? -16.400 9.207 21.761 1.00 96.56 321 TYR A O 1
ATOM 2605 N N . LYS A 1 322 ? -17.102 9.476 23.903 1.00 96.12 322 LYS A N 1
ATOM 2606 C CA . LYS A 1 322 ? -17.685 10.815 23.762 1.00 96.12 322 LYS A CA 1
ATOM 2607 C C . LYS A 1 322 ? -16.648 11.889 24.068 1.00 96.12 322 LYS A C 1
ATOM 2609 O O . LYS A 1 322 ? -16.002 11.889 25.117 1.00 96.12 322 LYS A O 1
ATOM 2614 N N . ASN A 1 323 ? -16.464 12.830 23.146 1.00 91.38 323 ASN A N 1
ATOM 2615 C CA . ASN A 1 323 ? -15.589 13.976 23.396 1.00 91.38 323 ASN A CA 1
ATOM 2616 C C . ASN A 1 323 ? -16.272 15.026 24.305 1.00 91.38 323 ASN A C 1
ATOM 2618 O O . ASN A 1 323 ? -17.360 14.810 24.821 1.00 91.38 323 ASN A O 1
ATOM 2622 N N . ARG A 1 324 ? -15.625 16.181 24.528 1.00 89.06 324 ARG A N 1
ATOM 2623 C CA . ARG A 1 324 ? -16.192 17.291 25.330 1.00 89.06 324 ARG A CA 1
ATOM 2624 C C . ARG A 1 324 ? -17.487 17.888 24.761 1.00 89.06 324 ARG A C 1
ATOM 2626 O O . ARG A 1 324 ? -18.185 18.549 25.511 1.00 89.06 324 ARG A O 1
ATOM 2633 N N . ASN A 1 325 ? -17.795 17.626 23.493 1.00 92.00 325 ASN A N 1
ATOM 2634 C CA . ASN A 1 325 ? -18.988 18.105 22.798 1.00 92.00 325 ASN A CA 1
ATOM 2635 C C . ASN A 1 325 ? -19.989 16.958 22.543 1.00 92.00 325 ASN A C 1
ATOM 2637 O O . ASN A 1 325 ? -20.773 17.041 21.603 1.00 92.00 325 ASN A O 1
ATOM 2641 N N . ASP A 1 326 ? -19.883 15.850 23.288 1.00 89.69 326 ASP A N 1
ATOM 2642 C CA . ASP A 1 326 ? -20.712 14.641 23.155 1.00 89.69 326 ASP A CA 1
ATOM 2643 C C . ASP A 1 326 ? -20.699 13.970 21.770 1.00 89.69 326 ASP A C 1
ATOM 2645 O O . ASP A 1 326 ? -21.531 13.118 21.457 1.00 89.69 326 ASP A O 1
ATOM 2649 N N . ILE A 1 327 ? -19.700 14.280 20.939 1.00 92.81 327 ILE A N 1
ATOM 2650 C CA . ILE A 1 327 ? -19.522 13.624 19.645 1.00 92.81 327 ILE A CA 1
ATOM 2651 C C . ILE A 1 327 ? -18.880 12.260 19.878 1.00 92.81 327 ILE A C 1
ATOM 2653 O O . ILE A 1 327 ? -17.768 12.153 20.412 1.00 92.81 327 ILE A O 1
ATOM 2657 N N . LEU A 1 328 ? -19.585 11.225 19.427 1.00 93.44 328 LEU A N 1
ATOM 2658 C CA . LEU A 1 328 ? -19.135 9.846 19.491 1.00 93.44 328 LEU A CA 1
ATOM 2659 C C . LEU A 1 328 ? -18.008 9.567 18.510 1.00 93.44 328 LEU A C 1
ATOM 2661 O O . LEU A 1 328 ? -18.007 9.988 17.353 1.00 93.44 328 LEU A O 1
ATOM 2665 N N . SER A 1 329 ? -17.046 8.788 18.980 1.00 93.56 329 SER A N 1
ATOM 2666 C CA . SER A 1 329 ? -15.934 8.350 18.164 1.00 93.56 329 SER A CA 1
ATOM 2667 C C . SER A 1 329 ? -15.453 6.976 18.591 1.00 93.56 329 SER A C 1
ATOM 2669 O O . SER A 1 329 ? -15.493 6.644 19.771 1.00 93.56 329 SER A O 1
ATOM 2671 N N . ILE A 1 330 ? -14.992 6.177 17.633 1.00 95.69 330 ILE A N 1
ATOM 2672 C CA . ILE A 1 330 ? -14.440 4.854 17.920 1.00 95.69 330 ILE A CA 1
ATOM 2673 C C . ILE A 1 330 ? -12.914 4.936 17.889 1.00 95.69 330 ILE A C 1
ATOM 2675 O O . ILE A 1 330 ? -12.338 5.609 17.021 1.00 95.69 330 ILE A O 1
ATOM 2679 N N . ARG A 1 331 ? -12.260 4.322 18.875 1.00 95.38 331 ARG A N 1
ATOM 2680 C CA . ARG A 1 331 ? -10.802 4.336 19.048 1.00 95.38 331 ARG A CA 1
ATOM 2681 C C . ARG A 1 331 ? -10.321 2.944 19.407 1.00 95.38 331 ARG A C 1
ATOM 2683 O O . ARG A 1 331 ? -10.911 2.322 20.277 1.00 95.38 331 ARG A O 1
ATOM 2690 N N . THR A 1 332 ? -9.229 2.510 18.798 1.00 97.19 332 THR A N 1
ATOM 2691 C CA . THR A 1 332 ? -8.536 1.280 19.187 1.00 97.19 332 THR A CA 1
ATOM 2692 C C . THR A 1 332 ? -7.249 1.655 19.913 1.00 97.19 332 THR A C 1
ATOM 2694 O O . THR A 1 332 ? -6.511 2.535 19.452 1.00 97.19 332 THR A O 1
ATOM 2697 N N . ILE A 1 333 ? -7.024 1.052 21.077 1.00 97.56 333 ILE A N 1
ATOM 2698 C CA . ILE A 1 333 ? -5.982 1.423 22.033 1.00 97.56 333 ILE A CA 1
ATOM 2699 C C . ILE A 1 333 ? -5.172 0.178 22.401 1.00 97.56 333 ILE A C 1
ATOM 2701 O O . ILE A 1 333 ? -5.742 -0.888 22.645 1.00 97.56 333 ILE A O 1
ATOM 2705 N N . LYS A 1 334 ? -3.848 0.340 22.453 1.00 95.81 334 LYS A N 1
ATOM 2706 C CA . LYS A 1 334 ? -2.873 -0.641 22.952 1.00 95.81 334 LYS A CA 1
ATOM 2707 C C . LYS A 1 334 ? -1.981 -0.008 24.022 1.00 95.81 334 LYS A C 1
ATOM 2709 O O . LYS A 1 334 ? -2.023 1.216 24.175 1.00 95.81 334 LYS A O 1
ATOM 2714 N N . GLU A 1 335 ? -1.221 -0.826 24.751 1.00 95.94 335 GLU A N 1
ATOM 2715 C CA . GLU A 1 335 ? -0.241 -0.370 25.755 1.00 95.94 335 GLU A CA 1
ATOM 2716 C C . GLU A 1 335 ? -0.847 0.648 26.733 1.00 95.94 335 GLU A C 1
ATOM 2718 O O . GLU A 1 335 ? -0.440 1.808 26.815 1.00 95.94 335 GLU A O 1
ATOM 2723 N N . TYR A 1 336 ? -1.917 0.240 27.412 1.00 97.12 336 TYR A N 1
ATOM 2724 C CA . TYR A 1 336 ? -2.735 1.150 28.202 1.00 97.12 336 TYR A CA 1
ATOM 2725 C C . TYR A 1 336 ? -2.784 0.789 29.682 1.00 97.12 336 TYR A C 1
ATOM 2727 O O . TYR A 1 336 ? -2.621 -0.363 30.081 1.00 97.12 336 TYR A O 1
ATOM 2735 N N . LYS A 1 337 ? -3.055 1.810 30.494 1.00 96.62 337 LYS A N 1
ATOM 2736 C CA . LYS A 1 337 ? -3.222 1.723 31.945 1.00 96.62 337 LYS A CA 1
ATOM 2737 C C . LYS A 1 337 ? -4.286 2.699 32.431 1.00 96.62 337 LYS A C 1
ATOM 2739 O O . LYS A 1 337 ? -4.535 3.734 31.806 1.00 96.62 337 LYS A O 1
ATOM 2744 N N . ILE A 1 338 ? -4.886 2.377 33.571 1.00 97.06 338 ILE A N 1
ATOM 2745 C CA . ILE A 1 338 ? -5.841 3.251 34.253 1.00 97.06 338 ILE A CA 1
ATOM 2746 C C . ILE A 1 338 ? -5.092 4.087 35.293 1.00 97.06 338 ILE A C 1
ATOM 2748 O O . ILE A 1 338 ? -4.286 3.568 36.060 1.00 97.06 338 ILE A O 1
ATOM 2752 N N . LEU A 1 339 ? -5.358 5.389 35.304 1.00 96.06 339 LEU A N 1
ATOM 2753 C CA . LEU A 1 339 ? -4.785 6.376 36.210 1.00 96.06 339 LEU A CA 1
ATOM 2754 C C . LEU A 1 339 ? -5.890 7.126 36.952 1.00 96.06 339 LEU A C 1
ATOM 2756 O O . LEU A 1 339 ? -7.001 7.280 36.446 1.00 96.06 339 LEU A O 1
ATOM 2760 N N . LEU A 1 340 ? -5.556 7.648 38.128 1.00 94.81 340 LEU A N 1
ATOM 2761 C CA . LEU A 1 340 ? -6.390 8.590 38.871 1.00 94.81 340 LEU A CA 1
ATOM 2762 C C . LEU A 1 340 ? -5.872 10.008 38.629 1.00 94.81 340 LEU A C 1
ATOM 2764 O O . LEU A 1 340 ? -4.668 10.250 38.707 1.00 94.81 340 LEU A O 1
ATOM 2768 N N . GLY A 1 341 ? -6.772 10.940 38.333 1.00 90.94 341 GLY A N 1
ATOM 2769 C CA . GLY A 1 341 ? -6.442 12.346 38.123 1.00 90.94 341 GLY A CA 1
ATOM 2770 C C . GLY A 1 341 ? -7.510 13.270 38.695 1.00 90.94 341 GLY A C 1
ATOM 2771 O O . GLY A 1 341 ? -8.634 12.843 38.944 1.00 90.94 341 GLY A O 1
ATOM 2772 N N . ARG A 1 342 ? -7.155 14.544 38.884 1.00 89.31 342 ARG A N 1
ATOM 2773 C CA . ARG A 1 342 ? -8.075 15.600 39.328 1.00 89.31 342 ARG A CA 1
ATOM 2774 C C . ARG A 1 342 ? -8.342 16.594 38.210 1.00 89.31 342 ARG A C 1
ATOM 2776 O O . ARG A 1 342 ? -7.398 17.137 37.643 1.00 89.31 342 ARG A O 1
ATOM 2783 N N . GLU A 1 343 ? -9.614 16.873 37.948 1.00 86.00 343 GLU A N 1
ATOM 2784 C CA . GLU A 1 343 ? -10.075 17.927 37.032 1.00 86.00 343 GLU A CA 1
ATOM 2785 C C . GLU A 1 343 ? -11.184 18.703 37.753 1.00 86.00 343 GLU A C 1
ATOM 2787 O O . GLU A 1 343 ? -12.098 18.103 38.316 1.00 86.00 343 GLU A O 1
ATOM 2792 N N . ASP A 1 344 ? -11.060 20.030 37.822 1.00 84.81 344 ASP A N 1
ATOM 2793 C CA . ASP A 1 344 ? -12.034 20.925 38.472 1.00 84.81 344 ASP A CA 1
ATOM 2794 C C . ASP A 1 344 ? -12.398 20.547 39.926 1.00 84.81 344 ASP A C 1
ATOM 2796 O O . ASP A 1 344 ? -13.520 20.745 40.386 1.00 84.81 344 ASP A O 1
ATOM 2800 N N . GLY A 1 345 ? -11.434 19.988 40.667 1.00 86.25 345 GLY A N 1
ATOM 2801 C CA . GLY A 1 345 ? -11.608 19.594 42.070 1.00 86.25 345 GLY A CA 1
ATOM 2802 C C . GLY A 1 345 ? -12.289 18.238 42.291 1.00 86.25 345 GLY A C 1
ATOM 2803 O O . GLY A 1 345 ? -12.438 17.840 43.444 1.00 86.25 345 GLY A O 1
ATOM 2804 N N . ALA A 1 346 ? -12.648 17.512 41.228 1.00 88.31 346 ALA A N 1
ATOM 2805 C CA . ALA A 1 346 ? -13.192 16.158 41.300 1.00 88.31 346 ALA A CA 1
ATOM 2806 C C . ALA A 1 346 ? -12.163 15.108 40.845 1.00 88.31 346 ALA A C 1
ATOM 2808 O O . ALA A 1 346 ? -11.373 15.347 39.927 1.00 88.31 346 ALA A O 1
ATOM 2809 N N . ASP A 1 347 ? -12.180 13.944 41.501 1.00 91.94 347 ASP A N 1
ATOM 2810 C CA . ASP A 1 347 ? -11.344 12.794 41.151 1.00 91.94 347 ASP A CA 1
ATOM 2811 C C . ASP A 1 347 ? -12.002 12.002 40.007 1.00 91.94 347 ASP A C 1
ATOM 2813 O O . ASP A 1 347 ? -13.143 11.554 40.117 1.00 91.94 347 ASP A O 1
ATOM 2817 N N . TYR A 1 348 ? -11.266 11.800 38.914 1.00 94.25 348 TYR A N 1
ATOM 2818 C CA . TYR A 1 348 ? -11.692 11.013 37.759 1.00 94.25 348 TYR A CA 1
ATOM 2819 C C . TYR A 1 348 ? -10.679 9.915 37.439 1.00 94.25 348 TYR A C 1
ATOM 2821 O O . TYR A 1 348 ? -9.474 10.050 37.672 1.00 94.25 348 TYR A O 1
ATOM 2829 N N . LYS A 1 349 ? -11.174 8.826 36.845 1.00 95.62 349 LYS A N 1
ATOM 2830 C CA . LYS A 1 349 ? -10.332 7.774 36.272 1.00 95.62 349 LYS A CA 1
ATOM 2831 C C . LYS A 1 349 ? -10.068 8.057 34.799 1.00 95.62 349 LYS A C 1
ATOM 2833 O O . LYS A 1 349 ? -10.980 8.395 34.039 1.00 95.62 349 LYS A O 1
ATOM 2838 N N . TYR A 1 350 ? -8.823 7.861 34.390 1.00 97.06 350 TYR A N 1
ATOM 2839 C CA . TYR A 1 350 ? -8.360 8.078 33.029 1.00 97.06 350 TYR A CA 1
ATOM 2840 C C . TYR A 1 350 ? -7.693 6.826 32.469 1.00 97.06 350 TYR A C 1
ATOM 2842 O O . TYR A 1 350 ? -6.900 6.182 33.142 1.00 97.06 350 TYR A O 1
ATOM 2850 N N . LEU A 1 351 ? -7.975 6.512 31.213 1.00 97.88 351 LEU A N 1
ATOM 2851 C CA . LEU A 1 351 ? -7.292 5.509 30.415 1.00 97.88 351 LEU A CA 1
ATOM 2852 C C . LEU A 1 351 ? -6.192 6.221 29.629 1.00 97.88 351 LEU A C 1
ATOM 2854 O O . LEU A 1 351 ? -6.493 6.973 28.699 1.00 97.88 351 LEU A O 1
ATOM 2858 N N . GLN A 1 352 ? -4.933 6.005 29.996 1.00 97.88 352 GLN A N 1
ATOM 2859 C CA . GLN A 1 352 ? -3.788 6.423 29.187 1.00 97.88 352 GLN A CA 1
ATOM 2860 C C . GLN A 1 352 ? -3.357 5.249 28.313 1.00 97.88 352 GLN A C 1
ATOM 2862 O O . GLN A 1 352 ? -3.197 4.150 28.832 1.00 97.88 352 GLN A O 1
ATOM 2867 N N . GLY A 1 353 ? -3.137 5.477 27.018 1.00 97.62 353 GLY A N 1
ATOM 2868 C CA . GLY A 1 353 ? -2.573 4.463 26.126 1.00 97.62 353 GLY A CA 1
ATOM 2869 C C . GLY A 1 353 ? -2.303 4.968 24.714 1.00 97.62 353 GLY A C 1
ATOM 2870 O O . GLY A 1 353 ? -2.622 6.113 24.368 1.00 97.62 353 GLY A O 1
ATOM 2871 N N . PHE A 1 354 ? -1.740 4.102 23.876 1.00 97.25 354 PHE A N 1
ATOM 2872 C CA . PHE A 1 354 ? -1.428 4.416 22.487 1.00 97.25 354 PHE A CA 1
ATOM 2873 C C . PHE A 1 354 ? -2.669 4.278 21.595 1.00 97.25 354 PHE A C 1
ATOM 2875 O O . PHE A 1 354 ? -3.223 3.192 21.418 1.00 97.25 354 PHE A O 1
ATOM 2882 N N . CYS A 1 355 ? -3.122 5.387 21.008 1.00 96.62 355 CYS A N 1
ATOM 2883 C CA . CYS A 1 355 ? -4.296 5.429 20.139 1.00 96.62 355 CYS A CA 1
ATOM 2884 C C . CYS A 1 355 ? -3.911 5.151 18.681 1.00 96.62 355 CYS A C 1
ATOM 2886 O O . CYS A 1 355 ? -3.329 6.013 18.017 1.00 96.62 355 CYS A O 1
ATOM 2888 N N . CYS A 1 356 ? -4.323 3.998 18.149 1.00 93.81 356 CYS A N 1
ATOM 2889 C CA . CYS A 1 356 ? -3.932 3.526 16.814 1.00 93.81 356 CYS A CA 1
ATOM 2890 C C . CYS A 1 356 ? -4.418 4.452 15.685 1.00 93.81 356 CYS A C 1
ATOM 2892 O O . CYS A 1 356 ? -3.701 4.700 14.724 1.00 93.81 356 CYS A O 1
ATOM 2894 N N . LEU A 1 357 ? -5.603 5.059 15.822 1.00 89.75 357 LEU A N 1
ATOM 2895 C CA . LEU A 1 357 ? -6.114 6.017 14.829 1.00 89.75 357 LEU A CA 1
ATOM 2896 C C . LEU A 1 357 ? -5.251 7.291 14.730 1.00 89.75 357 LEU A C 1
ATOM 2898 O O . LEU A 1 357 ? -5.201 7.929 13.679 1.00 89.75 357 LEU A O 1
ATOM 2902 N N . ARG A 1 358 ? -4.638 7.721 15.840 1.00 90.81 358 ARG A N 1
ATOM 2903 C CA . ARG A 1 358 ? -3.843 8.959 15.907 1.00 90.81 358 ARG A CA 1
ATOM 2904 C C . ARG A 1 358 ? -2.341 8.713 15.879 1.00 90.81 358 ARG A C 1
ATOM 2906 O O . ARG A 1 358 ? -1.615 9.693 15.772 1.00 90.81 358 ARG A O 1
ATOM 2913 N N . MET A 1 359 ? -1.914 7.454 15.977 1.00 92.12 359 MET A N 1
ATOM 2914 C CA . MET A 1 359 ? -0.513 7.052 16.093 1.00 92.12 359 MET A CA 1
ATOM 2915 C C . MET A 1 359 ? 0.215 7.825 17.204 1.00 92.12 359 MET A C 1
ATOM 2917 O O . MET A 1 359 ? 1.313 8.331 17.004 1.00 92.12 359 MET A O 1
ATOM 2921 N N . ALA A 1 360 ? -0.444 7.992 18.355 1.00 95.81 360 ALA A N 1
ATOM 2922 C CA . ALA A 1 360 ? 0.078 8.777 19.470 1.00 95.81 360 ALA A CA 1
ATOM 2923 C C . ALA A 1 360 ? -0.545 8.356 20.804 1.00 95.81 360 ALA A C 1
ATOM 2925 O O . ALA A 1 360 ? -1.701 7.916 20.849 1.00 95.81 360 ALA A O 1
ATOM 2926 N N . GLU A 1 361 ? 0.182 8.593 21.895 1.00 97.44 361 GLU A N 1
ATOM 2927 C CA . GLU A 1 361 ? -0.367 8.491 23.243 1.00 97.44 361 GLU A CA 1
ATOM 2928 C C . GLU A 1 361 ? -1.510 9.489 23.465 1.00 97.44 361 GLU A C 1
ATOM 2930 O O . GLU A 1 361 ? -1.468 10.665 23.068 1.00 97.44 361 GLU A O 1
ATOM 2935 N N . ARG A 1 362 ? -2.573 8.996 24.097 1.00 96.81 362 ARG A N 1
ATOM 2936 C CA . ARG A 1 362 ? -3.766 9.765 24.437 1.00 96.81 362 ARG A CA 1
ATOM 2937 C C . ARG A 1 362 ? -4.291 9.352 25.800 1.00 96.81 362 ARG A C 1
ATOM 2939 O O . ARG A 1 362 ? -4.069 8.240 26.269 1.00 96.81 362 ARG A O 1
ATOM 2946 N N . VAL A 1 363 ? -5.021 10.282 26.402 1.00 96.50 363 VAL A N 1
ATOM 2947 C CA . VAL A 1 363 ? -5.684 10.103 27.687 1.00 96.50 363 VAL A CA 1
ATOM 2948 C C . VAL A 1 363 ? -7.185 10.254 27.467 1.00 96.50 363 VAL A C 1
ATOM 2950 O O . VAL A 1 363 ? -7.635 11.231 26.862 1.00 96.50 363 VAL A O 1
ATOM 2953 N N . PHE A 1 364 ? -7.952 9.276 27.933 1.00 96.81 364 PHE A N 1
ATOM 2954 C CA . PHE A 1 364 ? -9.403 9.218 27.800 1.00 96.81 364 PHE A CA 1
ATOM 2955 C C . PHE A 1 364 ? -10.034 9.160 29.181 1.00 96.81 364 PHE A C 1
ATOM 2957 O O . PHE A 1 364 ? -9.599 8.397 30.034 1.00 96.81 364 PHE A O 1
ATOM 2964 N N . ARG A 1 365 ? -11.075 9.949 29.408 1.00 95.94 365 ARG A N 1
ATOM 2965 C CA . ARG A 1 365 ? -11.859 9.883 30.642 1.00 95.94 365 ARG A CA 1
ATOM 2966 C C . ARG A 1 365 ? -12.749 8.639 30.649 1.00 95.94 365 ARG A C 1
ATOM 2968 O O . ARG A 1 365 ? -13.501 8.453 29.694 1.00 95.94 365 ARG A O 1
ATOM 2975 N N . LEU A 1 366 ? -12.674 7.802 31.688 1.00 95.88 366 LEU A N 1
ATOM 2976 C CA . LEU A 1 366 ? -13.429 6.538 31.737 1.00 95.88 366 LEU A CA 1
ATOM 2977 C C . LEU A 1 366 ? -14.946 6.761 31.729 1.00 95.88 366 LEU A C 1
ATOM 2979 O O . LEU A 1 366 ? -15.654 6.038 31.040 1.00 95.88 366 LEU A O 1
ATOM 2983 N N . ASP A 1 367 ? -15.436 7.804 32.404 1.00 94.69 367 ASP A N 1
ATOM 2984 C CA . ASP A 1 367 ? -16.862 8.168 32.466 1.00 94.69 367 ASP A CA 1
ATOM 2985 C C . ASP A 1 367 ? -17.464 8.588 31.118 1.00 94.69 367 ASP A C 1
ATOM 2987 O O . ASP A 1 367 ? -18.679 8.722 30.985 1.00 94.69 367 ASP A O 1
ATOM 2991 N N . ARG A 1 368 ? -16.618 8.785 30.103 1.00 95.50 368 ARG A N 1
ATOM 2992 C CA . ARG A 1 368 ? -17.019 9.140 28.736 1.00 95.50 368 ARG A CA 1
ATOM 2993 C C . ARG A 1 368 ? -16.864 7.996 27.741 1.00 95.50 368 ARG A C 1
ATOM 2995 O O . ARG A 1 368 ? -17.056 8.197 26.538 1.00 95.50 368 ARG A O 1
ATOM 3002 N N . ILE A 1 369 ? -16.474 6.819 28.219 1.00 96.81 369 ILE A N 1
ATOM 3003 C CA . ILE A 1 369 ? -16.464 5.595 27.430 1.00 96.81 369 ILE A CA 1
ATOM 3004 C C . ILE A 1 369 ? -17.854 4.973 27.546 1.00 96.81 369 ILE A C 1
ATOM 3006 O O . ILE A 1 369 ? -18.265 4.555 28.619 1.00 96.81 369 ILE A O 1
ATOM 3010 N N . ASP A 1 370 ? -18.574 4.909 26.432 1.00 94.44 370 ASP A N 1
ATOM 3011 C CA . ASP A 1 370 ? -19.902 4.291 26.377 1.00 94.44 370 ASP A CA 1
ATOM 3012 C C . ASP A 1 370 ? -19.813 2.764 26.290 1.00 94.44 370 ASP A C 1
ATOM 3014 O O . ASP A 1 370 ? -20.729 2.054 26.695 1.00 94.44 370 ASP A O 1
ATOM 3018 N N . ASN A 1 371 ? -18.744 2.258 25.674 1.00 96.38 371 ASN A N 1
ATOM 3019 C CA . ASN A 1 371 ? -18.573 0.840 25.397 1.00 96.38 371 ASN A CA 1
ATOM 3020 C C . ASN A 1 371 ? -17.100 0.513 25.144 1.00 96.38 371 ASN A C 1
ATOM 3022 O O . ASN A 1 371 ? -16.383 1.304 24.525 1.00 96.38 371 ASN A O 1
ATOM 3026 N N . VAL A 1 372 ? -16.683 -0.667 25.594 1.00 97.38 372 VAL A N 1
ATOM 3027 C CA . VAL A 1 372 ? -15.382 -1.285 25.343 1.00 97.38 372 VAL A CA 1
ATOM 3028 C C . VAL A 1 372 ? -15.604 -2.652 24.712 1.00 97.38 372 VAL A C 1
ATOM 3030 O O . VAL A 1 372 ? -16.448 -3.419 25.162 1.00 97.38 372 VAL A O 1
ATOM 3033 N N . GLU A 1 373 ? -14.830 -2.959 23.683 1.00 97.19 373 GLU A N 1
ATOM 3034 C CA . GLU A 1 373 ? -14.712 -4.268 23.050 1.00 97.19 373 GLU A CA 1
ATOM 3035 C C . GLU A 1 373 ? -13.257 -4.727 23.232 1.00 97.19 373 GLU A C 1
ATOM 3037 O O . GLU A 1 373 ? -12.331 -4.031 22.815 1.00 97.19 373 GLU A O 1
ATOM 3042 N N . GLU A 1 374 ? -13.039 -5.873 23.870 1.00 96.25 374 GLU A N 1
ATOM 3043 C CA . GLU A 1 374 ? -11.735 -6.538 23.927 1.00 96.25 374 GLU A CA 1
ATOM 3044 C C . GLU A 1 374 ? -11.533 -7.320 22.630 1.00 96.25 374 GLU A C 1
ATOM 3046 O O . GLU A 1 374 ? -12.371 -8.149 22.259 1.00 96.25 374 GLU A O 1
ATOM 3051 N N . LEU A 1 375 ? -10.448 -7.030 21.917 1.00 94.81 375 LEU A N 1
ATOM 3052 C CA . LEU A 1 375 ? -10.156 -7.644 20.627 1.00 94.81 375 LEU A CA 1
ATOM 3053 C C . LEU A 1 375 ? -9.261 -8.875 20.808 1.00 94.81 375 LEU A C 1
ATOM 3055 O O . LEU A 1 375 ? -8.370 -8.874 21.654 1.00 94.81 375 LEU A O 1
ATOM 3059 N N . ASP A 1 376 ? -9.441 -9.886 19.956 1.00 92.44 376 ASP A N 1
ATOM 3060 C CA . ASP A 1 376 ? -8.546 -11.046 19.825 1.00 92.44 376 ASP A CA 1
ATOM 3061 C C . ASP A 1 376 ? -7.253 -10.670 19.074 1.00 92.44 376 ASP A C 1
ATOM 3063 O O . ASP A 1 376 ? -6.939 -11.153 17.981 1.00 92.44 376 ASP A O 1
ATOM 3067 N N . LEU A 1 377 ? -6.548 -9.687 19.629 1.00 92.12 377 LEU A N 1
ATOM 3068 C CA . LEU A 1 377 ? -5.316 -9.106 19.117 1.00 92.12 377 LEU A CA 1
ATOM 3069 C C . LEU A 1 377 ? -4.437 -8.743 20.307 1.00 92.12 377 LEU A C 1
ATOM 3071 O O . LEU A 1 377 ? -4.900 -8.043 21.206 1.00 92.12 377 LEU A O 1
ATOM 3075 N N . LYS A 1 378 ? -3.172 -9.162 20.273 1.00 91.00 378 LYS A N 1
ATOM 3076 C CA . LYS A 1 378 ? -2.194 -8.901 21.334 1.00 91.00 378 LYS A CA 1
ATOM 3077 C C . LYS A 1 378 ? -1.165 -7.864 20.915 1.00 91.00 378 LYS A C 1
ATOM 3079 O O . LYS A 1 378 ? -0.776 -7.833 19.747 1.00 91.00 378 LYS A O 1
ATOM 3084 N N . PHE A 1 379 ? -0.752 -7.019 21.853 1.00 88.88 379 PHE A N 1
ATOM 3085 C CA . PHE A 1 379 ? 0.438 -6.177 21.734 1.00 88.88 379 PHE A CA 1
ATOM 3086 C C . PHE A 1 379 ? 1.564 -6.748 22.601 1.00 88.88 379 PHE A C 1
ATOM 3088 O O . PHE A 1 379 ? 1.293 -7.483 23.550 1.00 88.88 379 PHE A O 1
ATOM 3095 N N . GLU A 1 380 ? 2.804 -6.446 22.223 1.00 75.69 380 GLU A N 1
ATOM 3096 C CA . GLU A 1 380 ? 4.007 -6.829 22.973 1.00 75.69 380 GLU A CA 1
ATOM 3097 C C . GLU A 1 380 ? 4.316 -5.851 24.106 1.00 75.69 380 GLU A C 1
ATOM 3099 O O . GLU A 1 380 ? 4.026 -4.640 23.939 1.00 75.69 380 GLU A O 1
#

Radius of gyration: 28.2 Å; Cα contacts (8 Å, |Δi|>4): 769; chains: 1; bounding box: 82×44×73 Å

pLDDT: mean 86.64, std 14.29, range [37.5, 97.88]

Mean predicted aligned error: 9.1 Å